Protein AF-A0AA88H1D0-F1 (afdb_monomer)

Mean predicted aligned error: 22.81 Å

Solvent-accessible surface area (backbone atoms only — not comparable to full-atom values): 27296 Å² total; per-residue (Å²): 111,68,72,58,55,52,52,54,51,53,54,51,52,53,53,51,52,50,47,54,58,50,60,70,71,67,40,70,71,58,54,53,49,72,77,54,68,81,81,90,73,82,87,78,82,85,87,79,86,76,89,84,68,72,86,74,68,73,74,72,73,80,77,76,85,87,80,83,80,94,67,86,81,77,80,70,77,79,48,73,68,52,53,52,52,50,50,52,52,50,54,53,53,34,57,74,71,74,51,86,58,63,67,63,53,48,53,52,50,50,48,72,63,31,66,69,49,48,52,49,52,50,49,49,45,52,49,50,54,47,54,73,72,60,58,74,80,76,66,92,60,55,56,52,58,58,52,51,52,51,50,45,64,71,36,68,84,50,89,47,69,68,45,52,53,50,43,54,55,65,68,31,69,72,48,47,53,49,37,52,51,47,22,62,50,27,60,62,71,72,52,76,79,81,71,93,80,76,80,78,85,78,88,80,83,92,82,85,89,81,92,78,89,82,91,80,91,72,93,74,87,84,79,76,62,62,72,47,98,83,61,35,40,43,46,74,43,72,49,63,99,60,76,53,26,63,44,68,39,69,58,86,50,40,31,26,31,61,38,71,28,53,72,13,52,39,43,74,63,69,77,70,54,64,53,22,31,41,47,26,49,72,87,40,74,34,62,70,53,51,60,66,57,51,51,57,51,56,69,73,55,71,50,74,41,40,34,37,27,38,64,46,94,79,68,68,76,72,71,82,76,79,59,69,73,42,80,44,70,36,87,53,72,44,58,39,88,81,39,90,80,56,92,53,58,92,42,38,48,63,48,46,58,67,42,45,34,42,35,58,43,67,88,44,76,48,52,21,32,26,43,54,71,92,60,87,87,60,66,55,42,20,40,37,75,20,74,65,42,50,52,52,53,51,52,52,52,50,52,56,51,50,53,53,52,49,59,59,51,56,77,73,63,90,76,85,84,81,83,79,83,82,78,90,81,83,90,84,89,84,84,90,85,88,84,88,134

Nearest PDB structures (foldseek):
  4wsi-assembly2_B  TM=9.486E-01  e=5.875E-22  Homo sapiens
  4wsi-assembly1_A  TM=9.360E-01  e=1.391E-21  Homo sapiens
  7ntk-assembly2_B  TM=9.825E-01  e=2.374E-10  Homo sapiens
  4uu5-assembly1_A  TM=9.806E-01  e=3.550E-10  Homo sapiens
  4uu6-assembly1_A  TM=9.612E-01  e=9.990E-10  Homo sapiens

pLDDT: mean 70.22, std 23.06, range [24.48, 96.69]

Sequence (437 aa):
EDTKKKKELEEKLAREEEFLRSSLRGSIKLQALESNPPKSLHGSSGFINTAFDNEEEAKIRSQQPSPVDGQLKKKFAPNIKDLTTALAHVQQHMKRNGYSLDADLETVQNLLTSPSFRNALSLHSVIQQSFCINRPPSPIVDSAIDLVSECITSLQDSSQTEAIELMDILSRFEVEGLIYAHDKIAERVTLPPPSENDFSVDVGSSSTPSLKDHLTITPQPSHSPILLDDGIKIVRIEKTNEPLGATVRNDGESVVIGRIVRGGAAERCGQLYENDEVLEVNGVPLRGKSVNDVCDLLARMTGTLTFVIQPASDTKPSSPTFHGVMHVKAHFDYDPDEDLYIPCRELGLAFQKGDVLHVISQEDGNWWQAHRDGEEEHNLAGLIPSKSFQQQREIMKQTIMADSLESKRSKKNTLLCARKMHKKKKKKVQYNSNFTD

Foldseek 3Di:
DVVVVVVVVVVVVVVVVVVVVVVCPPDPPVVVCVVDPDDDDDDDDDDDDPPDDDPPVVVVPPDDDDDDDDDPPPDQDQALVRVVVVLVVVVVVCVVVVHDPPVVSVVVVVLSVDPVNNVVSVVVRVVCVCCVPCPDDQQLDLPVVVVLVVLLVVLVPPPDPVSVVSNVVSPDPVNVVVSVVSNVVNVVVLDDDPDPPPPPDDDDDDDDDDDDDDDDDDDDDSDDWRQDPVQKTKAKFADDLDPQQWAWADDPQWIFTQDGWALGSQVVSVPDDGGKTWQDKPNHGRGNPHSVRVVVVVNPDHTMIITIIRDDPPDPPPPPPQPDWDKDFAQAWDDLVPDPPDPDSVQADTDHHGWIWGFRDCPDVFWTWIDTPPDPPDSTTGIDGHPVNVVVVVVVVVVVVVVVVVVVVVVVDPDDDDDDDDDDDDDDDDDDDDDDD

Radius of gyration: 35.91 Å; Cα contacts (8 Å, |Δi|>4): 390; chains: 1; bounding box: 139×86×66 Å

Secondary structure (DSSP, 8-state):
-HHHHHHHHHHHHHHHHHHHHHHHHS-HHHHHHHHSPPP--S---PPP--SS--TTGGGSTTS-PPPPS------PPPPHHHHHHHHHHHHHHHHHTT---HHHHHHHHHHHH-HHHHHHHHHHHHHHHHHHH-PPPPPS-S-HHHHHHHHHHHHTT---HHHHHHHHHHT-HHHHHHHHHHHHHHHHHSSPPPPTT-----------------------------EETTTEEEEEEEE-SS--SEEEEEETTEEEEEEEPTTSHHHHH----TT-EEEEETTEE-TT--HHHHHHHHHH--EEEEEEEE--TT---------PPEEEE-SS-B-GGG-TT-S-GGGB--B-TT-EEEEEE--SSSEEEEEETT--S-SSPEEEE-HHHHHHHHHHHHHHHHHHHHHHHHTT-------------------------

Structure (mmCIF, N/CA/C/O backbone):
data_AF-A0AA88H1D0-F1
#
_entry.id   AF-A0AA88H1D0-F1
#
loop_
_atom_site.group_PDB
_atom_site.id
_atom_site.type_symbol
_atom_site.label_atom_id
_atom_site.label_alt_id
_atom_site.label_comp_id
_atom_site.label_asym_id
_atom_site.label_entity_id
_atom_site.label_seq_id
_atom_site.pdbx_PDB_ins_code
_atom_site.Cartn_x
_atom_site.Cartn_y
_atom_site.Cartn_z
_atom_site.occupancy
_atom_site.B_iso_or_equiv
_atom_site.auth_seq_id
_atom_site.auth_comp_id
_atom_site.auth_asym_id
_atom_site.auth_atom_id
_atom_site.pdbx_PDB_model_num
ATOM 1 N N . GLU A 1 1 ? 25.717 -42.973 0.345 1.00 54.78 1 GLU A N 1
ATOM 2 C CA . GLU A 1 1 ? 26.258 -41.715 -0.218 1.00 54.78 1 GLU A CA 1
ATOM 3 C C . GLU A 1 1 ? 26.024 -40.504 0.684 1.00 54.78 1 GLU A C 1
ATOM 5 O O . GLU A 1 1 ? 26.893 -39.642 0.752 1.00 54.78 1 GLU A O 1
ATOM 10 N N . ASP A 1 2 ? 24.924 -40.458 1.436 1.00 55.88 2 ASP A N 1
ATOM 11 C CA . ASP A 1 2 ? 24.572 -39.301 2.279 1.00 55.88 2 ASP A CA 1
ATOM 12 C C . ASP A 1 2 ? 25.551 -39.027 3.427 1.00 55.88 2 ASP A C 1
ATOM 14 O O . ASP A 1 2 ? 25.815 -37.877 3.770 1.00 55.88 2 ASP A O 1
ATOM 18 N N . THR A 1 3 ? 26.194 -40.066 3.960 1.00 56.03 3 THR A N 1
ATOM 19 C CA . THR A 1 3 ? 27.252 -39.924 4.974 1.00 56.03 3 THR A CA 1
ATOM 20 C C . THR A 1 3 ? 28.507 -39.245 4.426 1.00 56.03 3 THR A C 1
ATOM 22 O O . THR A 1 3 ? 29.186 -38.521 5.151 1.00 56.03 3 THR A O 1
ATOM 25 N N . LYS A 1 4 ? 28.799 -39.427 3.132 1.00 67.88 4 LYS A N 1
ATOM 26 C CA . LYS A 1 4 ? 29.932 -38.788 2.453 1.00 67.88 4 LYS A CA 1
ATOM 27 C C . LYS A 1 4 ? 29.629 -37.319 2.150 1.00 67.88 4 LYS A C 1
ATOM 29 O O . LYS A 1 4 ? 30.474 -36.473 2.418 1.00 67.88 4 LYS A O 1
ATOM 34 N N . LYS A 1 5 ? 28.403 -37.016 1.701 1.00 70.38 5 LYS A N 1
ATOM 35 C CA . LYS A 1 5 ? 27.930 -35.639 1.463 1.00 70.38 5 LYS A CA 1
ATOM 36 C C . LYS A 1 5 ? 27.883 -34.810 2.751 1.00 70.38 5 LYS A C 1
ATOM 38 O O . LYS A 1 5 ? 28.301 -33.657 2.747 1.00 70.38 5 LYS A O 1
ATOM 43 N N . LYS A 1 6 ? 27.446 -35.405 3.868 1.00 70.81 6 LYS A N 1
ATOM 44 C CA . LYS A 1 6 ? 27.435 -34.735 5.179 1.00 70.81 6 LYS A CA 1
ATOM 45 C C . LYS A 1 6 ? 28.847 -34.388 5.661 1.00 70.81 6 LYS A C 1
ATOM 47 O O . LYS A 1 6 ? 29.076 -33.271 6.110 1.00 70.81 6 LYS A O 1
ATOM 52 N N . LYS A 1 7 ? 29.797 -35.316 5.502 1.00 81.12 7 LYS A N 1
ATOM 53 C CA . LYS A 1 7 ? 31.200 -35.107 5.888 1.00 81.12 7 LYS A CA 1
ATOM 54 C C . LYS A 1 7 ? 31.881 -34.013 5.054 1.00 81.12 7 LYS A C 1
ATOM 56 O O . LYS A 1 7 ? 32.665 -33.241 5.588 1.00 81.12 7 LYS A O 1
ATOM 61 N N . GLU A 1 8 ? 31.555 -33.919 3.767 1.00 77.50 8 GLU A N 1
ATOM 62 C CA . GLU A 1 8 ? 32.095 -32.889 2.870 1.00 77.50 8 GLU A CA 1
ATOM 63 C C . GLU A 1 8 ? 31.548 -31.484 3.184 1.00 77.50 8 GLU A C 1
ATOM 65 O O . GLU A 1 8 ? 32.288 -30.503 3.124 1.00 77.50 8 GLU A O 1
ATOM 70 N N . LEU A 1 9 ? 30.276 -31.384 3.588 1.00 77.31 9 LEU A N 1
ATOM 71 C CA . LEU A 1 9 ? 29.664 -30.136 4.061 1.00 77.31 9 LEU A CA 1
ATOM 72 C C . LEU A 1 9 ? 30.283 -29.648 5.377 1.00 77.31 9 LEU A C 1
ATOM 74 O O . LEU A 1 9 ? 30.591 -28.465 5.511 1.00 77.31 9 LEU A O 1
ATOM 78 N N . GLU A 1 10 ? 30.505 -30.562 6.319 1.00 77.19 10 GLU A N 1
ATOM 79 C CA . GLU A 1 10 ? 31.130 -30.264 7.612 1.00 77.19 10 GLU A CA 1
ATOM 80 C C . GLU A 1 10 ? 32.586 -29.803 7.440 1.00 77.19 10 GLU A C 1
ATOM 82 O O . GLU A 1 10 ? 33.008 -28.814 8.038 1.00 77.19 10 GLU A O 1
ATOM 87 N N . GLU A 1 11 ? 33.336 -30.439 6.535 1.00 83.81 11 GLU A N 1
ATOM 88 C CA . GLU A 1 11 ? 34.704 -30.032 6.200 1.00 83.81 11 GLU A CA 1
ATOM 89 C C . GLU A 1 11 ? 34.754 -28.666 5.489 1.00 83.81 11 GLU A C 1
ATOM 91 O O . GLU A 1 11 ? 35.709 -27.903 5.654 1.00 83.81 11 GLU A O 1
ATOM 96 N N . LYS A 1 12 ? 33.720 -28.326 4.710 1.00 82.00 12 LYS A N 1
ATOM 97 C CA . LYS A 1 12 ? 33.600 -27.020 4.049 1.00 82.00 12 LYS A CA 1
ATOM 98 C C . LYS A 1 12 ? 33.326 -25.899 5.057 1.00 82.00 12 LYS A C 1
ATOM 100 O O . LYS A 1 12 ? 33.993 -24.870 4.979 1.00 82.00 12 LYS A O 1
ATOM 105 N N . LEU A 1 13 ? 32.431 -26.132 6.020 1.00 80.19 13 LEU A N 1
ATOM 106 C CA . LEU A 1 13 ? 32.147 -25.207 7.124 1.00 80.19 13 LEU A CA 1
ATOM 107 C C . LEU A 1 13 ? 33.372 -24.991 8.020 1.00 80.19 13 LEU A C 1
ATOM 109 O O . LEU A 1 13 ? 33.715 -23.851 8.323 1.00 80.19 13 LEU A O 1
ATOM 113 N N . ALA A 1 14 ? 34.090 -26.062 8.372 1.00 78.38 14 ALA A N 1
ATOM 114 C CA . ALA A 1 14 ? 35.308 -25.958 9.177 1.00 78.38 14 ALA A CA 1
ATOM 115 C C . ALA A 1 14 ? 36.395 -25.116 8.482 1.00 78.38 14 ALA A C 1
ATOM 117 O O . ALA A 1 14 ? 37.077 -24.316 9.121 1.00 78.38 14 ALA A O 1
ATOM 118 N N . ARG A 1 15 ? 36.525 -25.247 7.155 1.00 76.62 15 ARG A N 1
ATOM 119 C CA . ARG A 1 15 ? 37.485 -24.477 6.351 1.00 76.62 15 ARG A CA 1
ATOM 120 C C . ARG A 1 15 ? 37.110 -22.995 6.248 1.00 76.62 15 ARG A C 1
ATOM 122 O O . ARG A 1 15 ? 37.996 -22.145 6.201 1.00 76.62 15 ARG A O 1
ATOM 129 N N . GLU A 1 16 ? 35.817 -22.683 6.218 1.00 70.00 16 GLU A N 1
ATOM 130 C CA . GLU A 1 16 ? 35.304 -21.310 6.223 1.00 70.00 16 GLU A CA 1
ATOM 131 C C . GLU A 1 16 ? 35.489 -20.640 7.595 1.00 70.00 16 GLU A C 1
ATOM 133 O O . GLU A 1 16 ? 35.941 -19.497 7.668 1.00 70.00 16 GLU A O 1
ATOM 138 N N . GLU A 1 17 ? 35.263 -21.373 8.690 1.00 66.69 17 GLU A N 1
ATOM 139 C CA . GLU A 1 17 ? 35.511 -20.872 10.048 1.00 66.69 17 GLU A CA 1
ATOM 140 C C . GLU A 1 17 ? 37.013 -20.648 10.310 1.00 66.69 17 GLU A C 1
ATOM 142 O O . GLU A 1 17 ? 37.408 -19.637 10.897 1.00 66.69 17 GLU A O 1
ATOM 147 N N . GLU A 1 18 ? 37.881 -21.542 9.827 1.00 70.25 18 GLU A N 1
ATOM 148 C CA . GLU A 1 18 ? 39.337 -21.377 9.914 1.00 70.25 18 GLU A CA 1
ATOM 149 C C . GLU A 1 18 ? 39.832 -20.187 9.067 1.00 70.25 18 GLU A C 1
ATOM 151 O O . GLU A 1 18 ? 40.711 -19.426 9.493 1.00 70.25 18 GLU A O 1
ATOM 156 N N . PHE A 1 19 ? 39.217 -19.950 7.904 1.00 68.38 19 PHE A N 1
ATOM 157 C CA . PHE A 1 19 ? 39.470 -18.764 7.084 1.00 68.38 19 PHE A CA 1
ATOM 158 C C . PHE A 1 19 ? 39.062 -17.471 7.808 1.00 68.38 19 PHE A C 1
ATOM 160 O O . PHE A 1 19 ? 39.863 -16.540 7.894 1.00 68.38 19 PHE A O 1
ATOM 167 N N . LEU A 1 20 ? 37.877 -17.429 8.424 1.00 51.41 20 LEU A N 1
ATOM 168 C CA . LEU A 1 20 ? 37.418 -16.287 9.226 1.00 51.41 20 LEU A CA 1
ATOM 169 C C . LEU A 1 20 ? 38.335 -16.021 10.433 1.00 51.41 20 LEU A C 1
ATOM 171 O O . LEU A 1 20 ? 38.721 -14.874 10.683 1.00 51.41 20 LEU A O 1
ATOM 175 N N . ARG A 1 21 ? 38.762 -17.075 11.144 1.00 60.00 21 ARG A N 1
ATOM 176 C CA . ARG A 1 21 ? 39.683 -16.972 12.291 1.00 60.00 21 ARG A CA 1
ATOM 177 C C . ARG A 1 21 ? 41.084 -16.509 11.896 1.00 60.00 21 ARG A C 1
ATOM 179 O O . ARG A 1 21 ? 41.702 -15.744 12.637 1.00 60.00 21 ARG A O 1
ATOM 186 N N . SER A 1 22 ? 41.596 -16.944 10.745 1.00 57.00 22 SER A N 1
ATOM 187 C CA . SER A 1 22 ? 42.912 -16.518 10.250 1.00 57.00 22 SER A CA 1
ATOM 188 C C . SER A 1 22 ? 42.893 -15.096 9.669 1.00 57.00 22 SER A C 1
ATOM 190 O O . SER A 1 22 ? 43.838 -14.334 9.886 1.00 57.00 22 SER A O 1
ATOM 192 N N . SER A 1 23 ? 41.792 -14.695 9.021 1.00 54.41 23 SER A N 1
ATOM 193 C CA . SER A 1 23 ? 41.621 -13.365 8.422 1.00 54.41 23 SER A CA 1
ATOM 194 C C . SER A 1 23 ? 41.493 -12.250 9.468 1.00 54.41 23 SER A C 1
ATOM 196 O O . SER A 1 23 ? 42.042 -11.163 9.283 1.00 54.41 23 SER A O 1
ATOM 198 N N . LEU A 1 24 ? 40.840 -12.513 10.606 1.00 43.66 24 LEU A N 1
ATOM 199 C CA . LEU A 1 24 ? 40.708 -11.529 11.690 1.00 43.66 24 LEU A CA 1
ATOM 200 C C . LEU A 1 24 ? 42.014 -11.293 12.466 1.00 43.66 24 LEU A C 1
ATOM 202 O O . LEU A 1 24 ? 42.209 -10.212 13.018 1.00 43.66 24 LEU A O 1
ATOM 206 N N . ARG A 1 25 ? 42.942 -12.261 12.476 1.00 54.19 25 ARG A N 1
ATOM 207 C CA . ARG A 1 25 ? 44.186 -12.190 13.269 1.00 54.19 25 ARG A CA 1
ATOM 208 C C . ARG A 1 25 ? 45.435 -11.779 12.481 1.00 54.19 25 ARG A C 1
ATOM 210 O O . ARG A 1 25 ? 46.461 -11.495 13.089 1.00 54.19 25 ARG A O 1
ATOM 217 N N . GLY A 1 26 ? 45.365 -11.746 11.147 1.00 53.94 26 GLY A N 1
ATOM 218 C CA . GLY A 1 26 ? 46.488 -11.378 10.270 1.00 53.94 26 GLY A CA 1
ATOM 219 C C . GLY A 1 26 ? 46.615 -9.879 9.966 1.00 53.94 26 GLY A C 1
ATOM 220 O O . GLY A 1 26 ? 47.615 -9.446 9.392 1.00 53.94 26 GLY A O 1
ATOM 221 N N . SER A 1 27 ? 45.620 -9.068 10.333 1.00 61.34 27 SER A N 1
ATOM 222 C CA . SER A 1 27 ? 45.632 -7.633 10.049 1.00 61.34 27 SER A CA 1
ATOM 223 C C . SER A 1 27 ? 46.436 -6.870 11.103 1.00 61.34 27 SER A C 1
ATOM 225 O O . SER A 1 27 ? 45.949 -6.573 12.194 1.00 61.34 27 SER A O 1
ATOM 227 N N . ILE A 1 28 ? 47.656 -6.470 10.733 1.00 55.84 28 ILE A N 1
ATOM 228 C CA . ILE A 1 28 ? 48.540 -5.584 11.518 1.00 55.84 28 ILE A CA 1
ATOM 229 C C . ILE A 1 28 ? 47.800 -4.303 11.961 1.00 55.84 28 ILE A C 1
ATOM 231 O O . ILE A 1 28 ? 48.068 -3.754 13.028 1.00 55.84 28 ILE A O 1
ATOM 235 N N . LYS A 1 29 ? 46.825 -3.846 11.162 1.00 55.41 29 LYS A N 1
ATOM 236 C CA . LYS A 1 29 ? 46.024 -2.642 11.421 1.00 55.41 29 LYS A CA 1
ATOM 237 C C . LYS A 1 29 ? 44.987 -2.844 12.538 1.00 55.41 29 LYS A C 1
ATOM 239 O O . LYS A 1 29 ? 44.753 -1.916 13.304 1.00 55.41 29 LYS A O 1
ATOM 244 N N . LEU A 1 30 ? 44.410 -4.045 12.657 1.00 54.62 30 LEU A N 1
ATOM 245 C CA . LEU A 1 30 ? 43.499 -4.409 13.755 1.00 54.62 30 LEU A CA 1
ATOM 246 C C . LEU A 1 30 ? 44.266 -4.696 15.051 1.00 54.62 30 LEU A C 1
ATOM 248 O O . LEU A 1 30 ? 43.838 -4.276 16.121 1.00 54.62 30 LEU A O 1
ATOM 252 N N . GLN A 1 31 ? 45.450 -5.304 14.949 1.00 57.72 31 GLN A N 1
ATOM 253 C CA . GLN A 1 31 ? 46.331 -5.548 16.096 1.00 57.72 31 GLN A CA 1
ATOM 254 C C . GLN A 1 31 ? 46.818 -4.238 16.748 1.00 57.72 31 GLN A C 1
ATOM 256 O O . GLN A 1 31 ? 46.932 -4.144 17.969 1.00 57.72 31 GLN A O 1
ATOM 261 N N . ALA A 1 32 ? 47.044 -3.194 15.940 1.00 60.78 32 ALA A N 1
ATOM 262 C CA . ALA A 1 32 ? 47.388 -1.858 16.427 1.00 60.78 32 ALA A CA 1
ATOM 263 C C . ALA A 1 32 ? 46.235 -1.185 17.202 1.00 60.78 32 ALA A C 1
ATOM 265 O O . ALA A 1 32 ? 46.497 -0.495 18.187 1.00 60.78 32 ALA A O 1
ATOM 266 N N . LEU A 1 33 ? 44.978 -1.423 16.804 1.00 52.16 33 LEU A N 1
ATOM 267 C CA . LEU A 1 33 ? 43.780 -0.898 17.479 1.00 52.16 33 LEU A CA 1
ATOM 268 C C . LEU A 1 33 ? 43.480 -1.617 18.803 1.00 52.16 33 LEU A C 1
ATOM 270 O O . LEU A 1 33 ? 43.017 -0.984 19.745 1.00 52.16 33 LEU A O 1
ATOM 274 N N . GLU A 1 34 ? 43.798 -2.909 18.903 1.00 55.53 34 GLU A N 1
ATOM 275 C CA . GLU A 1 34 ? 43.682 -3.681 20.150 1.00 55.53 34 GLU A CA 1
ATOM 276 C C . GLU A 1 34 ? 44.754 -3.274 21.180 1.00 55.53 34 GLU A C 1
ATOM 278 O O . GLU A 1 34 ? 44.476 -3.178 22.373 1.00 55.53 34 GLU A O 1
ATOM 283 N N . SER A 1 35 ? 45.975 -2.969 20.724 1.00 59.78 35 SER A N 1
ATOM 284 C CA . SER A 1 35 ? 47.082 -2.560 21.606 1.00 59.78 35 SER A CA 1
ATOM 285 C C . SER A 1 35 ? 46.980 -1.124 22.146 1.00 59.78 35 SER A C 1
ATOM 287 O O . SER A 1 35 ? 47.644 -0.799 23.129 1.00 59.78 35 SER A O 1
ATOM 289 N N . ASN A 1 36 ? 46.156 -0.271 21.527 1.00 50.91 36 ASN A N 1
ATOM 290 C CA . ASN A 1 36 ? 45.923 1.117 21.934 1.00 50.91 36 ASN A CA 1
ATOM 291 C C . ASN A 1 36 ? 44.422 1.452 21.850 1.00 50.91 36 ASN A C 1
ATOM 293 O O . ASN A 1 36 ? 43.987 2.110 20.899 1.00 50.91 36 ASN A O 1
ATOM 297 N N . PRO A 1 37 ? 43.609 1.031 22.836 1.00 50.19 37 PRO A N 1
ATOM 298 C CA . PRO A 1 37 ? 42.226 1.474 22.906 1.00 50.19 37 PRO A CA 1
ATOM 299 C C . PRO A 1 37 ? 42.193 2.994 23.171 1.00 50.19 37 PRO A C 1
ATOM 301 O O . PRO A 1 37 ? 42.849 3.465 24.110 1.00 50.19 37 PRO A O 1
ATOM 304 N N . PRO A 1 38 ? 41.467 3.798 22.369 1.00 46.34 38 PRO A N 1
ATOM 305 C CA . PRO A 1 38 ? 41.348 5.225 22.624 1.00 46.34 38 PRO A CA 1
ATOM 306 C C . PRO A 1 38 ? 40.616 5.439 23.952 1.00 46.34 38 PRO A C 1
ATOM 308 O O . PRO A 1 38 ? 39.532 4.903 24.183 1.00 46.34 38 PRO A O 1
ATOM 311 N N . LYS A 1 39 ? 41.237 6.214 24.846 1.00 42.59 39 LYS A N 1
ATOM 312 C CA . LYS A 1 39 ? 40.665 6.573 26.145 1.00 42.59 39 LYS A CA 1
ATOM 313 C C . LYS A 1 39 ? 39.328 7.280 25.933 1.00 42.59 39 LYS A C 1
ATOM 315 O O . LYS A 1 39 ? 39.279 8.340 25.314 1.00 42.59 39 LYS A O 1
ATOM 320 N N . SER A 1 40 ? 38.269 6.705 26.490 1.00 40.81 40 SER A N 1
ATOM 321 C CA . SER A 1 40 ? 36.963 7.339 26.602 1.00 40.81 40 SER A CA 1
ATOM 322 C C . SER A 1 40 ? 37.074 8.607 27.450 1.00 40.81 40 SER A C 1
ATOM 324 O O . SER A 1 40 ? 37.317 8.532 28.655 1.00 40.81 40 SER A O 1
ATOM 326 N N . LEU A 1 41 ? 36.856 9.763 26.835 1.00 33.84 41 LEU A N 1
ATOM 327 C CA . LEU A 1 41 ? 36.450 10.978 27.527 1.00 33.84 41 LEU A CA 1
ATOM 328 C C . LEU A 1 41 ? 35.232 11.531 26.787 1.00 33.84 41 LEU A C 1
ATOM 330 O O . LEU A 1 41 ? 35.268 11.736 25.580 1.00 33.84 41 LEU A O 1
ATOM 334 N N . HIS A 1 42 ? 34.152 11.639 27.556 1.00 36.38 42 HIS A N 1
ATOM 335 C CA . HIS A 1 42 ? 32.827 12.176 27.271 1.00 36.38 42 HIS A CA 1
ATOM 336 C C . HIS A 1 42 ? 32.559 12.843 25.910 1.00 36.38 42 HIS A C 1
ATOM 338 O O . HIS A 1 42 ? 33.153 13.860 25.574 1.00 36.38 42 HIS A O 1
ATOM 344 N N . GLY A 1 43 ? 31.500 12.347 25.257 1.00 43.09 43 GLY A N 1
ATOM 345 C CA . GLY A 1 43 ? 30.527 13.156 24.519 1.00 43.09 43 GLY A CA 1
ATOM 346 C C . GLY A 1 43 ? 31.037 13.844 23.258 1.00 43.09 43 GLY A C 1
ATOM 347 O O . GLY A 1 43 ? 31.362 15.023 23.294 1.00 43.09 43 GLY A O 1
ATOM 348 N N . SER A 1 44 ? 31.011 13.148 22.120 1.00 31.59 44 SER A N 1
ATOM 349 C CA . SER A 1 44 ? 31.008 13.799 20.807 1.00 31.59 44 SER A CA 1
ATOM 350 C C . SER A 1 44 ? 30.606 12.825 19.697 1.00 31.59 44 SER A C 1
ATOM 352 O O . SER A 1 44 ? 31.223 11.777 19.523 1.00 31.59 44 SER A O 1
ATOM 354 N N . SER A 1 45 ? 29.540 13.216 18.998 1.00 34.47 45 SER A N 1
ATOM 355 C CA . SER A 1 45 ? 29.091 12.869 17.645 1.00 34.47 45 SER A CA 1
ATOM 356 C C . SER A 1 45 ? 30.035 12.023 16.779 1.00 34.47 45 SER A C 1
ATOM 358 O O . SER A 1 45 ? 31.200 12.362 16.579 1.00 34.47 45 SER A O 1
ATOM 360 N N . GLY A 1 46 ? 29.468 10.980 16.165 1.00 33.31 46 GLY A N 1
ATOM 361 C CA . GLY A 1 46 ? 30.108 10.164 15.136 1.00 33.31 46 GLY A CA 1
ATOM 362 C C . GLY A 1 46 ? 30.650 10.983 13.959 1.00 33.31 46 GLY A C 1
ATOM 363 O O . GLY A 1 46 ? 30.121 12.033 13.593 1.00 33.31 46 GLY A O 1
ATOM 364 N N . PHE A 1 47 ? 31.744 10.483 13.393 1.00 34.81 47 PHE A N 1
ATOM 365 C CA . PHE A 1 47 ? 32.490 11.067 12.283 1.00 34.81 47 PHE A CA 1
ATOM 366 C C . PHE A 1 47 ? 31.746 10.808 10.960 1.00 34.81 47 PHE A C 1
ATOM 368 O O . PHE A 1 47 ? 31.520 9.653 10.602 1.00 34.81 47 PHE A O 1
ATOM 375 N N . ILE A 1 48 ? 31.377 11.863 10.228 1.00 37.97 48 ILE A N 1
ATOM 376 C CA . ILE A 1 48 ? 30.839 11.775 8.860 1.00 37.97 48 ILE A CA 1
ATOM 377 C C . ILE A 1 48 ? 32.018 11.845 7.883 1.00 37.97 48 ILE A C 1
ATOM 379 O O . ILE A 1 48 ? 32.859 12.737 7.972 1.00 37.97 48 ILE A O 1
ATOM 383 N N . ASN A 1 49 ? 32.095 10.886 6.962 1.00 34.31 49 ASN A N 1
ATOM 384 C CA . ASN A 1 49 ? 33.103 10.839 5.907 1.00 34.31 49 ASN A CA 1
ATOM 385 C C . ASN A 1 49 ? 32.734 11.828 4.785 1.00 34.31 49 ASN A C 1
ATOM 387 O O . ASN A 1 49 ? 31.878 11.528 3.960 1.00 34.31 49 ASN A O 1
ATOM 391 N N . THR A 1 50 ? 33.374 12.997 4.747 1.00 43.38 50 THR A N 1
ATOM 392 C CA . THR A 1 50 ? 33.160 14.049 3.733 1.00 43.38 50 THR A CA 1
ATOM 393 C C . THR A 1 50 ? 34.143 13.923 2.564 1.00 43.38 50 THR A C 1
ATOM 395 O O . THR A 1 50 ? 34.866 14.862 2.241 1.00 43.38 50 THR A O 1
ATOM 398 N N . ALA A 1 51 ? 34.233 12.745 1.942 1.00 36.69 51 ALA A N 1
ATOM 399 C CA . ALA A 1 51 ? 35.118 12.544 0.787 1.00 36.69 51 ALA A CA 1
ATOM 400 C C . ALA A 1 51 ? 34.520 13.042 -0.547 1.00 36.69 51 ALA A C 1
ATOM 402 O O . ALA A 1 51 ? 35.208 13.017 -1.563 1.00 36.69 51 ALA A O 1
ATOM 403 N N . PHE A 1 52 ? 33.266 13.500 -0.552 1.00 37.22 52 PHE A N 1
ATOM 404 C CA . PHE A 1 52 ? 32.582 14.044 -1.725 1.00 37.22 52 PHE A CA 1
ATOM 405 C C . PHE A 1 52 ? 31.642 15.182 -1.312 1.00 37.22 52 PHE A C 1
ATOM 407 O O . PHE A 1 52 ? 30.434 15.027 -1.382 1.00 37.22 52 PHE A O 1
ATOM 414 N N . ASP A 1 53 ? 32.189 16.316 -0.878 1.00 36.78 53 ASP A N 1
ATOM 415 C CA . ASP A 1 53 ? 31.446 17.581 -0.859 1.00 36.78 53 ASP A CA 1
ATOM 416 C C . ASP A 1 53 ? 32.333 18.679 -1.453 1.00 36.78 53 ASP A C 1
ATOM 418 O O . ASP A 1 53 ? 33.487 18.859 -1.058 1.00 36.78 53 ASP A O 1
ATOM 422 N N . ASN A 1 54 ? 31.805 19.365 -2.466 1.00 40.75 54 ASN A N 1
ATOM 423 C CA . ASN A 1 54 ? 32.503 20.396 -3.227 1.00 40.75 54 ASN A CA 1
ATOM 424 C C . ASN A 1 54 ? 32.854 21.596 -2.327 1.00 40.75 54 ASN A C 1
ATOM 426 O O . ASN A 1 54 ? 32.011 22.112 -1.596 1.00 40.75 54 ASN A O 1
ATOM 430 N N . GLU A 1 55 ? 34.095 22.081 -2.421 1.00 43.22 55 GLU A N 1
ATOM 431 C CA . GLU A 1 55 ? 34.723 23.059 -1.512 1.00 43.22 55 GLU A CA 1
ATOM 432 C C . GLU A 1 55 ? 34.073 24.467 -1.441 1.00 43.22 55 GLU A C 1
ATOM 434 O O . GLU A 1 55 ? 34.573 25.332 -0.718 1.00 43.22 55 GLU A O 1
ATOM 439 N N . GLU A 1 56 ? 32.953 24.736 -2.121 1.00 44.97 56 GLU A N 1
ATOM 440 C CA . GLU A 1 56 ? 32.271 26.041 -2.050 1.00 44.97 56 GLU A CA 1
ATOM 441 C C . GLU A 1 56 ? 31.213 26.157 -0.935 1.00 44.97 56 GLU A C 1
ATOM 443 O O . GLU A 1 56 ? 30.989 27.260 -0.433 1.00 44.97 56 GLU A O 1
ATOM 448 N N . GLU A 1 57 ? 30.619 25.061 -0.446 1.00 39.53 57 GLU A N 1
ATOM 449 C CA . GLU A 1 57 ? 29.566 25.144 0.589 1.00 39.53 57 GLU A CA 1
ATOM 450 C C . GLU A 1 57 ? 30.106 25.307 2.024 1.00 39.53 57 GLU A C 1
ATOM 452 O O . GLU A 1 57 ? 29.403 25.783 2.921 1.00 39.53 57 GLU A O 1
ATOM 457 N N . ALA A 1 58 ? 31.390 25.017 2.258 1.00 36.25 58 ALA A N 1
ATOM 458 C CA . ALA A 1 58 ? 31.996 25.073 3.591 1.00 36.25 58 ALA A CA 1
ATOM 459 C C . ALA A 1 58 ? 32.219 26.504 4.127 1.00 36.25 58 ALA A C 1
ATOM 461 O O . ALA A 1 58 ? 32.416 26.692 5.330 1.00 36.25 58 ALA A O 1
ATOM 462 N N . LYS A 1 59 ? 32.167 27.537 3.274 1.00 36.22 59 LYS A N 1
ATOM 463 C CA . LYS A 1 59 ? 32.421 28.931 3.690 1.00 36.22 59 LYS A CA 1
ATOM 464 C C . LYS A 1 59 ? 31.206 29.669 4.252 1.00 36.22 59 LYS A C 1
ATOM 466 O O . LYS A 1 59 ? 31.392 30.693 4.902 1.00 36.22 59 LYS A O 1
ATOM 471 N N . ILE A 1 60 ? 29.987 29.161 4.066 1.00 40.62 60 ILE A N 1
ATOM 472 C CA . ILE A 1 60 ? 28.763 29.848 4.521 1.00 40.62 60 ILE A CA 1
ATOM 473 C C . ILE A 1 60 ? 28.388 29.455 5.966 1.00 40.62 60 ILE A C 1
ATOM 475 O O . ILE A 1 60 ? 27.658 30.175 6.643 1.00 40.62 60 ILE A O 1
ATOM 479 N N . ARG A 1 61 ? 28.934 28.352 6.498 1.00 33.78 61 ARG A N 1
ATOM 480 C CA . ARG A 1 61 ? 28.498 27.775 7.785 1.00 33.78 61 ARG A CA 1
ATOM 481 C C . ARG A 1 61 ? 29.222 28.305 9.034 1.00 33.78 61 ARG A C 1
ATOM 483 O O . ARG A 1 61 ? 28.839 27.947 10.142 1.00 33.78 61 ARG A O 1
ATOM 490 N N . SER A 1 62 ? 30.240 29.156 8.901 1.00 34.09 62 SER A N 1
ATOM 491 C CA . SER A 1 62 ? 31.093 29.573 10.032 1.00 34.09 62 SER A CA 1
ATOM 492 C C . SER A 1 62 ? 30.716 30.900 10.709 1.00 34.09 62 SER A C 1
ATOM 494 O O . SER A 1 62 ? 31.454 31.364 11.575 1.00 34.09 62 SER A O 1
ATOM 496 N N . GLN A 1 63 ? 29.564 31.504 10.398 1.00 36.62 63 GLN A N 1
ATOM 497 C CA . GLN A 1 63 ? 29.084 32.696 11.112 1.00 36.62 63 GLN A CA 1
ATOM 498 C C . GLN A 1 63 ? 27.588 32.618 11.435 1.00 36.62 63 GLN A C 1
ATOM 500 O O . GLN A 1 63 ? 26.777 33.258 10.777 1.00 36.62 63 GLN A O 1
ATOM 505 N N . GLN A 1 64 ? 27.208 31.869 12.474 1.00 30.62 64 GLN A N 1
ATOM 506 C CA . GLN A 1 64 ? 25.981 32.150 13.233 1.00 30.62 64 GLN A CA 1
ATOM 507 C C . GLN A 1 64 ? 26.046 31.513 14.634 1.00 30.62 64 GLN A C 1
ATOM 509 O O . GLN A 1 64 ? 26.403 30.339 14.741 1.00 30.62 64 GLN A O 1
ATOM 514 N N . PRO A 1 65 ? 25.728 32.254 15.714 1.00 33.25 65 PRO A N 1
ATOM 515 C CA . PRO A 1 65 ? 25.702 31.709 17.066 1.00 33.25 65 PRO A CA 1
ATOM 516 C C . PRO A 1 65 ? 24.443 30.859 17.298 1.00 33.25 65 PRO A C 1
ATOM 518 O O . PRO A 1 65 ? 23.372 31.131 16.754 1.00 33.25 65 PRO A O 1
ATOM 521 N N . SER A 1 66 ? 24.585 29.825 18.124 1.00 36.50 66 SER A N 1
ATOM 522 C CA . SER A 1 66 ? 23.523 28.909 18.555 1.00 36.50 66 SER A CA 1
ATOM 523 C C . SER A 1 66 ? 22.403 29.617 19.332 1.00 36.50 66 SER A C 1
ATOM 525 O O . SER A 1 66 ? 22.727 30.376 20.249 1.00 36.50 66 SER A O 1
ATOM 527 N N . PRO A 1 67 ? 21.115 29.300 19.099 1.00 34.53 67 PRO A N 1
ATOM 528 C CA . PRO A 1 67 ? 20.063 29.555 20.069 1.00 34.53 67 PRO A CA 1
ATOM 529 C C . PRO A 1 67 ? 19.641 28.269 20.789 1.00 34.53 67 PRO A C 1
ATOM 531 O O . PRO A 1 67 ? 19.306 27.255 20.176 1.00 34.53 67 PRO A O 1
ATOM 534 N N . VAL A 1 68 ? 19.670 28.376 22.112 1.00 34.53 68 VAL A N 1
ATOM 535 C CA . VAL A 1 68 ? 18.923 27.573 23.079 1.00 34.53 68 VAL A CA 1
ATOM 536 C C . VAL A 1 68 ? 17.442 27.990 23.000 1.00 34.53 68 VAL A C 1
ATOM 538 O O . VAL A 1 68 ? 17.146 29.132 22.652 1.00 34.53 68 VAL A O 1
ATOM 541 N N . ASP A 1 69 ? 16.556 27.055 23.335 1.00 31.77 69 ASP A N 1
ATOM 542 C CA . ASP A 1 69 ? 15.091 27.136 23.441 1.00 31.77 69 ASP A CA 1
ATOM 543 C C . ASP A 1 69 ? 14.239 26.997 22.167 1.00 31.77 69 ASP A C 1
ATOM 545 O O . ASP A 1 69 ? 14.358 27.698 21.160 1.00 31.77 69 ASP A O 1
ATOM 549 N N . GLY A 1 70 ? 13.334 26.018 22.256 1.00 37.84 70 GLY A N 1
ATOM 550 C CA . GLY A 1 70 ? 12.415 25.588 21.220 1.00 37.84 70 GLY A CA 1
ATOM 551 C C . GLY A 1 70 ? 11.341 26.624 20.917 1.00 37.84 70 GLY A C 1
ATOM 552 O O . GLY A 1 70 ? 10.375 26.787 21.654 1.00 37.84 70 GLY A O 1
ATOM 553 N N . GLN A 1 71 ? 11.456 27.239 19.748 1.00 30.08 71 GLN A N 1
ATOM 554 C CA . GLN A 1 71 ? 10.315 27.700 18.972 1.00 30.08 71 GLN A CA 1
ATOM 555 C C . GLN A 1 71 ? 10.548 27.269 17.528 1.00 30.08 71 GLN A C 1
ATOM 557 O O . GLN A 1 71 ? 11.522 27.681 16.894 1.00 30.08 71 GLN A O 1
ATOM 562 N N . LEU A 1 72 ? 9.663 26.417 17.002 1.00 36.88 72 LEU A N 1
ATOM 563 C CA . LEU A 1 72 ? 9.622 26.120 15.575 1.00 36.88 72 LEU A CA 1
ATOM 564 C C . LEU A 1 72 ? 9.581 27.451 14.817 1.00 36.88 72 LEU A C 1
ATOM 566 O O . LEU A 1 72 ? 8.612 28.205 14.927 1.00 36.88 72 LEU A O 1
ATOM 570 N N . LYS A 1 73 ? 10.620 27.743 14.028 1.00 34.66 73 LYS A N 1
ATOM 571 C CA . LYS A 1 73 ? 10.587 28.839 13.056 1.00 34.66 73 LYS A CA 1
ATOM 572 C C . LYS A 1 73 ? 9.492 28.516 12.035 1.00 34.66 73 LYS A C 1
ATOM 574 O O . LYS A 1 73 ? 9.738 27.807 11.060 1.00 34.66 73 LYS A O 1
ATOM 579 N N . LYS A 1 74 ? 8.273 29.008 12.279 1.00 45.09 74 LYS A N 1
ATOM 580 C CA . LYS A 1 74 ? 7.158 28.981 11.327 1.00 45.09 74 LYS A CA 1
ATOM 581 C C . LYS A 1 74 ? 7.624 29.713 10.068 1.00 45.09 74 LYS A C 1
ATOM 583 O O . LYS A 1 74 ? 7.833 30.924 10.093 1.00 45.09 74 LYS A O 1
ATOM 588 N N . LYS A 1 75 ? 7.873 28.970 8.987 1.00 46.41 75 LYS A N 1
ATOM 589 C CA . LYS A 1 75 ? 8.252 29.546 7.693 1.00 46.41 75 LYS A CA 1
ATOM 590 C C . LYS A 1 75 ? 7.024 30.256 7.122 1.00 46.41 75 LYS A C 1
ATOM 592 O O . LYS A 1 75 ? 6.087 29.600 6.680 1.00 46.41 75 LYS A O 1
ATOM 597 N N . PHE A 1 76 ? 7.014 31.584 7.188 1.00 53.56 76 PHE A N 1
ATOM 598 C CA . PHE A 1 76 ? 6.036 32.404 6.477 1.00 53.56 76 PHE A CA 1
ATOM 599 C C . PHE A 1 76 ? 6.228 32.250 4.962 1.00 53.56 76 PHE A C 1
ATOM 601 O O . PHE A 1 76 ? 7.344 31.990 4.503 1.00 53.56 76 PHE A O 1
ATOM 608 N N . ALA A 1 77 ? 5.147 32.412 4.193 1.00 58.62 77 ALA A N 1
ATOM 609 C CA . ALA A 1 77 ? 5.239 32.552 2.743 1.00 58.62 77 ALA A CA 1
ATOM 610 C C . ALA A 1 77 ? 6.229 33.677 2.390 1.00 58.62 77 ALA A C 1
ATOM 612 O O . ALA A 1 77 ? 6.200 34.722 3.050 1.00 58.62 77 ALA A O 1
ATOM 613 N N . PRO A 1 78 ? 7.106 33.491 1.387 1.00 62.84 78 PRO A N 1
ATOM 614 C CA . PRO A 1 78 ? 8.069 34.516 1.009 1.00 62.84 78 PRO A CA 1
ATOM 615 C C . PRO A 1 78 ? 7.335 35.779 0.545 1.00 62.84 78 PRO A C 1
ATOM 617 O O . PRO A 1 78 ? 6.408 35.719 -0.266 1.00 62.84 78 PRO A O 1
ATOM 620 N N . ASN A 1 79 ? 7.746 36.933 1.066 1.00 73.25 79 ASN A N 1
ATOM 621 C CA . ASN A 1 79 ? 7.176 38.217 0.681 1.00 73.25 79 ASN A CA 1
ATOM 622 C C . ASN A 1 79 ? 7.593 38.552 -0.765 1.00 73.25 79 ASN A C 1
ATOM 624 O O . ASN A 1 79 ? 8.635 38.104 -1.246 1.00 73.25 79 ASN A O 1
ATOM 628 N N . ILE A 1 80 ? 6.835 39.408 -1.459 1.00 79.00 80 ILE A N 1
ATOM 629 C CA . ILE A 1 80 ? 7.187 39.907 -2.799 1.00 79.00 80 ILE A CA 1
ATOM 630 C C . ILE A 1 80 ? 8.613 40.485 -2.837 1.00 79.00 80 ILE A C 1
ATOM 632 O O . ILE A 1 80 ? 9.324 40.341 -3.831 1.00 79.00 80 ILE A O 1
ATOM 636 N N . LYS A 1 81 ? 9.059 41.102 -1.734 1.00 78.44 81 LYS A N 1
ATOM 637 C CA . LYS A 1 81 ? 10.421 41.637 -1.576 1.00 78.44 81 LYS A CA 1
ATOM 638 C C . LYS A 1 81 ? 11.475 40.530 -1.549 1.00 78.44 81 LYS A C 1
ATOM 640 O O . LYS A 1 81 ? 12.525 40.685 -2.172 1.00 78.44 81 LYS A O 1
ATOM 645 N N . ASP A 1 82 ? 11.174 39.412 -0.898 1.00 81.69 82 ASP A N 1
ATOM 646 C CA . ASP A 1 82 ? 12.074 38.261 -0.802 1.00 81.69 82 ASP A CA 1
ATOM 647 C C . ASP A 1 82 ? 12.201 37.581 -2.167 1.00 81.69 82 ASP A C 1
ATOM 649 O O . ASP A 1 82 ? 13.308 37.295 -2.616 1.00 81.69 82 ASP A O 1
ATOM 653 N N . LEU A 1 83 ? 11.079 37.425 -2.880 1.00 81.81 83 LEU A N 1
ATOM 654 C CA . LEU A 1 83 ? 11.046 36.879 -4.240 1.00 81.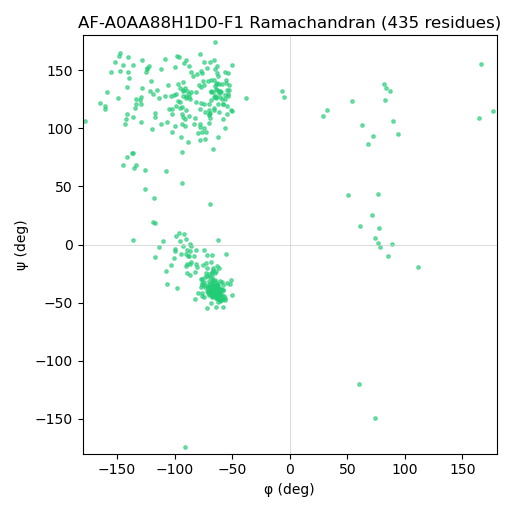81 83 LEU A CA 1
ATOM 655 C C . LEU A 1 83 ? 11.799 37.766 -5.239 1.00 81.81 83 LEU A C 1
ATOM 657 O O . LEU A 1 83 ? 12.556 37.263 -6.065 1.00 81.81 83 LEU A O 1
ATOM 661 N N . THR A 1 84 ? 11.649 39.088 -5.135 1.00 81.44 84 THR A N 1
ATOM 662 C CA . THR A 1 84 ? 12.372 40.038 -5.998 1.00 81.44 84 THR A CA 1
ATOM 663 C C . THR A 1 84 ? 13.879 40.009 -5.718 1.00 81.44 84 THR A C 1
ATOM 665 O O . THR A 1 84 ? 14.687 40.057 -6.643 1.00 81.44 84 THR A O 1
ATOM 668 N N . THR A 1 85 ? 14.272 39.881 -4.448 1.00 83.06 85 THR A N 1
ATOM 669 C CA . THR A 1 85 ? 15.686 39.778 -4.050 1.00 83.06 85 THR A CA 1
ATOM 670 C C . THR A 1 85 ? 16.295 38.455 -4.517 1.00 83.06 85 THR A C 1
ATOM 672 O O . THR A 1 85 ? 17.400 38.436 -5.059 1.00 83.06 85 THR A O 1
ATOM 675 N N . ALA A 1 86 ? 15.554 37.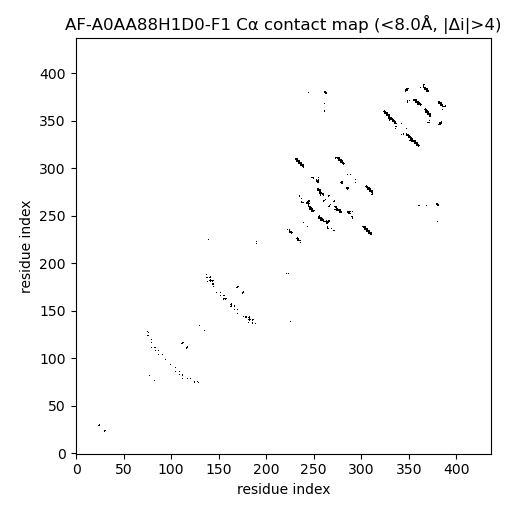353 -4.390 1.00 83.31 86 ALA A N 1
ATOM 676 C CA . ALA A 1 86 ? 15.966 36.049 -4.896 1.00 83.31 86 ALA A CA 1
ATOM 677 C C . ALA A 1 86 ? 16.145 36.060 -6.423 1.00 83.31 86 ALA A C 1
ATOM 679 O O . ALA A 1 86 ? 17.156 35.566 -6.919 1.00 83.31 86 ALA A O 1
ATOM 680 N N . LEU A 1 87 ? 15.225 36.690 -7.163 1.00 83.81 87 LEU A N 1
ATOM 681 C CA . LEU A 1 87 ? 15.346 36.863 -8.613 1.00 83.81 87 LEU A CA 1
ATOM 682 C C . LEU A 1 87 ? 16.619 37.640 -8.988 1.00 83.81 87 LEU A C 1
ATOM 684 O O . LEU A 1 87 ? 17.347 37.232 -9.891 1.00 83.81 87 LEU A O 1
ATOM 688 N N . ALA A 1 88 ? 16.925 38.722 -8.265 1.00 82.06 88 ALA A N 1
ATOM 689 C CA . ALA A 1 88 ? 18.130 39.515 -8.499 1.00 82.06 88 ALA A CA 1
ATOM 690 C C . ALA A 1 88 ? 19.417 38.702 -8.261 1.00 82.06 88 ALA A C 1
ATOM 692 O O . ALA A 1 88 ? 20.368 38.796 -9.039 1.00 82.06 88 ALA A O 1
ATOM 693 N N . HIS A 1 89 ? 19.436 37.854 -7.227 1.00 84.94 89 HIS A N 1
ATOM 694 C CA . HIS A 1 89 ? 20.564 36.960 -6.951 1.00 84.94 89 HIS A CA 1
ATOM 695 C C . HIS A 1 89 ? 20.744 35.914 -8.059 1.00 84.94 89 HIS A C 1
ATOM 697 O O . HIS A 1 89 ? 21.867 35.679 -8.509 1.00 84.94 89 HIS A O 1
ATOM 703 N N . VAL A 1 90 ? 19.645 35.326 -8.544 1.00 83.62 90 VAL A N 1
ATOM 704 C CA . VAL A 1 90 ? 19.665 34.376 -9.666 1.00 83.62 90 VAL A CA 1
ATOM 705 C C . VAL A 1 90 ? 20.178 35.055 -10.936 1.00 83.62 90 VAL A C 1
ATOM 707 O O . VAL A 1 90 ? 21.074 34.525 -11.591 1.00 83.62 90 VAL A O 1
ATOM 710 N N . GLN A 1 91 ? 19.702 36.263 -11.247 1.00 82.19 91 GLN A N 1
ATOM 711 C CA . GLN A 1 91 ? 20.165 37.033 -12.403 1.00 82.19 91 GLN A CA 1
ATOM 712 C C . GLN A 1 91 ? 21.669 37.342 -12.326 1.00 82.19 91 GLN A C 1
ATOM 714 O O . GLN A 1 91 ? 22.382 37.230 -13.326 1.00 82.19 91 GLN A O 1
ATOM 719 N N . GLN A 1 92 ? 22.180 37.697 -11.145 1.00 83.00 92 GLN A N 1
ATOM 720 C CA . GLN A 1 92 ? 23.605 37.956 -10.936 1.00 83.00 92 GLN A CA 1
ATOM 721 C C . GLN A 1 92 ? 24.453 36.684 -11.092 1.00 83.00 92 GLN A C 1
ATOM 723 O O . GLN A 1 92 ? 25.524 36.727 -11.703 1.00 83.00 92 GLN A O 1
ATOM 728 N N . HIS A 1 93 ? 23.976 35.552 -10.573 1.00 82.38 93 HIS A N 1
ATOM 729 C CA . HIS A 1 93 ? 24.670 34.269 -10.665 1.00 82.38 93 HIS A CA 1
ATOM 730 C C . HIS A 1 93 ? 24.720 33.741 -12.108 1.00 82.38 93 HIS A C 1
ATOM 732 O O . HIS A 1 93 ? 25.764 33.283 -12.571 1.00 82.38 93 HIS A O 1
ATOM 738 N N . MET A 1 94 ? 23.623 33.876 -12.855 1.00 77.31 94 MET A N 1
ATOM 739 C CA . MET A 1 94 ? 23.556 33.475 -14.265 1.00 77.31 94 MET A CA 1
ATOM 740 C C . MET A 1 94 ? 24.480 34.319 -15.149 1.00 77.31 94 MET A C 1
ATOM 742 O O . MET A 1 94 ? 25.247 33.757 -15.933 1.00 77.31 94 MET A O 1
ATOM 746 N N . LYS A 1 95 ? 24.513 35.647 -14.943 1.00 79.19 95 LYS A N 1
ATOM 747 C CA . LYS A 1 95 ? 25.444 36.552 -15.645 1.00 79.19 95 LYS A CA 1
ATOM 748 C C . LYS A 1 95 ? 26.907 36.200 -15.392 1.00 79.19 95 LYS A C 1
ATOM 750 O O . LYS A 1 95 ? 27.725 36.265 -16.304 1.00 79.19 95 LYS A O 1
ATOM 755 N N . ARG A 1 96 ? 27.241 35.809 -14.161 1.00 80.88 96 ARG A N 1
ATOM 756 C CA . ARG A 1 96 ? 28.604 35.422 -13.774 1.00 80.88 96 ARG A CA 1
ATOM 757 C C . ARG A 1 96 ? 29.053 34.103 -14.413 1.00 80.88 96 ARG A C 1
ATOM 759 O O . ARG A 1 96 ? 30.241 33.950 -14.674 1.00 80.88 96 ARG A O 1
ATOM 766 N N . ASN A 1 97 ? 28.115 33.207 -14.717 1.00 80.94 97 ASN A N 1
ATOM 767 C CA . ASN A 1 97 ? 28.387 31.899 -15.316 1.00 80.94 97 ASN A CA 1
ATOM 768 C C . ASN A 1 97 ? 28.163 31.856 -16.842 1.00 80.94 97 ASN A C 1
ATOM 770 O O . ASN A 1 97 ? 28.251 30.787 -17.436 1.00 80.94 97 ASN A O 1
ATOM 774 N N . GLY A 1 98 ? 27.902 33.002 -17.483 1.00 76.31 98 GLY A N 1
ATOM 775 C CA . GLY A 1 98 ? 27.817 33.117 -18.944 1.00 76.31 98 GLY A CA 1
ATOM 776 C C . GLY A 1 98 ? 26.516 32.606 -19.574 1.00 76.31 98 GLY A C 1
ATOM 777 O O . GLY A 1 98 ? 26.466 32.441 -20.790 1.00 76.31 98 GLY A O 1
ATOM 778 N N . TYR A 1 99 ? 25.466 32.373 -18.781 1.00 73.81 99 TYR A N 1
ATOM 779 C CA . TYR A 1 99 ? 24.144 31.981 -19.279 1.00 73.81 99 TYR A CA 1
ATOM 780 C C . TYR A 1 99 ? 23.262 33.223 -19.483 1.00 73.81 99 TYR A C 1
ATOM 782 O O . TYR A 1 99 ? 23.162 34.061 -18.586 1.00 73.81 99 TYR A O 1
ATOM 790 N N . SER A 1 100 ? 22.601 33.337 -20.641 1.00 68.44 100 SER A N 1
ATOM 791 C CA . SER A 1 100 ? 21.623 34.399 -20.930 1.00 68.44 100 SER A CA 1
ATOM 792 C C . SER A 1 100 ? 20.227 33.785 -21.042 1.00 68.44 100 SER A C 1
ATOM 794 O O . SER A 1 100 ? 19.890 33.128 -22.021 1.00 68.44 100 SER A O 1
ATOM 796 N N . LEU A 1 101 ? 19.438 33.984 -19.987 1.00 71.88 101 LEU A N 1
ATOM 797 C CA . LEU A 1 101 ? 18.001 33.691 -19.901 1.00 71.88 101 LEU A CA 1
ATOM 798 C C . LEU A 1 101 ? 17.250 35.007 -19.652 1.00 71.88 101 LEU A C 1
ATOM 800 O O . LEU A 1 101 ? 16.347 35.087 -18.823 1.00 71.88 101 LEU A O 1
ATOM 804 N N . ASP A 1 102 ? 17.686 36.080 -20.318 1.00 75.12 102 ASP A N 1
ATOM 805 C CA . ASP A 1 102 ? 17.211 37.436 -20.028 1.00 75.12 102 ASP A CA 1
ATOM 806 C C . ASP A 1 102 ? 15.703 37.585 -20.297 1.00 75.12 102 ASP A C 1
ATOM 808 O O . ASP A 1 102 ? 15.018 38.245 -19.521 1.00 75.12 102 ASP A O 1
ATOM 812 N N . ALA A 1 103 ? 15.167 36.888 -21.307 1.00 76.56 103 ALA A N 1
ATOM 813 C CA . ALA A 1 103 ? 13.735 36.875 -21.615 1.00 76.56 103 ALA A CA 1
ATOM 814 C C . ALA A 1 103 ? 12.893 36.196 -20.516 1.00 76.56 103 ALA A C 1
ATOM 816 O O . ALA A 1 103 ? 11.870 36.732 -20.092 1.00 76.56 103 ALA A O 1
ATOM 817 N N . ASP A 1 104 ? 13.337 35.050 -19.994 1.00 78.31 104 ASP A N 1
ATOM 818 C CA . ASP A 1 104 ? 12.616 34.338 -18.932 1.00 78.31 104 ASP A CA 1
ATOM 819 C C . ASP A 1 104 ? 12.694 35.102 -17.604 1.00 78.31 104 ASP A C 1
ATOM 821 O O . ASP A 1 104 ? 11.710 35.215 -16.877 1.00 78.31 104 ASP A O 1
ATOM 825 N N . LEU A 1 105 ? 13.837 35.721 -17.307 1.00 80.56 105 LEU A N 1
ATOM 826 C CA . LEU A 1 105 ? 13.976 36.578 -16.129 1.00 80.56 105 LEU A CA 1
ATOM 827 C C . LEU A 1 105 ? 13.102 37.834 -16.228 1.00 80.56 105 LEU A C 1
ATOM 829 O O . LEU A 1 105 ? 12.499 38.231 -15.230 1.00 80.56 105 LEU A O 1
ATOM 833 N N . GLU A 1 106 ? 12.982 38.426 -17.417 1.00 81.69 106 GLU A N 1
ATOM 834 C CA . GLU A 1 106 ? 12.104 39.570 -17.664 1.00 81.69 106 GLU A CA 1
ATOM 835 C C . GLU A 1 106 ? 10.623 39.191 -17.518 1.00 81.69 106 GLU A C 1
ATOM 837 O O . GLU A 1 106 ? 9.859 39.923 -16.886 1.00 81.69 106 GLU A O 1
ATOM 842 N N . THR A 1 107 ? 10.202 38.020 -18.007 1.00 84.00 107 THR A N 1
ATOM 843 C CA . THR A 1 107 ? 8.817 37.550 -17.813 1.00 84.00 107 THR A CA 1
ATOM 844 C C . THR A 1 107 ? 8.482 37.324 -16.338 1.00 84.00 107 THR A C 1
ATOM 846 O O . THR A 1 107 ? 7.432 37.780 -15.875 1.00 84.00 107 THR A O 1
ATOM 849 N N . VAL A 1 108 ? 9.385 36.716 -15.560 1.00 83.00 108 VAL A N 1
ATOM 850 C CA . VAL A 1 108 ? 9.190 36.537 -14.112 1.00 83.00 108 VAL A CA 1
ATOM 851 C C . VAL A 1 108 ? 9.213 37.886 -13.386 1.00 83.00 108 VAL A C 1
ATOM 853 O O . VAL A 1 108 ? 8.391 38.123 -12.501 1.00 83.00 108 VAL A O 1
ATOM 856 N N . GLN A 1 109 ? 10.082 38.818 -13.781 1.00 83.12 109 GLN A N 1
ATOM 857 C CA . GLN A 1 109 ? 10.114 40.169 -13.216 1.00 83.12 109 GLN A CA 1
ATOM 858 C C . GLN A 1 109 ? 8.813 40.938 -13.491 1.00 83.12 109 GLN A C 1
ATOM 860 O O . GLN A 1 109 ? 8.288 41.614 -12.598 1.00 83.12 109 GLN A O 1
ATOM 865 N N . ASN A 1 110 ? 8.255 40.795 -14.692 1.00 85.06 110 ASN A N 1
ATOM 866 C CA . ASN A 1 110 ? 6.973 41.380 -15.071 1.00 85.06 110 ASN A CA 1
ATOM 867 C C . ASN A 1 110 ? 5.819 40.758 -14.271 1.00 85.06 110 ASN A C 1
ATOM 869 O O . ASN A 1 110 ? 4.946 41.483 -13.788 1.00 85.06 110 ASN A O 1
ATOM 873 N N . LEU A 1 111 ? 5.856 39.445 -14.026 1.00 85.38 111 LEU A N 1
ATOM 874 C CA . LEU A 1 111 ? 4.884 38.756 -13.175 1.00 85.38 111 LEU A CA 1
ATOM 875 C C . LEU A 1 111 ? 4.950 39.238 -11.717 1.00 85.38 111 LEU A C 1
ATOM 877 O O . LEU A 1 111 ? 3.922 39.580 -11.137 1.00 85.38 111 LEU A O 1
ATOM 881 N N . LEU A 1 112 ? 6.151 39.355 -11.143 1.00 81.75 112 LEU A N 1
ATOM 882 C CA . LEU A 1 112 ? 6.360 39.875 -9.783 1.00 81.75 112 LEU A CA 1
ATOM 883 C C . LEU A 1 112 ? 6.002 41.364 -9.650 1.00 81.75 112 LEU A C 1
ATOM 885 O O . LEU A 1 112 ? 5.738 41.859 -8.549 1.00 81.75 112 LEU A O 1
ATOM 889 N N . THR A 1 113 ? 5.994 42.105 -10.757 1.00 83.56 113 THR A N 1
ATOM 890 C CA . THR A 1 113 ? 5.606 43.522 -10.793 1.00 83.56 113 THR A CA 1
ATOM 891 C C . THR A 1 113 ? 4.109 43.710 -11.052 1.00 83.56 113 THR A C 1
ATOM 893 O O . THR A 1 113 ? 3.560 44.757 -10.704 1.00 83.56 113 THR A O 1
ATOM 896 N N . SER A 1 114 ? 3.428 42.685 -11.574 1.00 89.50 114 SER A N 1
ATOM 897 C CA . SER A 1 114 ? 1.994 42.712 -11.856 1.00 89.50 114 SER A CA 1
ATOM 898 C C . SER A 1 114 ? 1.167 42.997 -10.590 1.00 89.50 114 SER A C 1
ATOM 900 O O . SER A 1 114 ? 1.278 42.263 -9.599 1.00 89.50 114 SER A O 1
ATOM 902 N N . PRO A 1 115 ? 0.291 44.022 -10.602 1.00 83.62 115 PRO A N 1
ATOM 903 C CA . PRO A 1 115 ? -0.575 44.346 -9.468 1.00 83.62 115 PRO A CA 1
ATOM 904 C C . PRO A 1 115 ? -1.483 43.180 -9.063 1.00 83.62 115 PRO A C 1
ATOM 906 O O . PRO A 1 115 ? -1.659 42.916 -7.875 1.00 83.62 115 PRO A O 1
ATOM 909 N N . SER A 1 116 ? -2.014 42.444 -10.043 1.00 83.31 116 SER A N 1
ATOM 910 C CA . SER A 1 116 ? -2.902 41.303 -9.807 1.00 83.31 116 SER A CA 1
ATOM 911 C C . SER A 1 116 ? -2.184 40.173 -9.072 1.00 83.31 116 SER A C 1
ATOM 913 O O . SER A 1 116 ? -2.726 39.610 -8.125 1.00 83.31 116 SER A O 1
ATOM 915 N N . PHE A 1 117 ? -0.936 39.890 -9.452 1.00 84.81 117 PHE A N 1
ATOM 916 C CA . PHE A 1 117 ? -0.125 38.865 -8.799 1.00 84.81 117 PHE A CA 1
ATOM 917 C C . PHE A 1 117 ? 0.271 39.275 -7.376 1.00 84.81 117 PHE A C 1
ATOM 919 O O . PHE A 1 117 ? 0.192 38.471 -6.452 1.00 84.81 117 PHE A O 1
ATOM 926 N N . ARG A 1 118 ? 0.630 40.547 -7.166 1.00 82.44 118 ARG A N 1
ATOM 927 C CA . ARG A 1 118 ? 0.944 41.078 -5.829 1.00 82.44 118 ARG A CA 1
ATOM 928 C C . ARG A 1 118 ? -0.243 40.995 -4.877 1.00 82.44 118 ARG A C 1
ATOM 930 O O . ARG A 1 118 ? -0.063 40.622 -3.721 1.00 82.44 118 ARG A O 1
ATOM 937 N N . ASN A 1 119 ? -1.438 41.307 -5.371 1.00 80.94 119 ASN A N 1
ATOM 938 C CA . ASN A 1 119 ? -2.670 41.190 -4.598 1.00 80.94 119 ASN A CA 1
ATOM 939 C C . ASN A 1 119 ? -3.022 39.724 -4.315 1.00 80.94 119 ASN A C 1
ATOM 941 O O . ASN A 1 119 ? -3.419 39.396 -3.203 1.00 80.94 119 ASN A O 1
ATOM 945 N N . ALA A 1 120 ? -2.823 38.823 -5.279 1.00 81.12 120 ALA A N 1
ATOM 946 C CA . ALA A 1 120 ? -3.020 37.392 -5.064 1.00 81.12 120 ALA A CA 1
ATOM 947 C C . ALA A 1 120 ? -2.040 36.829 -4.021 1.00 81.12 120 ALA A C 1
ATOM 949 O O . ALA A 1 120 ? -2.446 36.090 -3.129 1.00 81.12 120 ALA A O 1
ATOM 950 N N . LEU A 1 121 ? -0.765 37.227 -4.077 1.00 80.88 121 LEU A N 1
ATOM 951 C CA . LEU A 1 121 ? 0.256 36.804 -3.120 1.00 80.88 121 LEU A CA 1
ATOM 952 C C . LEU A 1 121 ? -0.008 37.360 -1.712 1.00 80.88 121 LEU A C 1
ATOM 954 O O . LEU A 1 121 ? 0.188 36.648 -0.728 1.00 80.88 121 LEU A O 1
ATOM 958 N N . SER A 1 122 ? -0.469 38.610 -1.596 1.00 78.56 122 SER A N 1
ATOM 959 C CA . SER A 1 122 ? -0.821 39.194 -0.297 1.00 78.56 122 SER A CA 1
ATOM 960 C C . SER A 1 122 ? -2.052 38.519 0.307 1.00 78.56 122 SER A C 1
ATOM 962 O O . SER A 1 122 ? -2.021 38.160 1.483 1.00 78.56 122 SER A O 1
ATOM 964 N N . LEU A 1 123 ? -3.088 38.258 -0.496 1.00 79.56 123 LEU A N 1
ATOM 965 C CA . LEU A 1 123 ? -4.259 37.485 -0.080 1.00 79.56 123 LEU A CA 1
ATOM 966 C C . LEU A 1 123 ? -3.864 36.073 0.348 1.00 79.56 123 LEU A C 1
ATOM 968 O O . LEU A 1 123 ? -4.234 35.650 1.437 1.00 79.56 123 LEU A O 1
ATOM 972 N N . HIS A 1 124 ? -3.049 35.378 -0.446 1.00 76.44 124 HIS A N 1
ATOM 973 C CA . HIS A 1 124 ? -2.516 34.063 -0.097 1.00 76.44 124 HIS A CA 1
ATOM 974 C C . HIS A 1 124 ? -1.745 34.099 1.228 1.00 76.44 124 HIS A C 1
ATOM 976 O O . HIS A 1 124 ? -1.963 33.252 2.087 1.00 76.44 124 HIS A O 1
ATOM 982 N N . SER A 1 125 ? -0.891 35.104 1.444 1.00 71.62 125 SER A N 1
ATOM 983 C CA . SER A 1 125 ? -0.146 35.260 2.698 1.00 71.62 125 SER A CA 1
ATOM 984 C C . SER A 1 125 ? -1.067 35.488 3.900 1.00 71.62 125 SER A C 1
AT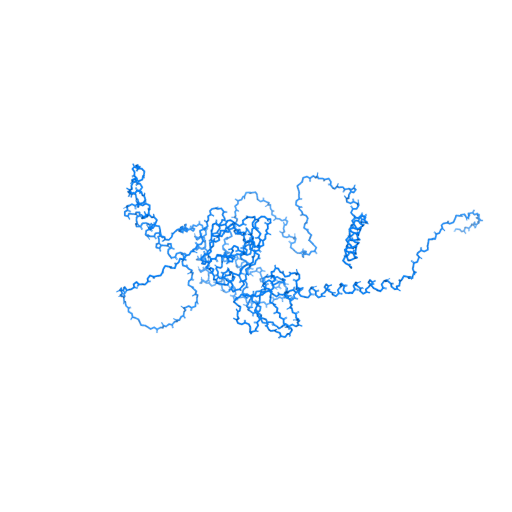OM 986 O O . SER A 1 125 ? -0.813 34.936 4.968 1.00 71.62 125 SER A O 1
ATOM 988 N N . VAL A 1 126 ? -2.130 36.284 3.749 1.00 73.00 126 VAL A N 1
ATOM 989 C CA . VAL A 1 126 ? -3.112 36.548 4.816 1.00 73.00 126 VAL A CA 1
ATOM 990 C C . VAL A 1 126 ? -3.968 35.310 5.097 1.00 73.00 126 VAL A C 1
ATOM 992 O O . VAL A 1 126 ? -4.205 34.970 6.258 1.00 73.00 126 VAL A O 1
ATOM 995 N N . ILE A 1 127 ? -4.392 34.596 4.054 1.00 70.19 127 ILE A N 1
ATOM 996 C CA . ILE A 1 127 ? -5.123 33.328 4.160 1.00 70.19 127 ILE A CA 1
ATOM 997 C C . ILE A 1 127 ? -4.241 32.291 4.855 1.00 70.19 127 ILE A C 1
ATOM 999 O O . ILE A 1 127 ? -4.643 31.707 5.849 1.00 70.19 127 ILE A O 1
ATOM 1003 N N . GLN A 1 128 ? -2.994 32.121 4.430 1.00 65.19 128 GLN A N 1
ATOM 1004 C CA . GLN A 1 128 ? -2.073 31.188 5.069 1.00 65.19 128 GLN A CA 1
ATOM 1005 C C . GLN A 1 128 ? -1.796 31.571 6.529 1.00 65.19 128 GLN A C 1
ATOM 1007 O O . GLN A 1 128 ? -1.783 30.710 7.403 1.00 65.19 128 GLN A O 1
ATOM 1012 N N . GLN A 1 129 ? -1.634 32.860 6.834 1.00 62.00 129 GLN A N 1
ATOM 1013 C CA . GLN A 1 129 ? -1.443 33.318 8.209 1.00 62.00 129 GLN A CA 1
ATOM 1014 C C . GLN A 1 129 ? -2.676 33.055 9.089 1.00 62.00 129 GLN A C 1
ATOM 1016 O O . GLN A 1 129 ? -2.520 32.674 10.246 1.00 62.00 129 GLN A O 1
ATOM 1021 N N . SER A 1 130 ? -3.889 33.211 8.558 1.00 58.34 130 SER A N 1
ATOM 1022 C CA . SER A 1 130 ? -5.129 32.938 9.297 1.00 58.34 130 SER A CA 1
ATOM 1023 C C . SER A 1 130 ? -5.401 31.436 9.453 1.00 58.34 130 SER A C 1
ATOM 1025 O O . SER A 1 130 ? -5.652 30.983 10.570 1.00 58.34 130 SER A O 1
ATOM 1027 N N . PHE A 1 131 ? -5.242 30.643 8.391 1.00 54.44 131 PHE A N 1
ATOM 1028 C CA . PHE A 1 131 ? -5.437 29.189 8.407 1.00 54.44 131 PHE A CA 1
ATOM 1029 C C . PHE A 1 131 ? -4.361 28.426 9.201 1.00 54.44 131 PHE A C 1
ATOM 1031 O O . PHE A 1 131 ? -4.666 27.389 9.784 1.00 54.44 131 PHE A O 1
ATOM 1038 N N . CYS A 1 132 ? -3.113 28.911 9.257 1.00 53.38 132 CYS A N 1
ATOM 1039 C CA . CYS A 1 132 ? -2.032 28.245 10.002 1.00 53.38 132 CYS A CA 1
ATOM 1040 C C . CYS A 1 132 ? -1.951 28.640 11.486 1.00 53.38 132 CYS A C 1
ATOM 1042 O O . CYS A 1 132 ? -1.260 27.961 12.246 1.00 53.38 132 CYS A O 1
ATOM 1044 N N . ILE A 1 133 ? -2.580 29.745 11.905 1.00 49.19 133 ILE A N 1
ATOM 1045 C CA . ILE A 1 133 ? -2.544 30.202 13.307 1.00 49.19 133 ILE A CA 1
ATOM 1046 C C . ILE A 1 133 ? -3.801 29.772 14.064 1.00 49.19 133 ILE A C 1
ATOM 1048 O O . ILE A 1 133 ? -3.676 29.369 15.213 1.00 49.19 133 ILE A O 1
ATOM 1052 N N . ASN A 1 134 ? -4.972 29.784 13.420 1.00 46.84 134 ASN A N 1
ATOM 1053 C CA . ASN A 1 134 ? -6.245 29.423 14.041 1.00 46.84 134 ASN A CA 1
ATOM 1054 C C . ASN A 1 134 ? -7.043 28.511 13.106 1.00 46.84 134 ASN A C 1
ATOM 1056 O O . ASN A 1 134 ? -8.097 28.902 12.601 1.00 46.84 134 ASN A O 1
ATOM 1060 N N . ARG A 1 135 ? -6.544 27.297 12.840 1.00 53.31 135 ARG A N 1
ATOM 1061 C CA . ARG A 1 135 ? -7.399 26.294 12.199 1.00 53.31 135 ARG A CA 1
ATOM 1062 C C . ARG A 1 135 ? -8.559 26.031 13.167 1.00 53.31 135 ARG A C 1
ATOM 1064 O O . ARG A 1 135 ? -8.272 25.670 14.311 1.00 53.31 135 ARG A O 1
ATOM 1071 N N . PRO A 1 136 ? -9.829 26.245 12.776 1.00 56.56 136 PRO A N 1
ATOM 1072 C CA . PRO A 1 136 ? -10.932 25.829 13.628 1.00 56.56 136 PRO A CA 1
ATOM 1073 C C . PRO A 1 136 ? -10.767 24.328 13.914 1.00 56.56 136 PRO A C 1
ATOM 1075 O O . PRO A 1 136 ? -10.296 23.604 13.025 1.00 56.56 136 PRO A O 1
ATOM 1078 N N . PRO A 1 137 ? -11.063 23.868 15.143 1.00 59.72 137 PRO A N 1
ATOM 1079 C CA . PRO A 1 137 ? -10.930 22.460 15.490 1.00 59.72 137 PRO A CA 1
ATOM 1080 C C . PRO A 1 137 ? -11.693 21.623 14.465 1.00 59.72 137 PRO A C 1
ATOM 1082 O O . PRO A 1 137 ? -12.815 21.965 14.085 1.00 59.72 137 PRO A O 1
ATOM 1085 N N . SER A 1 138 ? -11.057 20.565 13.965 1.00 60.25 138 SER A N 1
ATOM 1086 C CA . SER A 1 138 ? -11.735 19.631 13.076 1.00 60.25 138 SER A CA 1
ATOM 1087 C C . SER A 1 138 ? -12.826 18.914 13.872 1.00 60.25 138 SER A C 1
ATOM 1089 O O . SER A 1 138 ? -12.530 18.434 14.971 1.00 60.25 138 SER A O 1
ATOM 1091 N N . PRO A 1 139 ? -14.059 18.840 13.352 1.00 64.94 139 PRO A N 1
ATOM 1092 C CA . PRO A 1 139 ? -15.126 18.107 14.014 1.00 64.94 139 PRO A CA 1
ATOM 1093 C C . PRO A 1 139 ? -14.712 16.639 14.152 1.00 64.94 139 PRO A C 1
ATOM 1095 O O . PRO A 1 139 ? -14.203 16.038 13.208 1.00 64.94 139 PRO A O 1
ATOM 1098 N N . ILE A 1 140 ? -14.859 16.098 15.361 1.00 68.56 140 ILE A N 1
ATOM 1099 C CA . ILE A 1 140 ? -14.431 14.731 15.708 1.00 68.56 140 ILE A CA 1
ATOM 1100 C C . ILE A 1 140 ? -15.417 13.701 15.134 1.00 68.56 140 ILE A C 1
ATOM 1102 O O . ILE A 1 140 ? -15.030 12.581 14.811 1.00 68.56 140 ILE A O 1
ATOM 1106 N N . VAL A 1 141 ? -16.685 14.098 15.003 1.00 71.44 141 VAL A N 1
ATOM 1107 C CA . VAL A 1 141 ? -17.812 13.290 14.528 1.00 71.44 141 VAL A CA 1
ATOM 1108 C C . VAL A 1 141 ? -18.689 14.186 13.646 1.00 71.44 141 VAL A C 1
ATOM 1110 O O . VAL A 1 141 ? -18.737 15.394 13.863 1.00 71.44 141 VAL A O 1
ATOM 1113 N N . ASP A 1 142 ? -19.351 13.627 12.642 1.00 75.25 142 ASP A N 1
ATOM 1114 C CA . ASP A 1 142 ? -20.284 14.318 11.738 1.00 75.25 142 ASP A CA 1
ATOM 1115 C C . ASP A 1 142 ? -21.766 14.107 12.104 1.00 75.25 142 ASP A C 1
ATOM 1117 O O . ASP A 1 142 ? -22.647 14.720 11.507 1.00 75.25 142 ASP A O 1
ATOM 1121 N N . SER A 1 143 ? -22.019 13.277 13.115 1.00 82.56 143 SER A N 1
ATOM 1122 C CA . SER A 1 143 ? -23.326 12.883 13.646 1.00 82.56 143 SER A CA 1
ATOM 1123 C C . SER A 1 143 ? -23.447 13.120 15.164 1.00 82.56 143 SER A C 1
ATOM 1125 O O . SER A 1 143 ? -23.837 12.225 15.924 1.00 82.56 143 SER A O 1
ATOM 1127 N N . ALA A 1 144 ? -23.060 14.297 15.662 1.00 86.12 144 ALA A N 1
ATOM 1128 C CA . ALA A 1 144 ? -23.161 14.607 17.089 1.00 86.12 144 ALA A CA 1
ATOM 1129 C C . ALA A 1 144 ? -24.624 14.650 17.584 1.00 86.12 144 ALA A C 1
ATOM 1131 O O . ALA A 1 144 ? -24.868 14.383 18.762 1.00 86.12 144 ALA A O 1
ATOM 1132 N N . ILE A 1 145 ? -25.602 14.902 16.701 1.00 88.31 145 ILE A N 1
ATOM 1133 C CA . ILE A 1 145 ? -27.041 14.789 17.017 1.00 88.31 145 ILE A CA 1
ATOM 1134 C C . ILE A 1 145 ? -27.421 13.359 17.426 1.00 88.31 145 ILE A C 1
ATOM 1136 O O . ILE A 1 145 ? -28.139 13.161 18.413 1.00 88.31 145 ILE A O 1
ATOM 1140 N N . ASP A 1 146 ? -26.938 12.360 16.688 1.00 85.69 146 ASP A N 1
ATOM 1141 C CA . ASP A 1 146 ? -27.267 10.954 16.944 1.00 85.69 146 ASP A CA 1
ATOM 1142 C C . ASP A 1 146 ? -26.669 10.497 18.279 1.00 85.69 146 ASP A C 1
ATOM 1144 O O . ASP A 1 146 ? -27.343 9.850 19.082 1.00 85.69 146 ASP A O 1
ATOM 1148 N N . LEU A 1 147 ? -25.439 10.937 18.568 1.00 87.19 147 LEU A N 1
ATOM 1149 C CA . LEU A 1 147 ? -24.766 10.670 19.838 1.00 87.19 147 LEU A CA 1
ATOM 1150 C C . LEU A 1 147 ? -25.522 11.281 21.026 1.00 87.19 147 LEU A C 1
ATOM 1152 O O . LEU A 1 147 ? -25.695 10.633 22.056 1.00 87.19 147 LEU A O 1
ATOM 1156 N N . VAL A 1 148 ? -26.005 12.519 20.892 1.00 89.56 148 VAL A N 1
ATOM 1157 C CA . VAL A 1 148 ? -26.794 13.168 21.949 1.00 89.56 148 VAL A CA 1
ATOM 1158 C C . VAL A 1 148 ? -28.127 12.455 22.169 1.00 89.56 148 VAL A C 1
ATOM 1160 O O . VAL A 1 148 ? -28.535 12.273 23.317 1.00 89.56 148 VAL A O 1
ATOM 1163 N N . SER A 1 149 ? -28.763 11.970 21.102 1.00 86.75 149 SER A N 1
ATOM 1164 C CA . SER A 1 149 ? -29.990 11.170 21.194 1.00 86.75 149 SER A CA 1
ATOM 1165 C C . SER A 1 149 ? -29.755 9.842 21.930 1.00 86.75 149 SER A C 1
ATOM 1167 O O . SER A 1 149 ? -30.558 9.445 22.780 1.00 86.75 149 SER A O 1
ATOM 1169 N N . GLU A 1 150 ? -28.625 9.178 21.670 1.00 87.94 150 GLU A N 1
ATOM 1170 C CA . GLU A 1 150 ? -28.208 7.959 22.373 1.00 87.94 150 GLU A CA 1
ATOM 1171 C C . GLU A 1 150 ? -27.890 8.227 23.855 1.00 87.94 150 GLU A C 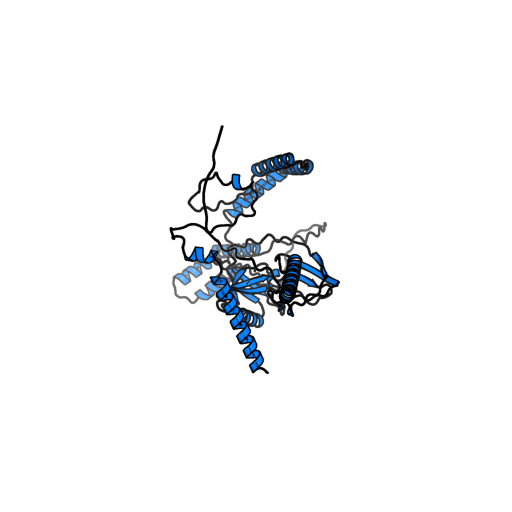1
ATOM 1173 O O . GLU A 1 150 ? -28.304 7.456 24.728 1.00 87.94 150 GLU A O 1
ATOM 1178 N N . CYS A 1 151 ? -27.229 9.349 24.165 1.00 87.44 151 CYS A N 1
ATOM 1179 C CA . CYS A 1 151 ? -26.965 9.775 25.540 1.00 87.44 151 CYS A CA 1
ATOM 1180 C C . CYS A 1 151 ? -28.257 10.045 26.320 1.00 87.44 151 CYS A C 1
ATOM 1182 O O . CYS A 1 151 ? -28.396 9.557 27.439 1.00 87.44 151 CYS A O 1
ATOM 1184 N N . ILE A 1 152 ? -29.213 10.776 25.739 1.00 88.31 152 ILE A N 1
ATOM 1185 C CA . ILE A 1 152 ? -30.508 11.051 26.380 1.00 88.31 152 ILE A CA 1
ATOM 1186 C C . ILE A 1 152 ? -31.258 9.740 26.641 1.00 88.31 152 ILE A C 1
ATOM 1188 O O . ILE A 1 152 ? -31.732 9.516 27.753 1.00 88.31 152 ILE A O 1
ATOM 1192 N N . THR A 1 153 ? -31.288 8.837 25.657 1.00 88.75 153 THR A N 1
ATOM 1193 C CA . THR A 1 153 ? -31.945 7.525 25.788 1.00 88.75 153 THR A CA 1
ATOM 1194 C C . THR A 1 153 ? -31.302 6.679 26.892 1.00 88.75 153 THR A C 1
ATOM 1196 O O . THR A 1 153 ? -31.999 6.057 27.688 1.00 88.75 153 THR A O 1
ATOM 1199 N N . SER A 1 154 ? -29.971 6.689 26.987 1.00 87.19 154 SER A N 1
ATOM 1200 C CA . SER A 1 154 ? -29.223 5.912 27.987 1.00 87.19 154 SER A CA 1
ATOM 1201 C C . SER A 1 154 ? -29.350 6.469 29.409 1.00 87.19 154 SER A C 1
ATOM 1203 O O . SER A 1 154 ? -29.211 5.726 30.381 1.00 87.19 154 SER A O 1
ATOM 1205 N N . LEU A 1 155 ? -29.593 7.775 29.549 1.00 87.88 155 LEU A N 1
ATOM 1206 C CA . LEU A 1 155 ? -29.706 8.459 30.840 1.00 87.88 155 LEU A CA 1
ATOM 1207 C C . LEU A 1 155 ? -31.151 8.572 31.344 1.00 87.88 155 LEU A C 1
ATOM 1209 O O . LEU A 1 155 ? -31.349 8.938 32.502 1.00 87.88 155 LEU A O 1
ATOM 1213 N N . GLN A 1 156 ? -32.142 8.217 30.521 1.00 84.44 156 GLN A N 1
ATOM 1214 C CA . GLN A 1 156 ? -33.570 8.366 30.816 1.00 84.44 156 GLN A CA 1
ATOM 1215 C C . GLN A 1 156 ? -34.023 7.619 32.085 1.00 84.44 156 GLN A C 1
ATOM 1217 O O . GLN A 1 156 ? -34.894 8.108 32.803 1.00 84.44 156 GLN A O 1
ATOM 1222 N N . ASP A 1 157 ? -33.396 6.478 32.391 1.00 85.00 157 ASP A N 1
ATOM 1223 C CA . ASP A 1 157 ? -33.701 5.650 33.569 1.00 85.00 157 ASP A CA 1
ATOM 1224 C C . ASP A 1 157 ? -32.792 5.941 34.782 1.00 85.00 157 ASP A C 1
ATOM 1226 O O . ASP A 1 157 ? -32.885 5.282 35.822 1.00 85.00 157 ASP A O 1
ATOM 1230 N N . SER A 1 158 ? -31.885 6.918 34.677 1.00 86.88 158 SER A N 1
ATOM 1231 C CA . SER A 1 158 ? -30.935 7.239 35.742 1.00 86.88 158 SER A CA 1
ATOM 1232 C C . SER A 1 158 ? -31.569 8.116 36.822 1.00 86.88 158 SER A C 1
ATOM 1234 O O . SER A 1 158 ? -32.149 9.162 36.545 1.00 86.88 158 SER A O 1
ATOM 1236 N N . SER A 1 159 ? -31.396 7.731 38.088 1.00 87.12 159 SER A N 1
ATOM 1237 C CA . SER A 1 159 ? -31.849 8.513 39.246 1.00 87.12 159 SER A CA 1
ATOM 1238 C C . SER A 1 159 ? -30.802 9.504 39.768 1.00 87.12 159 SER A C 1
ATOM 1240 O O . SER A 1 159 ? -31.002 10.091 40.832 1.00 87.12 159 SER A O 1
ATOM 1242 N N . GLN A 1 160 ? -29.658 9.635 39.089 1.00 92.56 160 GLN A N 1
ATOM 1243 C CA . GLN A 1 160 ? -28.587 10.541 39.506 1.00 92.56 160 GLN A CA 1
ATOM 1244 C C . GLN A 1 160 ? -28.912 11.982 39.111 1.00 92.56 160 GLN A C 1
ATOM 1246 O O . GLN A 1 160 ? -29.351 12.246 37.992 1.00 92.56 160 GLN A O 1
ATOM 1251 N N . THR A 1 161 ? -28.650 12.921 40.017 1.00 89.19 161 THR A N 1
ATOM 1252 C CA . THR A 1 161 ? -28.951 14.347 39.809 1.00 89.19 161 THR A CA 1
ATOM 1253 C C . THR A 1 161 ? -28.180 14.908 38.612 1.00 89.19 161 THR A C 1
ATOM 1255 O O . THR A 1 161 ? -28.732 15.653 37.810 1.00 89.19 161 THR A O 1
ATOM 1258 N N . GLU A 1 162 ? -26.932 14.475 38.441 1.00 90.25 162 GLU A N 1
ATOM 1259 C CA . GLU A 1 162 ? -26.039 14.878 37.355 1.00 90.25 162 GLU A CA 1
ATOM 1260 C C . GLU A 1 162 ? -26.531 14.371 35.990 1.00 90.25 162 GLU A C 1
ATOM 1262 O O . GLU A 1 162 ? -26.368 15.049 34.978 1.00 90.25 162 GLU A O 1
ATOM 1267 N N . ALA A 1 163 ? -27.165 13.193 35.951 1.00 86.81 163 ALA A N 1
ATOM 1268 C CA . ALA A 1 163 ? -27.735 12.632 34.726 1.00 86.81 163 ALA A CA 1
ATOM 1269 C C . ALA A 1 163 ? -28.980 13.410 34.277 1.00 86.81 163 ALA A C 1
ATOM 1271 O O . ALA A 1 163 ? -29.149 13.680 33.089 1.00 86.81 163 ALA A O 1
ATOM 1272 N N . ILE A 1 164 ? -29.817 13.813 35.236 1.00 88.19 164 ILE A N 1
ATOM 1273 C CA . ILE A 1 164 ? -31.004 14.637 34.986 1.00 88.19 164 ILE A CA 1
ATOM 1274 C C . ILE A 1 164 ? -30.591 16.038 34.513 1.00 88.19 164 ILE A C 1
ATOM 1276 O O . ILE A 1 164 ? -31.163 16.553 33.555 1.00 88.19 164 ILE A O 1
ATOM 1280 N N . GLU A 1 165 ? -29.575 16.639 35.140 1.00 92.56 165 GLU A N 1
ATOM 1281 C CA . GLU A 1 165 ? -29.036 17.945 34.738 1.00 92.56 165 GLU A CA 1
ATOM 1282 C C . GLU A 1 165 ? -28.428 17.907 33.328 1.00 92.56 165 GLU A C 1
ATOM 1284 O O . GLU A 1 165 ? -28.700 18.783 32.507 1.00 92.56 165 GLU A O 1
ATOM 1289 N N . LEU A 1 166 ? -27.655 16.865 33.011 1.00 90.50 166 LEU A N 1
ATOM 1290 C CA . LEU A 1 166 ? -27.089 16.681 31.676 1.00 90.50 166 LEU A CA 1
ATOM 1291 C C . LEU A 1 166 ? -28.184 16.510 30.613 1.00 90.50 166 LEU A C 1
ATOM 1293 O O . LEU A 1 166 ? -28.087 17.097 29.536 1.00 90.50 166 LEU A O 1
ATOM 1297 N N . MET A 1 167 ? -29.243 15.756 30.919 1.00 88.88 167 MET A N 1
ATOM 1298 C CA . MET A 1 167 ? -30.381 15.575 30.019 1.00 88.88 167 MET A CA 1
ATOM 1299 C C . MET A 1 167 ? -31.140 16.889 29.777 1.00 88.88 167 MET A C 1
ATOM 1301 O O . MET A 1 167 ? -31.509 17.160 28.634 1.00 88.88 167 MET A O 1
ATOM 1305 N N . ASP A 1 168 ? -31.315 17.737 30.800 1.00 90.38 168 ASP A N 1
ATOM 1306 C CA . ASP A 1 168 ? -31.900 19.079 30.637 1.00 90.38 168 ASP A CA 1
ATOM 1307 C C . ASP A 1 168 ? -31.056 19.943 29.695 1.00 90.38 168 ASP A C 1
ATOM 1309 O O . ASP A 1 168 ? -31.588 20.518 28.750 1.00 90.38 168 ASP A O 1
ATOM 1313 N N . ILE A 1 169 ? -29.734 19.992 29.905 1.00 92.38 169 ILE A N 1
ATOM 1314 C CA . ILE A 1 169 ? -28.814 20.803 29.095 1.00 92.38 169 ILE A CA 1
ATOM 1315 C C . ILE A 1 169 ? -28.807 20.345 27.633 1.00 92.38 169 ILE A C 1
ATOM 1317 O O . ILE A 1 169 ? -28.899 21.183 26.736 1.00 92.38 169 ILE A O 1
ATOM 1321 N N . LEU A 1 170 ? -28.712 19.035 27.388 1.00 89.81 170 LEU A N 1
ATOM 1322 C CA . LEU A 1 170 ? -28.688 18.468 26.037 1.00 89.81 170 LEU A CA 1
ATOM 1323 C C . LEU A 1 170 ? -30.019 18.643 25.293 1.00 89.81 170 LEU A C 1
ATOM 1325 O O . LEU A 1 170 ? -30.020 18.697 24.067 1.00 89.81 170 LEU A O 1
ATOM 1329 N N . SER A 1 171 ? -31.128 18.783 26.023 1.00 88.31 171 SER A N 1
ATOM 1330 C CA . SER A 1 171 ? -32.465 19.001 25.454 1.00 88.31 171 SER A CA 1
ATOM 1331 C C . SER A 1 171 ? -32.783 20.479 25.178 1.00 88.31 171 SER A C 1
ATOM 1333 O O . SER A 1 171 ? -33.889 20.800 24.740 1.00 88.31 171 SER A O 1
ATOM 1335 N N . ARG A 1 172 ? -31.856 21.409 25.454 1.00 93.62 172 ARG A N 1
ATOM 1336 C CA . ARG A 1 172 ? -32.064 22.839 25.179 1.00 93.62 172 ARG A CA 1
ATOM 1337 C C . ARG A 1 172 ? -31.945 23.136 23.692 1.00 93.62 172 ARG A C 1
ATOM 1339 O O . ARG A 1 172 ? -30.990 22.722 23.038 1.00 93.62 172 ARG A O 1
ATOM 1346 N N . PHE A 1 173 ? -32.860 23.960 23.190 1.00 89.19 173 PHE A N 1
ATOM 1347 C CA . PHE A 1 173 ? -32.922 24.341 21.778 1.00 89.19 173 PHE A CA 1
ATOM 1348 C C . PHE A 1 173 ? -31.629 25.008 21.277 1.00 89.19 173 PHE A C 1
ATOM 1350 O O . PHE A 1 173 ? -31.216 24.807 20.137 1.00 89.19 173 PHE A O 1
ATOM 1357 N N . GLU A 1 174 ? -30.951 25.789 22.123 1.00 92.12 174 GLU A N 1
ATOM 1358 C CA . GLU A 1 174 ? -29.679 26.427 21.772 1.00 92.12 174 GLU A CA 1
ATOM 1359 C C . GLU A 1 174 ? -28.558 25.403 21.565 1.00 92.12 174 GLU A C 1
ATOM 1361 O O . GLU A 1 174 ? -27.702 25.585 20.698 1.00 92.12 174 GLU A O 1
ATOM 1366 N N . VAL A 1 175 ? -28.568 24.327 22.356 1.00 89.19 175 VAL A N 1
ATOM 1367 C CA . VAL A 1 175 ? -27.587 23.241 22.282 1.00 89.19 175 VAL A CA 1
ATOM 1368 C C . VAL A 1 175 ? -27.889 22.359 21.075 1.00 89.19 175 VAL A C 1
ATOM 1370 O O . VAL A 1 175 ? -26.988 22.096 20.286 1.00 89.19 175 VAL A O 1
ATOM 1373 N N . GLU A 1 176 ? -29.154 22.009 20.849 1.00 86.56 176 GLU A N 1
ATOM 1374 C CA . GLU A 1 176 ? -29.603 21.295 19.648 1.00 86.56 176 GLU A CA 1
ATOM 1375 C C . GLU A 1 176 ? -29.216 22.047 18.362 1.00 86.56 176 GLU A C 1
ATOM 1377 O O . GLU A 1 176 ? -28.608 21.477 17.454 1.00 86.56 176 GLU A O 1
ATOM 1382 N N . GLY A 1 177 ? -29.480 23.358 18.305 1.00 83.69 177 GLY A N 1
ATOM 1383 C CA . GLY A 1 177 ? -29.114 24.199 17.165 1.00 83.69 177 GLY A CA 1
ATOM 1384 C C . GLY A 1 177 ? -27.601 24.300 16.944 1.00 83.69 177 GLY A C 1
ATOM 1385 O O . GLY A 1 177 ? -27.144 24.335 15.798 1.00 83.69 177 GLY A O 1
ATOM 1386 N N . LEU A 1 178 ? -26.811 24.309 18.022 1.00 89.00 178 LEU A N 1
ATOM 1387 C CA . LEU A 1 178 ? -25.349 24.296 17.951 1.00 89.00 178 LEU A CA 1
ATOM 1388 C C . LEU A 1 178 ? -24.820 22.967 17.397 1.00 89.00 178 LEU A C 1
ATOM 1390 O O . LEU A 1 178 ? -23.953 22.980 16.524 1.00 89.00 178 LEU A O 1
ATOM 1394 N N . ILE A 1 179 ? -25.353 21.840 17.872 1.00 88.44 179 ILE A N 1
ATOM 1395 C CA . ILE A 1 179 ? -24.975 20.498 17.413 1.00 88.44 179 ILE A CA 1
ATOM 1396 C C . ILE A 1 179 ? -25.382 20.312 15.943 1.00 88.44 179 ILE A C 1
ATOM 1398 O O . ILE A 1 179 ? -24.592 19.832 15.136 1.00 88.44 179 ILE A O 1
ATOM 1402 N N . TYR A 1 180 ? -26.558 20.800 15.544 1.00 86.06 180 TYR A N 1
ATOM 1403 C CA . TYR A 1 180 ? -26.981 20.799 14.143 1.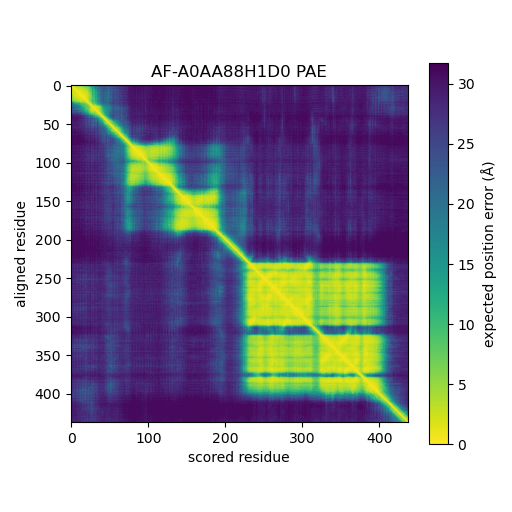00 86.06 180 TYR A CA 1
ATOM 1404 C C . TYR A 1 180 ? -26.051 21.613 13.239 1.00 86.06 180 TYR A C 1
ATOM 1406 O O . TYR A 1 180 ? -25.673 21.170 12.151 1.00 86.06 180 TYR A O 1
ATOM 1414 N N . ALA A 1 181 ? -25.655 22.811 13.676 1.00 82.94 181 ALA A N 1
ATOM 1415 C CA . ALA A 1 181 ? -24.701 23.626 12.933 1.00 82.94 181 ALA A CA 1
ATOM 1416 C C . ALA A 1 181 ? -23.327 22.944 12.839 1.00 82.94 181 ALA A C 1
ATOM 1418 O O . ALA A 1 181 ? -22.700 22.987 11.780 1.00 82.94 181 ALA A O 1
ATOM 1419 N N . HIS A 1 182 ? -22.884 22.298 13.919 1.00 85.94 182 HIS A N 1
ATOM 1420 C CA . HIS A 1 182 ? -21.670 21.491 13.945 1.00 85.94 182 HIS A CA 1
ATOM 1421 C C . HIS A 1 182 ? -21.719 20.370 12.902 1.00 85.94 182 HIS A C 1
ATOM 1423 O O . HIS A 1 182 ? -20.846 20.336 12.037 1.00 85.94 182 HIS A O 1
ATOM 1429 N N . ASP A 1 183 ? -22.759 19.534 12.906 1.00 85.50 183 ASP A N 1
ATOM 1430 C CA . ASP A 1 183 ? -22.890 18.396 11.985 1.00 85.50 183 ASP A CA 1
ATOM 1431 C C . ASP A 1 183 ? -22.935 18.865 10.520 1.00 85.50 183 ASP A C 1
ATOM 1433 O O . ASP A 1 183 ? -22.250 18.318 9.657 1.00 85.50 183 ASP A O 1
ATOM 1437 N N . LYS A 1 184 ? -23.625 19.980 10.231 1.00 81.44 184 LYS A N 1
ATOM 1438 C CA . LYS A 1 184 ? -23.662 20.583 8.883 1.00 81.44 184 LYS A CA 1
ATOM 1439 C C . LYS A 1 184 ? -22.328 21.166 8.416 1.00 81.44 184 LYS A C 1
ATOM 1441 O O . LYS A 1 184 ? -22.094 21.278 7.210 1.00 81.44 184 LYS A O 1
ATOM 1446 N N . ILE A 1 185 ? -21.477 21.611 9.337 1.00 78.00 185 ILE A N 1
ATOM 1447 C CA . ILE A 1 185 ? -20.120 22.069 9.018 1.00 78.00 185 ILE A CA 1
ATOM 1448 C C . ILE A 1 185 ? -19.198 20.860 8.853 1.00 78.00 185 ILE A C 1
ATOM 1450 O O . ILE A 1 185 ? -18.418 20.830 7.902 1.00 78.00 185 ILE A O 1
ATOM 1454 N N . ALA A 1 186 ? -19.325 19.857 9.723 1.00 77.94 186 ALA A N 1
ATOM 1455 C CA . ALA A 1 186 ? -18.576 18.611 9.661 1.00 77.94 186 ALA A CA 1
ATOM 1456 C C . ALA A 1 186 ? -18.782 17.885 8.332 1.00 77.94 186 ALA A C 1
ATOM 1458 O O . ALA A 1 186 ? -17.796 17.586 7.664 1.00 77.94 186 ALA A O 1
ATOM 1459 N N . GLU A 1 187 ? -20.033 17.764 7.881 1.00 73.38 187 GLU A N 1
ATOM 1460 C CA . GLU A 1 187 ? -20.425 17.201 6.581 1.00 73.38 187 GLU A CA 1
ATOM 1461 C C . GLU A 1 187 ? -19.717 17.881 5.392 1.00 73.38 187 GLU A C 1
ATOM 1463 O O . GLU A 1 187 ? -19.410 17.244 4.389 1.00 73.38 187 GLU A O 1
ATOM 1468 N N . ARG A 1 188 ? -19.424 19.187 5.482 1.00 64.94 188 ARG A N 1
ATOM 1469 C CA . ARG A 1 188 ? -18.736 19.927 4.407 1.00 64.94 188 ARG A CA 1
ATOM 1470 C C . ARG A 1 188 ? -17.216 19.854 4.479 1.00 64.94 188 ARG A C 1
ATOM 1472 O O . ARG A 1 188 ? -16.561 20.033 3.457 1.00 64.94 188 ARG A O 1
ATOM 1479 N N . VAL A 1 189 ? -16.655 19.647 5.668 1.00 61.62 189 VAL A N 1
ATOM 1480 C CA . VAL A 1 189 ? -15.203 19.552 5.891 1.00 61.62 189 VAL A CA 1
ATOM 1481 C C . VAL A 1 189 ? -14.680 18.145 5.574 1.00 61.62 189 VAL A C 1
ATOM 1483 O O . VAL A 1 189 ? -13.505 18.002 5.240 1.00 61.62 189 VAL A O 1
ATOM 1486 N N . THR A 1 190 ? -15.535 17.120 5.629 1.00 53.66 190 THR A N 1
ATOM 1487 C CA . THR A 1 190 ? -15.209 15.720 5.305 1.00 53.66 190 THR A CA 1
ATOM 1488 C C . THR A 1 190 ? -15.269 15.386 3.807 1.00 53.66 190 THR A C 1
ATOM 1490 O O . THR A 1 190 ? -14.799 14.319 3.408 1.00 53.66 190 THR A O 1
ATOM 1493 N N . LEU A 1 191 ? -15.780 16.283 2.953 1.00 41.69 191 LEU A N 1
ATOM 1494 C CA . LEU A 1 191 ? -15.775 16.104 1.496 1.00 41.69 191 LEU A CA 1
ATOM 1495 C C . LEU A 1 191 ? -14.374 16.382 0.901 1.00 41.69 191 LEU A C 1
ATOM 1497 O O . LEU A 1 191 ? -13.751 17.389 1.252 1.00 41.69 191 LEU A O 1
ATOM 1501 N N . PRO A 1 192 ? -13.862 15.544 -0.025 1.00 37.81 192 PRO A N 1
ATOM 1502 C CA . PRO A 1 192 ? -12.653 15.871 -0.779 1.00 37.81 192 PRO A CA 1
ATOM 1503 C C . PRO A 1 192 ? -12.882 17.126 -1.646 1.00 37.81 192 PRO A C 1
ATOM 1505 O O . PRO A 1 192 ? -14.025 17.399 -2.028 1.00 37.81 192 PRO A O 1
ATOM 1508 N N . PRO A 1 193 ? -11.829 17.902 -1.990 1.00 35.81 193 PRO A N 1
ATOM 1509 C CA . PRO A 1 193 ? -11.972 18.957 -2.989 1.00 35.81 193 PRO A CA 1
ATOM 1510 C C . PRO A 1 193 ? -12.522 18.336 -4.283 1.00 35.81 193 PRO A C 1
ATOM 1512 O O . PRO A 1 193 ? -12.102 17.227 -4.630 1.00 35.81 193 PRO A O 1
ATOM 1515 N N . PRO A 1 194 ? -13.456 18.998 -4.990 1.00 34.78 194 PRO A N 1
ATOM 1516 C CA . PRO A 1 194 ? -13.950 18.478 -6.254 1.00 34.78 194 PRO A CA 1
ATOM 1517 C C . PRO A 1 194 ? -12.759 18.261 -7.188 1.00 34.78 194 PRO A C 1
ATOM 1519 O O . PRO A 1 194 ? -11.945 19.160 -7.401 1.00 34.78 194 PRO A O 1
ATOM 1522 N N . SER A 1 195 ? -12.636 17.041 -7.704 1.00 34.47 195 SER A N 1
ATOM 1523 C CA . SER A 1 195 ? -11.726 16.705 -8.789 1.00 34.47 195 SER A CA 1
ATOM 1524 C C . SER A 1 195 ? -11.993 17.652 -9.962 1.00 34.47 195 SER A C 1
ATOM 1526 O O . SER A 1 195 ? -13.131 17.787 -10.404 1.00 34.47 195 SER A O 1
ATOM 1528 N N . GLU A 1 196 ? -10.952 18.313 -10.476 1.00 39.03 196 GLU A N 1
ATOM 1529 C CA . GLU A 1 196 ? -11.024 19.307 -11.565 1.00 39.03 196 GLU A CA 1
ATOM 1530 C C . GLU A 1 196 ? -11.383 18.715 -12.949 1.00 39.03 196 GLU A C 1
ATOM 1532 O O . GLU A 1 196 ? -10.911 19.193 -13.973 1.00 39.03 196 GLU A O 1
ATOM 1537 N N . ASN A 1 197 ? -12.232 17.688 -13.013 1.00 37.06 197 ASN A N 1
ATOM 1538 C CA . ASN A 1 197 ? -12.647 17.054 -14.266 1.00 37.06 197 ASN A CA 1
ATOM 1539 C C . ASN A 1 197 ? -14.146 17.168 -14.575 1.00 37.06 197 ASN A C 1
ATOM 1541 O O . ASN A 1 197 ? -14.626 16.457 -15.453 1.00 37.06 197 ASN A O 1
ATOM 1545 N N . ASP A 1 198 ? -14.871 18.097 -13.946 1.00 30.80 198 ASP A N 1
ATOM 1546 C CA . ASP A 1 198 ? -16.222 18.460 -14.396 1.00 30.80 198 ASP A CA 1
ATOM 1547 C C . ASP A 1 198 ? -16.358 19.970 -14.648 1.00 30.80 198 ASP A C 1
ATOM 1549 O O . ASP A 1 198 ? -17.081 20.702 -13.978 1.00 30.80 198 ASP A O 1
ATOM 1553 N N . PHE A 1 199 ? -15.604 20.451 -15.640 1.00 30.91 199 PHE A N 1
ATOM 1554 C CA . PHE A 1 199 ? -15.911 21.690 -16.359 1.00 30.91 199 PHE A CA 1
ATOM 1555 C C . PHE A 1 199 ? -16.409 21.335 -17.763 1.00 30.91 199 PHE A C 1
ATOM 1557 O O . PHE A 1 199 ? -15.804 21.682 -18.778 1.00 30.91 199 PHE A O 1
ATOM 1564 N N . SER A 1 200 ? -17.547 20.644 -17.827 1.00 31.67 200 SER A N 1
ATOM 1565 C CA . SER A 1 200 ? -18.387 20.679 -19.023 1.00 31.67 200 SER A CA 1
ATOM 1566 C C . SER A 1 200 ? -19.125 22.016 -19.010 1.00 31.67 200 SER A C 1
ATOM 1568 O O . SER A 1 200 ? -20.124 22.191 -18.315 1.00 31.67 200 SER A O 1
ATOM 1570 N N . VAL A 1 201 ? -18.594 23.005 -19.725 1.00 32.75 201 VAL A N 1
ATOM 1571 C CA . VAL A 1 201 ? -19.257 24.300 -19.899 1.00 32.75 201 VAL A CA 1
ATOM 1572 C C . VAL A 1 201 ? -20.430 24.099 -20.861 1.00 32.75 201 VAL A C 1
ATOM 1574 O O . VAL A 1 201 ? -20.253 24.198 -22.072 1.00 32.75 201 VAL A O 1
ATOM 1577 N N . ASP A 1 202 ? -21.619 23.792 -20.339 1.00 27.56 202 ASP A N 1
ATOM 1578 C CA . ASP A 1 202 ? -22.865 23.963 -21.091 1.00 27.56 202 ASP A CA 1
ATOM 1579 C C . ASP A 1 202 ? -23.460 25.336 -20.762 1.00 27.56 202 ASP A C 1
ATOM 1581 O O . ASP A 1 202 ? -23.842 25.649 -19.631 1.00 27.56 202 ASP A O 1
ATOM 1585 N N . VAL A 1 203 ? -23.453 26.203 -21.769 1.00 32.34 203 VAL A N 1
ATOM 1586 C CA . VAL A 1 203 ? -24.016 27.548 -21.725 1.00 32.34 203 VAL A CA 1
ATOM 1587 C C . VAL A 1 203 ? -25.463 27.451 -22.192 1.00 32.34 203 VAL A C 1
ATOM 1589 O O . VAL A 1 203 ? -25.711 27.341 -23.389 1.00 32.34 203 VAL A O 1
ATOM 1592 N N . GLY A 1 204 ? -26.429 27.602 -21.282 1.00 26.23 204 GLY A N 1
ATOM 1593 C CA . GLY A 1 204 ? -27.796 27.894 -21.712 1.00 26.23 204 GLY A CA 1
ATOM 1594 C C . GLY A 1 204 ? -28.917 27.697 -20.697 1.00 26.23 204 GLY A C 1
ATOM 1595 O O . GLY A 1 204 ? -29.406 26.593 -20.522 1.00 26.23 204 GLY A O 1
ATOM 1596 N N . SER A 1 205 ? -29.469 28.828 -20.240 1.00 28.55 205 SER A N 1
ATOM 1597 C CA . SER A 1 205 ? -30.898 29.031 -19.910 1.00 28.55 205 SER A CA 1
ATOM 1598 C C . SER A 1 205 ? -31.380 28.821 -18.461 1.00 28.55 205 SER A C 1
ATOM 1600 O O . SER A 1 205 ? -31.810 27.753 -18.055 1.00 28.55 205 SER A O 1
ATOM 1602 N N . SER A 1 206 ? -31.426 29.944 -17.730 1.00 27.58 206 SER A N 1
ATOM 1603 C CA . SER A 1 206 ? -32.585 30.482 -16.985 1.00 27.58 206 SER A CA 1
ATOM 1604 C C . SER A 1 206 ? -33.644 29.508 -16.430 1.00 27.58 206 SER A C 1
ATOM 1606 O O . SER A 1 206 ? -34.514 29.069 -17.178 1.00 27.58 206 SER A O 1
ATOM 1608 N N . SER A 1 207 ? -33.723 29.356 -15.099 1.00 26.22 207 SER A N 1
ATOM 1609 C CA . SER A 1 207 ? -34.863 29.789 -14.249 1.00 26.22 207 SER A CA 1
ATOM 1610 C C . SER A 1 207 ? -34.816 29.191 -12.825 1.00 26.22 207 SER A C 1
ATOM 1612 O O . SER A 1 207 ? -34.167 28.192 -12.551 1.00 26.22 207 SER A O 1
ATOM 1614 N N . THR A 1 208 ? -35.465 29.909 -11.910 1.00 27.27 208 THR A N 1
ATOM 1615 C CA . THR A 1 208 ? -35.555 29.818 -10.436 1.00 27.27 208 THR A CA 1
ATOM 1616 C C . THR A 1 208 ? -36.237 28.538 -9.874 1.00 27.27 208 THR A C 1
ATOM 1618 O O . THR A 1 208 ? -36.749 27.737 -10.649 1.00 27.27 208 THR A O 1
ATOM 1621 N N . PRO A 1 209 ? -36.253 28.317 -8.533 1.00 38.28 209 PRO A N 1
ATOM 1622 C CA . PRO A 1 209 ? -36.100 27.009 -7.887 1.00 38.28 209 PRO A CA 1
ATOM 1623 C C . PRO A 1 209 ? -37.414 26.243 -7.650 1.00 38.28 209 PRO A C 1
ATOM 1625 O O . PRO A 1 209 ? -38.488 26.831 -7.522 1.00 38.28 209 PRO A O 1
ATOM 1628 N N . SER A 1 210 ? -37.323 24.920 -7.481 1.00 25.06 210 SER A N 1
ATOM 1629 C CA . SER A 1 210 ? -38.385 24.122 -6.856 1.00 25.06 210 SER A CA 1
ATOM 1630 C C . SER A 1 210 ? -37.845 22.910 -6.107 1.00 25.06 210 SER A C 1
ATOM 1632 O O . SER A 1 210 ? -37.132 22.076 -6.654 1.00 25.06 210 SER A O 1
ATOM 1634 N N . LEU A 1 211 ? -38.242 22.846 -4.838 1.00 37.41 211 LEU A N 1
ATOM 1635 C CA . LEU A 1 211 ? -38.215 21.685 -3.959 1.00 37.41 211 LEU A CA 1
ATOM 1636 C C . LEU A 1 211 ? -39.160 20.598 -4.494 1.00 37.41 211 LEU A C 1
ATOM 1638 O O . LEU A 1 211 ? -40.287 20.935 -4.867 1.00 37.41 211 LEU A O 1
ATOM 1642 N N . LYS A 1 212 ? -38.722 19.329 -4.456 1.00 31.05 212 LYS A N 1
ATOM 1643 C CA . LYS A 1 212 ? -39.499 18.135 -4.053 1.00 31.05 212 LYS A CA 1
ATOM 1644 C C . LYS A 1 212 ? -38.680 16.844 -4.213 1.00 31.05 212 LYS A C 1
ATOM 1646 O O . LYS A 1 212 ? -38.322 16.467 -5.321 1.00 31.05 212 LYS A O 1
ATOM 1651 N N . ASP A 1 213 ? -38.412 16.221 -3.068 1.00 28.84 213 ASP A N 1
ATOM 1652 C CA . ASP A 1 213 ? -38.478 14.789 -2.744 1.00 28.84 213 ASP A CA 1
ATOM 1653 C C . ASP A 1 213 ? -38.166 13.741 -3.828 1.00 28.84 213 ASP A C 1
ATOM 1655 O O . ASP A 1 213 ? -38.977 13.499 -4.716 1.00 28.84 213 ASP A O 1
ATOM 1659 N N . HIS A 1 214 ? -37.091 12.970 -3.616 1.00 28.45 214 HIS A N 1
ATOM 1660 C CA . HIS A 1 214 ? -37.205 11.510 -3.474 1.00 28.45 214 HIS A CA 1
ATOM 1661 C C . HIS A 1 214 ? -35.963 10.927 -2.777 1.00 28.45 214 HIS A C 1
ATOM 1663 O O . HIS A 1 214 ? -34.846 10.969 -3.290 1.00 28.45 214 HIS A O 1
ATOM 1669 N N . LEU A 1 215 ? -36.193 10.351 -1.599 1.00 34.41 215 LEU A N 1
ATOM 1670 C CA . LEU A 1 215 ? -35.271 9.517 -0.835 1.00 34.41 215 LEU A CA 1
ATOM 1671 C C . LEU A 1 215 ? -34.787 8.322 -1.666 1.00 34.41 215 LEU A C 1
ATOM 1673 O O . LEU A 1 215 ? -35.606 7.536 -2.132 1.00 34.41 215 LEU A O 1
ATOM 1677 N N . THR A 1 216 ? -33.477 8.099 -1.753 1.00 27.20 216 THR A N 1
ATOM 1678 C CA . THR A 1 216 ? -32.964 6.722 -1.809 1.00 27.20 216 THR A CA 1
ATOM 1679 C C . THR A 1 216 ? -31.768 6.620 -0.879 1.00 27.20 216 THR A C 1
ATOM 1681 O O . THR A 1 216 ? -30.729 7.238 -1.086 1.00 27.20 216 THR A O 1
ATOM 1684 N N . ILE A 1 217 ? -31.999 5.889 0.203 1.00 34.78 21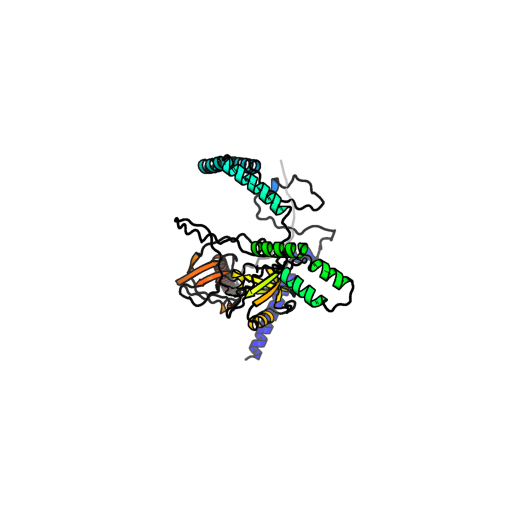7 ILE A N 1
ATOM 1685 C CA . ILE A 1 217 ? -31.073 5.569 1.278 1.00 34.78 217 ILE A CA 1
ATOM 1686 C C . ILE A 1 217 ? -30.023 4.597 0.733 1.00 34.78 217 ILE A C 1
ATOM 1688 O O . ILE A 1 217 ? -30.363 3.486 0.337 1.00 34.78 217 ILE A O 1
ATOM 1692 N N . THR A 1 218 ? -28.755 4.989 0.792 1.00 26.02 218 THR A N 1
ATOM 1693 C CA . THR A 1 218 ? -27.611 4.069 0.869 1.00 26.02 218 THR A CA 1
ATOM 1694 C C . THR A 1 218 ? -26.589 4.698 1.815 1.00 26.02 218 THR A C 1
ATOM 1696 O O . THR A 1 218 ? -26.052 5.751 1.471 1.00 26.02 218 THR A O 1
ATOM 1699 N N . PRO A 1 219 ? -26.332 4.124 3.005 1.00 30.81 219 PRO A N 1
ATOM 1700 C CA . PRO A 1 219 ? -25.347 4.669 3.928 1.00 30.81 219 PRO A CA 1
ATOM 1701 C C . PRO A 1 219 ? -23.948 4.281 3.432 1.00 30.81 219 PRO A C 1
ATOM 1703 O O . PRO A 1 219 ? -23.531 3.131 3.542 1.00 30.81 219 PRO A O 1
ATOM 1706 N N . GLN A 1 220 ? -23.242 5.238 2.834 1.00 24.48 220 GLN A N 1
ATOM 1707 C CA . GLN A 1 220 ? -21.815 5.149 2.520 1.00 24.48 220 GLN A CA 1
ATOM 1708 C C . GLN A 1 220 ? -21.035 5.693 3.728 1.00 24.48 220 GLN A C 1
ATOM 1710 O O . GLN A 1 220 ? -21.193 6.870 4.046 1.00 24.48 220 GLN A O 1
ATOM 1715 N N . PRO A 1 221 ? -20.220 4.885 4.431 1.00 34.03 221 PRO A N 1
ATOM 1716 C CA . PRO A 1 221 ? -19.461 5.367 5.577 1.00 34.03 221 PRO A CA 1
ATOM 1717 C C . PRO A 1 221 ? -18.207 6.116 5.095 1.00 34.03 221 PRO A C 1
ATOM 1719 O O . PRO A 1 221 ? -17.175 5.511 4.799 1.00 34.03 221 PRO A O 1
ATOM 1722 N N . SER A 1 222 ? -18.285 7.443 4.996 1.00 28.31 222 SER A N 1
ATOM 1723 C CA . SER A 1 222 ? -17.141 8.312 4.700 1.00 28.31 222 SER A CA 1
ATOM 1724 C C . SER A 1 222 ? -16.278 8.497 5.950 1.00 28.31 222 SER A C 1
ATOM 1726 O O . SER A 1 222 ? -16.493 9.401 6.751 1.00 28.31 222 SER A O 1
ATOM 1728 N N . HIS A 1 223 ? -15.293 7.617 6.137 1.00 35.25 223 HIS A N 1
ATOM 1729 C CA . HIS A 1 223 ? -14.370 7.681 7.269 1.00 35.25 223 HIS A CA 1
ATOM 1730 C C . HIS A 1 223 ? -13.124 8.509 6.944 1.00 35.25 223 HIS A C 1
ATOM 1732 O O . HIS A 1 223 ? -12.181 8.022 6.320 1.00 35.25 223 HIS A O 1
ATOM 1738 N N . SER A 1 224 ? -13.092 9.749 7.430 1.00 38.22 224 SER A N 1
ATOM 1739 C CA . SER A 1 224 ? -11.839 10.466 7.678 1.00 38.22 224 SER A CA 1
ATOM 1740 C C . SER A 1 224 ? -11.157 9.919 8.948 1.00 38.22 224 SER A C 1
ATOM 1742 O O . SER A 1 224 ? -11.851 9.618 9.922 1.00 38.22 224 SER A O 1
ATOM 1744 N N . PRO A 1 225 ? -9.818 9.780 8.972 1.00 41.56 225 PRO A N 1
ATOM 1745 C CA . PRO A 1 225 ? -9.091 9.198 10.097 1.00 41.56 225 PRO A CA 1
ATOM 1746 C C . PRO A 1 225 ? -9.143 10.110 11.335 1.00 41.56 225 PRO A C 1
ATOM 1748 O O . PRO A 1 225 ? -8.719 11.264 11.281 1.00 41.56 225 PRO A O 1
ATOM 1751 N N . ILE A 1 226 ? -9.621 9.569 12.458 1.00 46.56 226 ILE A N 1
ATOM 1752 C CA . ILE A 1 226 ? -9.518 10.182 13.789 1.00 46.56 226 ILE A CA 1
ATOM 1753 C C . ILE A 1 226 ? -8.036 10.141 14.186 1.00 46.56 226 ILE A C 1
ATOM 1755 O O . ILE A 1 226 ? -7.468 9.060 14.350 1.00 46.56 226 ILE A O 1
ATOM 1759 N N . LEU A 1 227 ? -7.392 11.306 14.288 1.00 41.88 227 LEU A N 1
ATOM 1760 C CA . LEU A 1 227 ? -6.061 11.431 14.885 1.00 41.88 227 LEU A CA 1
ATOM 1761 C C . LEU A 1 227 ? -6.238 11.488 16.404 1.00 41.88 227 LEU A C 1
ATOM 1763 O O . LEU A 1 227 ? -6.759 12.470 16.931 1.00 41.88 227 LEU A O 1
ATOM 1767 N N . LEU A 1 228 ? -5.840 10.418 17.088 1.00 48.19 228 LEU A N 1
ATOM 1768 C CA . LEU A 1 228 ? -5.758 10.380 18.547 1.00 48.19 228 LEU A CA 1
ATOM 1769 C C . LEU A 1 228 ? -4.447 11.062 18.983 1.00 48.19 228 LEU A C 1
ATOM 1771 O O . LEU A 1 228 ? -3.442 10.986 18.275 1.00 48.19 228 LEU A O 1
ATOM 1775 N N . ASP A 1 229 ? -4.472 11.725 20.141 1.00 47.78 229 ASP A N 1
ATOM 1776 C CA . ASP A 1 229 ? -3.432 12.614 20.710 1.00 47.78 229 ASP A CA 1
ATOM 1777 C C . ASP A 1 229 ? -2.024 11.976 20.863 1.00 47.78 229 ASP A C 1
ATOM 1779 O O . ASP A 1 229 ? -1.041 12.674 21.086 1.00 47.78 229 ASP A O 1
ATOM 1783 N N . ASP A 1 230 ? -1.892 10.663 20.639 1.00 57.12 230 ASP A N 1
ATOM 1784 C CA . ASP A 1 230 ? -0.637 9.892 20.702 1.00 57.12 230 ASP A CA 1
ATOM 1785 C C . ASP A 1 230 ? 0.116 9.770 19.358 1.00 57.12 230 ASP A C 1
ATOM 1787 O O . ASP A 1 230 ? 1.073 9.005 19.235 1.00 57.12 230 ASP A O 1
ATOM 1791 N N . GLY A 1 231 ? -0.297 10.496 18.313 1.00 75.44 231 GLY A N 1
ATOM 1792 C CA . GLY A 1 231 ? 0.291 10.330 16.977 1.00 75.44 231 GLY A CA 1
ATOM 1793 C C . GLY A 1 231 ? -0.113 9.008 16.318 1.00 75.44 231 GLY A C 1
ATOM 1794 O O . GLY A 1 231 ? 0.594 8.508 15.452 1.00 75.44 231 GLY A O 1
ATOM 1795 N N . ILE A 1 232 ? -1.258 8.452 16.717 1.00 83.94 232 ILE A N 1
ATOM 1796 C CA . ILE A 1 232 ? -1.855 7.241 16.150 1.00 83.94 232 ILE A CA 1
ATOM 1797 C C . ILE A 1 232 ? -2.919 7.650 15.123 1.00 83.94 232 ILE A C 1
ATOM 1799 O O . ILE A 1 232 ? -3.709 8.570 15.349 1.00 83.94 232 ILE A O 1
ATOM 1803 N N . LYS A 1 233 ? -2.956 6.952 13.986 1.00 87.12 233 LYS A N 1
ATOM 1804 C CA . LYS A 1 233 ? -3.893 7.176 12.882 1.00 87.12 233 LYS A CA 1
ATOM 1805 C C . LYS A 1 233 ? -4.702 5.910 12.615 1.00 87.12 233 LYS A C 1
ATOM 1807 O O . LYS A 1 233 ? -4.146 4.824 12.490 1.00 87.12 233 LYS A O 1
ATOM 1812 N N . ILE A 1 234 ? -6.018 6.055 12.489 1.00 87.06 234 ILE A N 1
ATOM 1813 C CA . ILE A 1 234 ? -6.919 4.949 12.142 1.00 87.06 234 ILE A CA 1
ATOM 1814 C C . ILE A 1 234 ? -7.233 5.004 10.648 1.00 87.06 234 ILE A C 1
ATOM 1816 O O . ILE A 1 234 ? -7.811 5.981 10.188 1.00 87.06 234 ILE A O 1
ATOM 1820 N N . VAL A 1 235 ? -6.889 3.964 9.893 1.00 90.94 235 VAL A N 1
ATOM 1821 C CA . VAL A 1 235 ? -7.100 3.882 8.440 1.00 90.94 235 VAL A CA 1
ATOM 1822 C C . VAL A 1 235 ? -8.090 2.771 8.126 1.00 90.94 235 VAL A C 1
ATOM 1824 O O . VAL A 1 235 ? -7.964 1.660 8.632 1.00 90.94 235 VAL A O 1
ATOM 1827 N N . ARG A 1 236 ? -9.082 3.046 7.276 1.00 88.12 236 ARG A N 1
ATOM 1828 C CA . ARG A 1 236 ? -10.089 2.055 6.875 1.00 88.12 236 ARG A CA 1
ATOM 1829 C C . ARG A 1 236 ? -9.952 1.729 5.399 1.00 88.12 236 ARG A C 1
ATOM 1831 O O . ARG A 1 236 ? -9.961 2.628 4.567 1.00 88.12 236 ARG A O 1
ATOM 1838 N N . ILE A 1 237 ? -9.825 0.443 5.090 1.00 90.75 237 ILE A N 1
ATOM 1839 C CA . ILE A 1 237 ? -9.671 -0.055 3.723 1.00 90.75 237 ILE A CA 1
ATOM 1840 C C . ILE A 1 237 ? -10.694 -1.156 3.495 1.00 90.75 237 ILE A C 1
ATOM 1842 O O . ILE A 1 237 ? -10.769 -2.116 4.260 1.00 90.75 237 ILE A O 1
ATOM 1846 N N . GLU A 1 238 ? -11.480 -1.027 2.434 1.00 87.44 238 GLU A N 1
ATOM 1847 C CA . GLU A 1 238 ? -12.378 -2.089 2.001 1.00 87.44 238 GLU A CA 1
ATOM 1848 C C . GLU A 1 238 ? -11.563 -3.208 1.345 1.00 87.44 238 GLU A C 1
ATOM 1850 O O . GLU A 1 238 ? -10.925 -3.010 0.307 1.00 87.44 238 GLU A O 1
ATOM 1855 N N . LYS A 1 239 ? -11.534 -4.386 1.979 1.00 86.44 239 LYS A N 1
ATOM 1856 C CA . LYS A 1 239 ? -10.829 -5.544 1.439 1.00 86.44 239 LYS A CA 1
ATOM 1857 C C . LYS A 1 239 ? -11.690 -6.236 0.386 1.00 86.44 239 LYS A C 1
ATOM 1859 O O . LYS A 1 239 ? -12.791 -6.703 0.675 1.00 86.44 239 LYS A O 1
ATOM 1864 N N . THR A 1 240 ? -11.133 -6.350 -0.813 1.00 85.81 240 THR A N 1
ATOM 1865 C CA . THR A 1 240 ? -11.682 -7.138 -1.919 1.00 85.81 240 THR A CA 1
ATOM 1866 C C . THR A 1 240 ? -11.122 -8.571 -1.893 1.00 85.81 240 THR A C 1
ATOM 1868 O O . THR A 1 240 ? -10.408 -8.963 -0.968 1.00 85.81 240 THR A O 1
ATOM 1871 N N . ASN A 1 241 ? -11.442 -9.374 -2.913 1.00 82.62 241 ASN A N 1
ATOM 1872 C CA . ASN A 1 241 ? -10.831 -10.697 -3.104 1.00 82.62 241 ASN A CA 1
ATOM 1873 C C . ASN A 1 241 ? -9.361 -10.626 -3.557 1.00 82.62 241 ASN A C 1
ATOM 1875 O O . ASN A 1 241 ? -8.688 -11.653 -3.593 1.00 82.62 241 ASN A O 1
ATOM 1879 N N . GLU A 1 242 ? -8.865 -9.437 -3.901 1.00 85.25 242 GLU A N 1
ATOM 1880 C CA . GLU A 1 242 ? -7.470 -9.212 -4.265 1.00 85.25 242 GLU A CA 1
ATOM 1881 C C . GLU A 1 242 ? -6.637 -8.826 -3.029 1.00 85.25 242 GLU A C 1
ATOM 1883 O O . GLU A 1 242 ? -7.174 -8.304 -2.042 1.00 85.25 242 GLU A O 1
ATOM 1888 N N . PRO A 1 243 ? -5.311 -9.051 -3.056 1.00 88.88 243 PRO A N 1
ATOM 1889 C CA . PRO A 1 243 ? -4.422 -8.525 -2.032 1.00 88.88 243 PRO A CA 1
ATOM 1890 C C . PRO A 1 243 ? -4.560 -7.003 -1.917 1.00 88.88 243 PRO A C 1
ATOM 1892 O O . PRO A 1 243 ? -4.766 -6.300 -2.904 1.00 88.88 243 PRO A O 1
ATOM 1895 N N . LEU A 1 244 ? -4.370 -6.465 -0.710 1.00 92.00 244 LEU A N 1
ATOM 1896 C 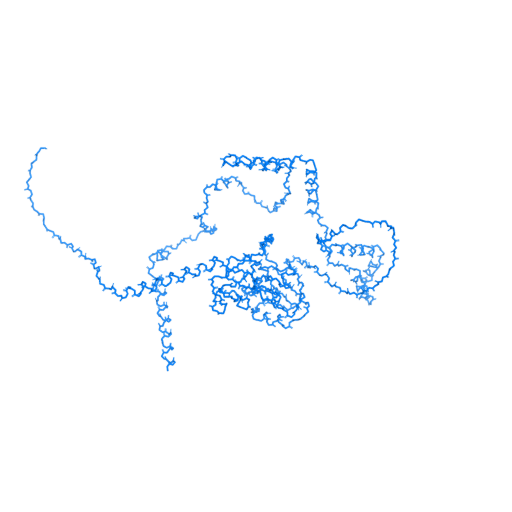CA . LEU A 1 244 ? -4.494 -5.021 -0.472 1.00 92.00 244 LEU A CA 1
ATOM 1897 C C . LEU A 1 244 ? -3.488 -4.189 -1.284 1.00 92.00 244 LEU A C 1
ATOM 1899 O O . LEU A 1 244 ? -3.706 -2.997 -1.470 1.00 92.00 244 LEU A O 1
ATOM 1903 N N . GLY A 1 245 ? -2.400 -4.796 -1.762 1.00 92.75 245 GLY A N 1
ATOM 1904 C CA . GLY A 1 245 ? -1.329 -4.096 -2.463 1.00 92.75 245 GLY A CA 1
ATOM 1905 C C . GLY A 1 245 ? -0.415 -3.328 -1.511 1.00 92.75 245 GLY A C 1
ATOM 1906 O O . GLY A 1 245 ? -0.055 -2.187 -1.772 1.00 92.75 245 GLY A O 1
ATOM 1907 N N . ALA A 1 246 ? -0.045 -3.943 -0.391 1.00 94.44 246 ALA A N 1
ATOM 1908 C CA . ALA A 1 246 ? 1.018 -3.464 0.483 1.00 94.44 246 ALA A CA 1
ATOM 1909 C C . ALA A 1 246 ? 1.835 -4.657 0.983 1.00 94.44 246 ALA A C 1
ATOM 1911 O O . ALA A 1 246 ? 1.275 -5.722 1.245 1.00 94.44 246 ALA A O 1
ATOM 1912 N N . THR A 1 247 ? 3.147 -4.480 1.123 1.00 94.31 247 THR A N 1
ATOM 1913 C CA . THR A 1 247 ? 4.014 -5.472 1.769 1.00 94.31 247 THR A CA 1
ATOM 1914 C C . THR A 1 247 ? 4.289 -5.065 3.208 1.00 94.31 247 THR A C 1
ATOM 1916 O O . THR A 1 247 ? 4.286 -3.879 3.540 1.00 94.31 247 THR A O 1
ATOM 1919 N N . VAL A 1 248 ? 4.552 -6.045 4.069 1.00 95.00 248 VAL A N 1
ATOM 1920 C CA . VAL A 1 248 ? 4.919 -5.818 5.471 1.00 95.00 248 VAL A CA 1
ATOM 1921 C C . VAL A 1 248 ? 6.250 -6.488 5.784 1.00 95.00 248 VAL A C 1
ATOM 1923 O O . VAL A 1 248 ? 6.623 -7.484 5.165 1.00 95.00 248 VAL A O 1
ATOM 1926 N N . ARG A 1 249 ? 6.971 -5.934 6.754 1.00 94.12 249 ARG A N 1
ATOM 1927 C CA . ARG A 1 249 ? 8.204 -6.500 7.307 1.00 94.12 249 ARG A CA 1
ATOM 1928 C C . ARG A 1 249 ? 8.183 -6.391 8.826 1.00 94.12 249 ARG A C 1
ATOM 1930 O O . ARG A 1 249 ? 7.530 -5.501 9.368 1.00 94.12 249 ARG A O 1
ATOM 1937 N N . ASN A 1 250 ? 8.916 -7.265 9.504 1.00 95.31 250 ASN A N 1
ATOM 1938 C CA . ASN A 1 250 ? 9.149 -7.113 10.935 1.00 95.31 250 ASN A CA 1
ATOM 1939 C C . ASN A 1 250 ? 10.348 -6.187 11.181 1.00 95.31 250 ASN A C 1
ATOM 1941 O O . ASN A 1 250 ? 11.410 -6.389 10.591 1.00 95.31 250 ASN A O 1
ATOM 1945 N N . ASP A 1 251 ? 10.177 -5.210 12.068 1.00 92.88 251 ASP A N 1
ATOM 1946 C CA . ASP A 1 251 ? 11.260 -4.408 12.641 1.00 92.88 251 ASP A CA 1
ATOM 1947 C C . ASP A 1 251 ? 11.256 -4.604 14.162 1.00 92.88 251 ASP A C 1
ATOM 1949 O O . ASP A 1 251 ? 10.402 -4.087 14.879 1.00 92.88 251 ASP A O 1
ATOM 1953 N N . GLY A 1 252 ? 12.139 -5.474 14.656 1.00 93.12 252 GLY A N 1
ATOM 1954 C CA . GLY A 1 252 ? 12.038 -5.985 16.023 1.00 93.12 252 GLY A CA 1
ATOM 1955 C C . GLY A 1 252 ? 10.714 -6.727 16.252 1.00 93.12 252 GLY A C 1
ATOM 1956 O O . GLY A 1 252 ? 10.435 -7.726 15.592 1.00 93.12 252 GLY A O 1
ATOM 1957 N N . GLU A 1 253 ? 9.908 -6.244 17.198 1.00 90.69 253 GLU A N 1
ATOM 1958 C CA . GLU A 1 253 ? 8.560 -6.768 17.469 1.00 90.69 253 GLU A CA 1
ATOM 1959 C C . GLU A 1 253 ? 7.466 -6.064 16.651 1.00 90.69 253 GLU A C 1
ATOM 1961 O O . GLU A 1 253 ? 6.308 -6.483 16.684 1.00 90.69 253 GLU A O 1
ATOM 1966 N N . SER A 1 254 ? 7.809 -4.994 15.940 1.00 92.44 254 SER A N 1
ATOM 1967 C CA . SER A 1 254 ? 6.865 -4.163 15.204 1.00 92.44 254 SER A CA 1
ATOM 1968 C C . SER A 1 254 ? 6.596 -4.733 13.814 1.00 92.44 254 SER A C 1
ATOM 1970 O O . SER A 1 254 ? 7.462 -5.357 13.192 1.00 92.44 254 SER A O 1
ATOM 1972 N N . VAL A 1 255 ? 5.380 -4.516 13.316 1.00 95.44 255 VAL A N 1
ATOM 1973 C CA . VAL A 1 255 ? 4.988 -4.836 11.939 1.00 95.44 255 VAL A CA 1
ATOM 1974 C C . VAL A 1 255 ? 4.930 -3.527 11.174 1.00 95.44 255 VAL A C 1
ATOM 1976 O O . VAL A 1 255 ? 4.134 -2.656 11.498 1.00 95.44 255 VAL A O 1
ATOM 1979 N N . VAL A 1 256 ? 5.782 -3.380 10.168 1.00 95.38 256 VAL A N 1
ATOM 1980 C CA . VAL A 1 256 ? 5.986 -2.115 9.458 1.00 95.38 256 VAL A CA 1
ATOM 1981 C C . VAL A 1 256 ? 5.671 -2.293 7.980 1.00 95.38 256 VAL A C 1
ATOM 1983 O O . VAL A 1 256 ? 6.034 -3.307 7.377 1.00 95.38 256 VAL A O 1
ATOM 1986 N N . ILE A 1 257 ? 5.029 -1.298 7.369 1.00 95.25 257 ILE A N 1
ATOM 1987 C CA . ILE A 1 257 ? 4.765 -1.291 5.930 1.00 95.25 257 ILE A CA 1
ATOM 1988 C C . ILE A 1 257 ? 6.093 -1.210 5.168 1.00 95.25 257 ILE A C 1
ATOM 1990 O O . ILE A 1 257 ? 6.860 -0.253 5.281 1.00 95.25 257 ILE A O 1
ATOM 1994 N N . GLY A 1 258 ? 6.364 -2.259 4.392 1.00 92.75 258 GLY A N 1
ATOM 1995 C CA . GLY A 1 258 ? 7.503 -2.419 3.492 1.00 92.75 258 GLY A CA 1
ATOM 1996 C C . GLY A 1 258 ? 7.411 -1.535 2.262 1.00 92.75 258 GLY A C 1
ATOM 1997 O O . GLY A 1 258 ? 8.347 -0.806 1.959 1.00 92.75 258 GLY A O 1
ATOM 1998 N N . ARG A 1 259 ? 6.289 -1.654 1.553 1.00 93.31 259 ARG A N 1
ATOM 1999 C CA . ARG A 1 259 ? 6.041 -1.019 0.262 1.00 93.31 259 ARG A CA 1
ATOM 2000 C C . ARG A 1 259 ? 4.552 -0.856 0.026 1.00 93.31 259 ARG A C 1
ATOM 2002 O O . ARG A 1 259 ? 3.780 -1.740 0.398 1.00 93.31 259 ARG A O 1
ATOM 2009 N N . ILE A 1 260 ? 4.177 0.203 -0.686 1.00 93.88 260 ILE A N 1
ATOM 2010 C CA . ILE A 1 260 ? 2.848 0.340 -1.291 1.00 93.88 260 ILE A CA 1
ATOM 2011 C C . ILE A 1 260 ? 2.912 -0.085 -2.762 1.00 93.88 260 ILE A C 1
ATOM 2013 O O . ILE A 1 260 ? 3.717 0.430 -3.541 1.00 93.88 260 ILE A O 1
ATOM 2017 N N . VAL A 1 261 ? 2.083 -1.057 -3.136 1.00 93.81 261 VAL A N 1
ATOM 2018 C CA . VAL A 1 261 ? 1.990 -1.590 -4.497 1.00 93.81 261 VAL A CA 1
ATOM 2019 C C . VAL A 1 261 ? 0.955 -0.792 -5.280 1.00 93.81 261 VAL A C 1
ATOM 2021 O O . VAL A 1 261 ? -0.198 -0.647 -4.866 1.00 93.81 261 VAL A O 1
ATOM 2024 N N . ARG A 1 262 ? 1.384 -0.282 -6.428 1.00 90.81 262 ARG A N 1
ATOM 2025 C CA . ARG A 1 262 ? 0.571 0.493 -7.358 1.00 90.81 262 ARG A CA 1
ATOM 2026 C C . ARG A 1 262 ? -0.578 -0.359 -7.912 1.00 90.81 262 ARG A C 1
ATOM 2028 O O . ARG A 1 262 ? -0.387 -1.535 -8.221 1.00 90.81 262 ARG A O 1
ATOM 2035 N N . GLY A 1 263 ? -1.761 0.242 -8.019 1.00 88.44 263 GLY A N 1
ATOM 2036 C CA . GLY A 1 263 ? -3.018 -0.412 -8.395 1.00 88.44 263 GLY A CA 1
ATOM 2037 C C . GLY A 1 263 ? -3.770 -1.066 -7.226 1.00 88.44 263 GLY A C 1
ATOM 2038 O O . GLY A 1 263 ? -4.938 -1.433 -7.361 1.00 88.44 263 GLY A O 1
ATOM 2039 N N . GLY A 1 264 ? -3.148 -1.160 -6.044 1.00 90.69 264 GLY A N 1
ATOM 2040 C CA . GLY A 1 264 ? -3.740 -1.783 -4.861 1.00 90.69 264 GLY A CA 1
ATOM 2041 C C . GLY A 1 264 ? -4.765 -0.927 -4.116 1.00 90.69 264 GLY A C 1
ATOM 2042 O O . GLY A 1 264 ? -4.841 0.294 -4.256 1.00 90.69 264 GLY A O 1
ATOM 2043 N N . ALA A 1 265 ? -5.557 -1.565 -3.250 1.00 90.94 265 ALA A N 1
ATOM 2044 C CA . ALA A 1 265 ? -6.456 -0.867 -2.325 1.00 90.94 265 ALA A CA 1
ATOM 2045 C C . ALA A 1 265 ? -5.694 0.039 -1.333 1.00 90.94 265 ALA A C 1
ATOM 2047 O O . ALA A 1 265 ? -6.164 1.128 -1.007 1.00 90.94 265 ALA A O 1
ATOM 2048 N N . ALA A 1 266 ? -4.500 -0.379 -0.903 1.00 92.50 266 ALA A N 1
ATOM 2049 C CA . ALA A 1 266 ? -3.622 0.384 -0.022 1.00 92.50 266 ALA A CA 1
ATOM 2050 C C . ALA A 1 266 ? -3.098 1.666 -0.683 1.00 92.50 266 ALA A C 1
ATOM 2052 O O . ALA A 1 266 ? -3.053 2.704 -0.029 1.00 92.50 266 ALA A O 1
ATOM 2053 N N . GLU A 1 267 ? -2.778 1.637 -1.981 1.00 90.56 267 GLU A N 1
ATOM 2054 C CA . GLU A 1 267 ? -2.438 2.857 -2.719 1.00 90.56 267 GLU A CA 1
ATOM 2055 C C . GLU A 1 267 ? -3.664 3.765 -2.869 1.00 90.56 267 GLU A C 1
ATOM 2057 O O . GLU A 1 267 ? -3.602 4.947 -2.537 1.00 90.56 267 GLU A O 1
ATOM 2062 N N . ARG A 1 268 ? -4.794 3.210 -3.329 1.00 88.56 268 ARG A N 1
ATOM 2063 C CA . ARG A 1 268 ? -6.020 3.981 -3.599 1.00 88.56 268 ARG A CA 1
ATOM 2064 C C . ARG A 1 268 ? -6.577 4.677 -2.362 1.00 88.56 268 ARG A C 1
ATOM 2066 O O . ARG A 1 268 ? -7.150 5.754 -2.491 1.00 88.56 268 ARG A O 1
ATOM 2073 N N . CYS A 1 269 ? -6.402 4.094 -1.173 1.00 87.50 269 CYS A N 1
ATOM 2074 C CA . CYS A 1 269 ? -6.810 4.755 0.064 1.00 87.50 269 CYS A CA 1
ATOM 2075 C C . CYS A 1 269 ? -5.959 6.000 0.371 1.00 87.50 269 CYS A C 1
ATOM 2077 O O . CYS A 1 269 ? -6.423 6.880 1.089 1.00 87.50 269 CYS A O 1
ATOM 2079 N N . GLY A 1 270 ? -4.726 6.082 -0.150 1.00 88.25 270 GLY A N 1
ATOM 2080 C CA . GLY A 1 270 ? -3.827 7.229 0.001 1.00 88.25 270 GLY A CA 1
ATOM 2081 C C . GLY A 1 270 ? -3.440 7.549 1.447 1.00 88.25 270 GLY A C 1
ATOM 2082 O O . GLY A 1 270 ? -2.992 8.658 1.730 1.00 88.25 270 GLY A O 1
ATOM 2083 N N . GLN A 1 271 ? -3.666 6.618 2.377 1.00 88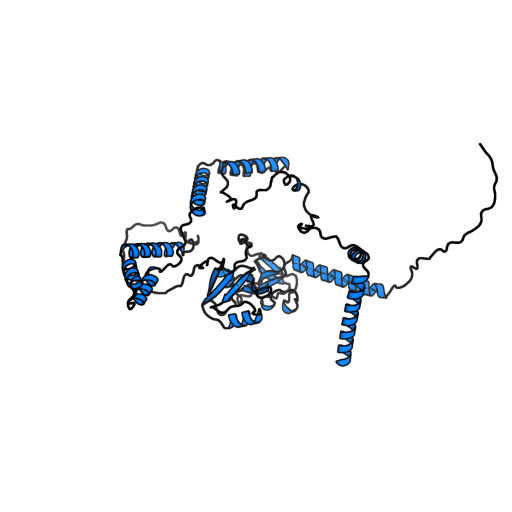.25 271 GLN A N 1
ATOM 2084 C CA . GLN A 1 271 ? -3.522 6.845 3.815 1.00 88.25 271 GLN A CA 1
ATOM 2085 C C . GLN A 1 271 ? -2.442 5.987 4.476 1.00 88.25 271 GLN A C 1
ATOM 2087 O O . GLN A 1 271 ? -2.120 6.266 5.632 1.00 88.25 271 GLN A O 1
ATOM 2092 N N . LEU A 1 272 ? -1.907 4.994 3.767 1.00 91.19 272 LEU A N 1
ATOM 2093 C CA . LEU A 1 272 ? -0.795 4.161 4.208 1.00 91.19 272 LEU A CA 1
ATOM 2094 C C . LEU A 1 272 ? 0.472 4.551 3.452 1.00 91.19 272 LEU A C 1
ATOM 2096 O O . LEU A 1 272 ? 0.437 4.732 2.234 1.00 91.19 272 LEU A O 1
ATOM 2100 N N . TYR A 1 273 ? 1.582 4.630 4.171 1.00 91.38 273 TYR A N 1
ATOM 2101 C CA . TYR A 1 273 ? 2.888 4.961 3.624 1.00 91.38 273 TYR A CA 1
ATOM 2102 C C . TYR A 1 273 ? 3.933 3.931 4.038 1.00 91.38 273 TYR A C 1
ATOM 2104 O O . TYR A 1 273 ? 3.784 3.196 5.016 1.00 91.38 273 TYR A O 1
ATOM 2112 N N . GLU A 1 274 ? 5.017 3.867 3.268 1.00 91.38 274 GLU A N 1
ATOM 2113 C CA . GLU A 1 274 ? 6.170 3.062 3.649 1.00 91.38 274 GLU A CA 1
ATOM 2114 C C . GLU A 1 274 ? 6.717 3.537 4.995 1.00 91.38 274 GLU A C 1
ATOM 2116 O O . GLU A 1 274 ? 6.877 4.735 5.225 1.00 91.38 274 GLU A O 1
ATOM 2121 N N . ASN A 1 275 ? 7.069 2.575 5.845 1.00 92.81 275 ASN A N 1
ATOM 2122 C CA . ASN A 1 275 ? 7.541 2.771 7.216 1.00 92.81 275 ASN A CA 1
ATOM 2123 C C . ASN A 1 275 ? 6.468 3.098 8.260 1.00 92.81 275 ASN A C 1
ATOM 2125 O O . ASN A 1 275 ? 6.824 3.221 9.430 1.00 92.81 275 ASN A O 1
ATOM 2129 N N . ASP A 1 276 ? 5.186 3.161 7.894 1.00 93.62 276 ASP A N 1
ATOM 2130 C CA . ASP A 1 276 ? 4.121 3.190 8.898 1.00 93.62 276 ASP A CA 1
ATOM 2131 C C . ASP A 1 276 ? 4.134 1.885 9.710 1.00 93.62 276 ASP A C 1
ATOM 2133 O O . ASP A 1 276 ? 4.202 0.784 9.151 1.00 93.62 276 ASP A O 1
ATOM 2137 N N . GLU A 1 277 ? 4.067 2.001 11.035 1.00 94.56 277 GLU A N 1
ATOM 2138 C CA . GLU A 1 277 ? 3.949 0.855 11.933 1.00 94.56 277 GLU A CA 1
ATOM 2139 C C . GLU A 1 277 ? 2.474 0.493 12.104 1.00 94.56 277 GLU A C 1
ATOM 2141 O O . GLU A 1 277 ? 1.653 1.325 12.483 1.00 94.56 277 GLU A O 1
ATOM 2146 N N . VAL A 1 278 ? 2.126 -0.764 11.838 1.00 95.00 278 VAL A N 1
ATOM 2147 C CA . VAL A 1 278 ? 0.773 -1.288 12.008 1.00 95.00 278 VAL A CA 1
ATOM 2148 C C . VAL A 1 278 ? 0.648 -1.907 13.393 1.00 95.00 278 VAL A C 1
ATOM 2150 O O . VAL A 1 278 ? 1.194 -2.975 13.670 1.00 95.00 278 VAL A O 1
ATOM 2153 N N . LEU A 1 279 ? -0.112 -1.239 14.255 1.00 92.88 279 LEU A N 1
ATOM 2154 C CA . LEU A 1 279 ? -0.338 -1.652 15.634 1.00 92.88 279 LEU A CA 1
ATOM 2155 C C . LEU A 1 279 ? -1.442 -2.708 15.712 1.00 92.88 279 LEU A C 1
ATOM 2157 O O . LEU A 1 279 ? -1.261 -3.748 16.349 1.00 92.88 279 LEU A O 1
ATOM 2161 N N . GLU A 1 280 ? -2.567 -2.470 15.032 1.00 93.31 280 GLU A N 1
ATOM 2162 C CA . GLU A 1 280 ? -3.741 -3.345 15.077 1.00 93.31 280 GLU A CA 1
ATOM 2163 C C . GLU A 1 280 ? -4.481 -3.409 13.741 1.00 93.31 280 GLU A C 1
ATOM 2165 O O . GLU A 1 280 ? -4.462 -2.461 12.954 1.00 93.31 280 GLU A O 1
ATOM 2170 N N . VAL A 1 281 ? -5.196 -4.516 13.518 1.00 92.31 281 VAL A N 1
ATOM 2171 C CA . VAL A 1 281 ? -6.158 -4.660 12.417 1.00 92.31 281 VAL A CA 1
ATOM 2172 C C . VAL A 1 281 ? -7.447 -5.268 12.948 1.00 92.31 281 VAL A C 1
ATOM 2174 O O . VAL A 1 281 ? -7.434 -6.374 13.485 1.00 92.31 281 VAL A O 1
ATOM 2177 N N . ASN A 1 282 ? -8.567 -4.556 12.798 1.00 88.38 282 ASN A N 1
ATOM 2178 C CA . ASN A 1 282 ? -9.882 -4.953 13.317 1.00 88.38 282 ASN A CA 1
ATOM 2179 C C . ASN A 1 282 ? -9.845 -5.330 14.814 1.00 88.38 282 ASN A C 1
ATOM 2181 O O . ASN A 1 282 ? -10.422 -6.335 15.224 1.00 88.38 282 ASN A O 1
ATOM 2185 N N . GLY A 1 283 ? -9.120 -4.542 15.618 1.00 81.31 283 GLY A N 1
ATOM 2186 C CA . GLY A 1 283 ? -8.943 -4.759 17.061 1.00 81.31 283 GLY A CA 1
ATOM 2187 C C . GLY A 1 283 ? -8.011 -5.919 17.426 1.00 81.31 283 GLY A C 1
ATOM 2188 O O . GLY A 1 283 ? -7.888 -6.271 18.597 1.00 81.31 283 GLY A O 1
ATOM 2189 N N . VAL A 1 284 ? -7.363 -6.548 16.441 1.00 88.44 284 VAL A N 1
ATOM 2190 C CA . VAL A 1 284 ? -6.366 -7.591 16.677 1.00 88.44 284 VAL A CA 1
ATOM 2191 C C . VAL A 1 284 ? -4.971 -6.958 16.673 1.00 88.44 284 VAL A C 1
ATOM 2193 O O . VAL A 1 284 ? -4.539 -6.493 15.613 1.00 88.44 284 VAL A O 1
ATOM 2196 N N . PRO A 1 285 ? -4.217 -7.003 17.788 1.00 90.12 285 PRO A N 1
ATOM 2197 C CA . PRO A 1 285 ? -2.863 -6.469 17.826 1.00 90.12 285 PRO A CA 1
ATOM 2198 C C . PRO A 1 285 ? -1.926 -7.274 16.923 1.00 90.12 285 PRO A C 1
ATOM 2200 O O . PRO A 1 285 ? -2.029 -8.507 16.820 1.00 90.12 285 PRO A O 1
ATOM 2203 N N . LEU A 1 286 ? -1.020 -6.565 16.252 1.00 92.62 286 LEU A N 1
ATOM 2204 C CA . LEU A 1 286 ? -0.022 -7.139 15.350 1.00 92.62 286 LEU A CA 1
ATOM 2205 C C . LEU A 1 286 ? 1.382 -7.207 15.949 1.00 92.62 286 LEU A C 1
ATOM 2207 O O . LEU A 1 286 ? 2.200 -7.989 15.467 1.00 92.62 286 LEU A O 1
ATOM 2211 N N . ARG A 1 287 ? 1.663 -6.450 17.014 1.00 90.94 287 ARG A N 1
ATOM 2212 C CA . ARG A 1 287 ? 2.964 -6.494 17.688 1.00 90.94 287 ARG A CA 1
ATOM 2213 C C . ARG A 1 287 ? 3.320 -7.925 18.113 1.00 90.94 287 ARG A C 1
ATOM 2215 O O . ARG A 1 287 ? 2.502 -8.638 18.692 1.00 90.94 287 ARG A O 1
ATOM 2222 N N . GLY A 1 288 ? 4.551 -8.334 17.819 1.00 89.69 288 GLY A N 1
ATOM 2223 C CA . GLY A 1 288 ? 5.093 -9.661 18.111 1.00 89.69 288 GLY A CA 1
ATOM 2224 C C . GLY A 1 288 ? 4.658 -10.765 17.142 1.00 89.69 288 GLY A C 1
ATOM 2225 O O . GLY A 1 288 ? 5.113 -11.898 17.291 1.00 89.69 288 GLY A O 1
ATOM 2226 N N . LYS A 1 289 ? 3.807 -10.472 16.149 1.00 93.12 289 LYS A N 1
ATOM 2227 C CA . LYS A 1 289 ? 3.428 -11.442 15.112 1.00 93.12 289 LYS A CA 1
ATOM 2228 C C . LYS A 1 289 ? 4.448 -11.480 13.986 1.00 93.12 289 LYS A C 1
ATOM 2230 O O . LYS A 1 289 ? 5.004 -10.449 13.602 1.00 93.12 289 LYS A O 1
ATOM 2235 N N . SER A 1 290 ? 4.662 -12.667 13.425 1.00 95.44 290 SER A N 1
ATOM 2236 C CA . SER A 1 290 ? 5.494 -12.815 12.232 1.00 95.44 290 SER A CA 1
ATOM 2237 C C . SER A 1 290 ? 4.764 -12.309 10.982 1.00 95.44 290 SER A C 1
ATOM 2239 O O . SER A 1 290 ? 3.533 -12.290 10.946 1.00 95.44 290 SER A O 1
ATOM 2241 N N . VAL A 1 291 ? 5.509 -11.946 9.931 1.00 92.88 291 VAL A N 1
ATOM 2242 C CA . VAL A 1 291 ? 4.929 -11.604 8.615 1.00 92.88 291 VAL A CA 1
ATOM 2243 C C . VAL A 1 291 ? 3.941 -12.674 8.138 1.00 92.88 291 VAL A C 1
ATOM 2245 O O . VAL A 1 291 ? 2.848 -12.330 7.701 1.00 92.88 291 VAL A O 1
ATOM 2248 N N . ASN A 1 292 ? 4.276 -13.959 8.282 1.00 94.06 292 ASN A N 1
ATOM 2249 C CA . ASN A 1 292 ? 3.394 -15.063 7.900 1.00 94.06 292 ASN A CA 1
ATOM 2250 C C . ASN A 1 292 ? 2.069 -15.041 8.676 1.00 94.06 292 ASN A C 1
ATOM 2252 O O . ASN A 1 292 ? 1.009 -15.129 8.064 1.00 94.06 292 ASN A O 1
ATOM 2256 N N . ASP A 1 293 ? 2.114 -14.842 9.998 1.00 94.81 293 ASP A N 1
ATOM 2257 C CA . ASP A 1 293 ? 0.898 -14.754 10.817 1.00 94.81 293 ASP A CA 1
ATOM 2258 C C . ASP A 1 293 ? 0.024 -13.561 10.410 1.00 94.81 293 ASP A C 1
ATOM 2260 O O . ASP A 1 293 ? -1.206 -13.644 10.439 1.00 94.81 293 ASP A O 1
ATOM 2264 N N . VAL A 1 294 ? 0.649 -12.435 10.045 1.00 93.25 294 VAL A N 1
ATOM 2265 C CA . VAL A 1 294 ? -0.048 -11.235 9.561 1.00 93.25 294 VAL A CA 1
ATOM 2266 C C . VAL A 1 294 ? -0.697 -11.502 8.203 1.00 93.25 294 VAL A C 1
ATOM 2268 O O . VAL A 1 294 ? -1.867 -11.160 8.023 1.00 93.25 294 VAL A O 1
ATOM 2271 N N . CYS A 1 295 ? 0.009 -12.152 7.274 1.00 91.31 295 CYS A N 1
ATOM 2272 C CA . CYS A 1 295 ? -0.540 -12.558 5.980 1.00 91.31 295 CYS A CA 1
ATOM 2273 C C . CYS A 1 295 ? -1.743 -13.495 6.153 1.00 91.31 295 CYS A C 1
ATOM 2275 O O . CYS A 1 295 ? -2.806 -13.228 5.596 1.00 91.31 295 CYS A O 1
ATOM 2277 N N . ASP A 1 296 ? -1.627 -14.526 6.994 1.00 92.38 296 ASP A N 1
ATOM 2278 C CA . ASP A 1 296 ? -2.708 -15.481 7.272 1.00 92.38 296 ASP A CA 1
ATOM 2279 C C . ASP A 1 296 ? -3.897 -14.833 7.998 1.00 92.38 296 ASP A C 1
ATOM 2281 O O . ASP A 1 296 ? -5.063 -15.201 7.800 1.00 92.38 296 ASP A O 1
ATOM 2285 N N . LEU A 1 297 ? -3.632 -13.861 8.873 1.00 92.75 297 LEU A N 1
ATOM 2286 C CA . LEU A 1 297 ? -4.666 -13.067 9.529 1.00 92.75 297 LEU A CA 1
ATOM 2287 C C . LEU A 1 297 ? -5.438 -12.234 8.504 1.00 92.75 297 LEU A C 1
ATOM 2289 O O . LEU A 1 297 ? -6.663 -12.341 8.436 1.00 92.75 297 LEU A O 1
ATOM 2293 N N . LEU A 1 298 ? -4.728 -11.447 7.692 1.00 90.81 298 LEU A N 1
ATOM 2294 C CA . LEU A 1 298 ? -5.329 -10.586 6.678 1.00 90.81 298 LEU A CA 1
ATOM 2295 C C . LEU A 1 298 ? -6.051 -11.403 5.612 1.00 90.81 298 LEU A C 1
ATOM 2297 O O . LEU A 1 298 ? -7.138 -11.004 5.206 1.00 90.81 298 LEU A O 1
ATOM 2301 N N . ALA A 1 299 ? -5.521 -12.559 5.200 1.00 89.62 299 ALA A N 1
ATOM 2302 C CA . ALA A 1 299 ? -6.141 -13.449 4.219 1.00 89.62 299 ALA A CA 1
ATOM 2303 C C . ALA A 1 299 ? -7.543 -13.909 4.650 1.00 89.62 299 ALA A C 1
ATOM 2305 O O . ALA A 1 299 ? -8.456 -13.925 3.825 1.00 89.62 299 ALA A O 1
ATOM 2306 N N . ARG A 1 300 ? -7.740 -14.194 5.945 1.00 89.25 300 ARG A N 1
ATOM 2307 C CA . ARG A 1 300 ? -9.024 -14.653 6.510 1.00 89.25 300 ARG A CA 1
ATOM 2308 C C . ARG A 1 300 ? -10.037 -13.539 6.777 1.00 89.25 300 ARG A C 1
ATOM 2310 O O . ARG A 1 300 ? -11.221 -13.828 6.927 1.00 89.25 300 ARG A O 1
ATOM 2317 N N . MET A 1 301 ? -9.600 -12.285 6.875 1.00 88.44 301 MET A N 1
ATOM 2318 C CA . MET A 1 301 ? -10.506 -11.151 7.076 1.00 88.44 301 MET A CA 1
ATOM 2319 C C . MET A 1 301 ? -11.222 -10.784 5.767 1.00 88.44 301 MET A C 1
ATOM 2321 O O . MET A 1 301 ? -10.671 -10.955 4.684 1.00 88.44 301 MET A O 1
ATOM 2325 N N . THR A 1 302 ? -12.445 -10.269 5.843 1.00 87.56 302 THR A N 1
ATOM 2326 C CA . THR A 1 302 ? -13.219 -9.789 4.683 1.00 87.56 302 THR A CA 1
ATOM 2327 C C . THR A 1 302 ? -13.963 -8.509 5.056 1.00 87.56 302 THR A C 1
ATOM 2329 O O . THR A 1 302 ? -14.121 -8.210 6.241 1.00 87.56 302 THR A O 1
ATOM 2332 N N . GLY A 1 303 ? -14.395 -7.740 4.055 1.00 89.06 303 GLY A N 1
ATOM 2333 C CA . GLY A 1 303 ? -15.067 -6.459 4.270 1.00 89.06 303 GLY A CA 1
ATOM 2334 C C . GLY A 1 303 ? -14.101 -5.359 4.711 1.00 89.06 303 GLY A C 1
ATOM 2335 O O . GLY A 1 303 ? -12.934 -5.340 4.322 1.00 89.06 303 GLY A O 1
ATOM 2336 N N . THR A 1 304 ? -14.585 -4.413 5.511 1.00 88.31 304 THR A N 1
ATOM 2337 C CA . THR A 1 304 ? -13.789 -3.255 5.931 1.00 88.31 304 THR A CA 1
ATOM 2338 C C . THR A 1 304 ? -12.747 -3.643 6.975 1.00 88.31 304 THR A C 1
ATOM 2340 O O . THR A 1 304 ? -13.074 -4.105 8.069 1.00 88.31 304 THR A O 1
ATOM 2343 N N . LEU A 1 305 ? -11.479 -3.409 6.650 1.00 89.38 305 LEU A N 1
ATOM 2344 C CA . LEU A 1 305 ? -10.360 -3.517 7.572 1.00 89.38 305 LEU A CA 1
ATOM 2345 C C . LEU A 1 305 ? -10.080 -2.157 8.198 1.00 89.38 305 LEU A C 1
ATOM 2347 O O . LEU A 1 305 ? -9.905 -1.167 7.493 1.00 89.38 305 LEU A O 1
ATOM 2351 N N . THR A 1 306 ? -10.013 -2.127 9.520 1.00 89.88 306 THR A N 1
ATOM 2352 C CA . THR A 1 306 ? -9.666 -0.955 10.319 1.00 89.88 306 THR A CA 1
ATOM 2353 C C . THR A 1 306 ? -8.263 -1.153 10.864 1.00 89.88 306 THR A C 1
ATOM 2355 O O . THR A 1 306 ? -8.053 -1.965 11.762 1.00 89.88 306 THR A O 1
ATOM 2358 N N . PHE A 1 307 ? -7.309 -0.438 10.289 1.00 92.06 307 PHE A N 1
ATOM 2359 C CA . PHE A 1 307 ? -5.917 -0.407 10.701 1.00 92.06 307 PHE A CA 1
ATOM 2360 C C . PHE A 1 307 ? -5.721 0.685 11.743 1.00 92.06 307 PHE A C 1
ATOM 2362 O O . PHE A 1 307 ? -6.134 1.822 11.533 1.00 92.06 307 PHE A O 1
ATOM 2369 N N . VAL A 1 308 ? -5.051 0.355 12.838 1.00 91.44 308 VAL A N 1
ATOM 2370 C CA . VAL A 1 308 ? -4.502 1.333 13.776 1.00 91.44 308 VAL A CA 1
ATOM 2371 C C . VAL A 1 308 ? -3.012 1.402 13.491 1.00 91.44 308 VAL A C 1
ATOM 2373 O O . VAL A 1 308 ? -2.323 0.388 13.612 1.00 91.44 308 VAL A O 1
ATOM 2376 N N . ILE A 1 309 ? -2.527 2.562 13.057 1.00 93.88 309 ILE A N 1
ATOM 2377 C CA . ILE A 1 309 ? -1.134 2.749 12.653 1.00 93.88 309 ILE A CA 1
ATOM 2378 C C . ILE A 1 309 ? -0.471 3.881 13.428 1.00 93.88 309 ILE A C 1
ATOM 2380 O O . ILE A 1 309 ? -1.118 4.860 13.800 1.00 93.88 309 ILE A O 1
ATOM 2384 N N . GLN A 1 310 ? 0.835 3.770 13.614 1.00 91.75 310 GLN A N 1
ATOM 2385 C CA . GLN A 1 310 ? 1.696 4.868 14.015 1.00 91.75 310 GLN A CA 1
ATOM 2386 C C . GLN A 1 310 ? 2.450 5.355 12.766 1.00 91.75 310 GLN A C 1
ATOM 2388 O O . GLN A 1 310 ? 3.254 4.600 12.213 1.00 91.75 310 GLN A O 1
ATOM 2393 N N . PRO A 1 311 ? 2.173 6.576 12.267 1.00 90.75 311 PRO A N 1
ATOM 2394 C CA . PRO A 1 311 ? 2.832 7.109 11.084 1.00 90.75 311 PRO A CA 1
ATOM 2395 C C . PRO A 1 311 ? 4.337 7.257 11.296 1.00 90.75 311 PRO A C 1
ATOM 2397 O O . PRO A 1 311 ? 4.785 7.634 12.384 1.00 90.75 311 PRO A O 1
ATOM 2400 N N . ALA A 1 312 ? 5.118 7.028 10.243 1.00 86.44 312 ALA A N 1
ATOM 2401 C CA . ALA A 1 312 ? 6.560 7.236 10.303 1.00 86.44 312 ALA A CA 1
ATOM 2402 C C . ALA A 1 312 ? 6.903 8.705 10.630 1.00 86.44 312 ALA A C 1
ATOM 2404 O O . ALA A 1 312 ? 6.459 9.641 9.962 1.00 86.44 312 ALA A O 1
ATOM 2405 N N . SER A 1 313 ? 7.731 8.912 11.657 1.00 69.50 313 SER A N 1
ATOM 2406 C CA . SER A 1 313 ? 8.034 10.226 12.246 1.00 69.50 313 SER A CA 1
ATOM 2407 C C . SER A 1 313 ? 8.816 11.190 11.341 1.00 69.50 313 SER A C 1
ATOM 2409 O O . SER A 1 313 ? 8.907 12.370 11.673 1.00 69.50 313 SER A O 1
ATOM 2411 N N . ASP A 1 314 ? 9.328 10.738 10.190 1.00 56.94 314 ASP A N 1
ATOM 2412 C CA . ASP A 1 314 ? 10.193 11.544 9.310 1.00 56.94 314 ASP A CA 1
ATOM 2413 C C . ASP A 1 314 ? 9.885 11.454 7.804 1.00 56.94 314 ASP A C 1
ATOM 2415 O O . ASP A 1 314 ? 10.552 12.097 6.987 1.00 56.94 314 ASP A O 1
ATOM 2419 N N . THR A 1 315 ? 8.840 10.740 7.386 1.00 48.56 315 THR A N 1
ATOM 2420 C CA . THR A 1 315 ? 8.446 10.729 5.972 1.00 48.56 315 THR A CA 1
ATOM 2421 C C . THR A 1 315 ? 7.484 11.874 5.702 1.00 48.56 315 THR A C 1
ATOM 2423 O O . THR A 1 315 ? 6.263 11.724 5.734 1.00 48.56 315 THR A O 1
ATOM 2426 N N . LYS A 1 316 ? 8.027 13.049 5.362 1.00 43.47 316 LYS A N 1
ATOM 2427 C CA . LYS A 1 316 ? 7.263 13.939 4.479 1.00 43.47 316 LYS A CA 1
ATOM 2428 C C . LYS A 1 316 ? 6.898 13.099 3.257 1.00 43.47 316 LYS A C 1
ATOM 2430 O O . LYS A 1 316 ? 7.824 12.504 2.702 1.00 43.47 316 LYS A O 1
ATOM 2435 N N . PRO A 1 317 ? 5.626 13.048 2.820 1.00 47.91 317 PRO A N 1
ATOM 2436 C CA . PRO A 1 317 ? 5.339 12.496 1.513 1.00 47.91 317 PRO A CA 1
ATOM 2437 C C . PRO A 1 317 ? 6.213 13.294 0.554 1.00 47.91 317 PRO A C 1
ATOM 2439 O O . PRO A 1 317 ? 6.060 14.515 0.434 1.00 47.91 317 PRO A O 1
ATOM 2442 N N . SER A 1 318 ? 7.211 12.638 -0.042 1.00 46.53 318 SER A N 1
ATOM 2443 C CA . SER A 1 318 ? 7.836 13.168 -1.239 1.00 46.53 318 SER A CA 1
ATOM 2444 C C . SER A 1 318 ? 6.658 13.492 -2.136 1.00 46.53 318 SER A C 1
ATOM 2446 O O . SER A 1 318 ? 5.864 12.598 -2.435 1.00 46.53 318 SER A O 1
ATOM 2448 N N . SER A 1 319 ? 6.463 14.782 -2.431 1.00 43.25 319 SER A N 1
ATOM 2449 C CA . SER A 1 319 ? 5.441 15.241 -3.370 1.00 43.25 319 SER A CA 1
ATOM 2450 C C . SER A 1 319 ? 5.406 14.231 -4.507 1.00 43.25 319 SER A C 1
ATOM 2452 O O . SER A 1 319 ? 6.504 13.959 -5.003 1.00 43.25 319 SER A O 1
ATOM 2454 N N . PRO A 1 320 ? 4.250 13.637 -4.855 1.00 47.38 320 PRO A N 1
ATOM 2455 C CA . PRO A 1 320 ? 4.200 12.574 -5.843 1.00 47.38 320 PRO A CA 1
ATOM 2456 C C . PRO A 1 320 ? 4.830 13.132 -7.109 1.00 47.38 320 PRO A C 1
ATOM 2458 O O . PRO A 1 320 ? 4.228 13.942 -7.816 1.00 47.38 320 PRO A O 1
ATOM 2461 N N . THR A 1 321 ? 6.092 12.790 -7.351 1.00 46.47 321 THR A N 1
ATOM 2462 C CA . THR A 1 321 ? 6.746 13.121 -8.596 1.00 46.47 321 THR A CA 1
ATOM 2463 C C . THR A 1 321 ? 6.081 12.178 -9.562 1.00 46.47 321 THR A C 1
ATOM 2465 O O . THR A 1 321 ? 6.369 10.985 -9.596 1.00 46.47 321 THR A O 1
ATOM 2468 N N . PHE A 1 322 ? 5.072 12.705 -10.250 1.00 46.84 322 PHE A N 1
ATOM 2469 C CA . PHE A 1 322 ? 4.324 11.983 -11.255 1.00 46.84 322 PHE A CA 1
ATOM 2470 C C . PHE A 1 322 ? 5.286 11.720 -12.414 1.00 46.84 322 PHE A C 1
ATOM 2472 O O . PHE A 1 322 ? 5.380 12.475 -13.381 1.00 46.84 322 PHE A O 1
ATOM 2479 N N . HIS A 1 323 ? 6.092 10.677 -12.270 1.00 58.41 323 HIS A N 1
ATOM 2480 C CA . HIS A 1 323 ? 6.864 10.119 -13.353 1.00 58.41 323 HIS A CA 1
ATOM 2481 C C . HIS A 1 323 ? 5.841 9.361 -14.191 1.00 58.41 323 HIS A C 1
ATOM 2483 O O . HIS A 1 323 ? 5.379 8.297 -13.794 1.00 58.41 323 HIS A O 1
ATOM 2489 N N . GLY A 1 324 ? 5.395 9.970 -15.292 1.00 75.75 324 GLY A N 1
ATOM 2490 C CA . GLY A 1 324 ? 4.473 9.319 -16.220 1.00 75.75 324 GLY A CA 1
ATOM 2491 C C . GLY A 1 324 ? 4.965 7.920 -16.612 1.00 75.75 324 GLY A C 1
ATOM 2492 O O . GLY A 1 324 ? 6.166 7.644 -16.573 1.00 75.75 324 GLY A O 1
ATOM 2493 N N . VAL A 1 325 ? 4.029 7.046 -16.991 1.00 86.62 325 VAL A N 1
ATOM 2494 C CA . VAL A 1 325 ? 4.316 5.641 -17.317 1.00 86.62 325 VAL A CA 1
ATOM 2495 C C . VAL A 1 325 ? 5.409 5.543 -18.385 1.00 86.62 325 VAL A C 1
ATOM 2497 O O . VAL A 1 325 ? 5.258 6.032 -19.508 1.00 86.62 325 VAL A O 1
ATOM 2500 N N . MET A 1 326 ? 6.520 4.894 -18.040 1.00 91.06 326 MET A N 1
ATOM 2501 C CA . MET A 1 326 ? 7.644 4.668 -18.943 1.00 91.06 326 MET A CA 1
ATOM 2502 C C . MET A 1 326 ? 7.512 3.296 -19.595 1.00 91.06 326 MET A C 1
ATOM 2504 O O . MET A 1 326 ? 7.501 2.272 -18.923 1.00 91.06 326 MET A O 1
ATOM 2508 N N . HIS A 1 327 ? 7.489 3.280 -20.920 1.00 93.56 327 HIS A N 1
ATOM 2509 C CA . HIS A 1 327 ? 7.394 2.054 -21.699 1.00 93.56 327 HIS A CA 1
ATOM 2510 C C . HIS A 1 327 ? 8.808 1.599 -22.059 1.00 93.56 327 HIS A C 1
ATOM 2512 O O . HIS A 1 327 ? 9.547 2.324 -22.731 1.00 93.56 327 HIS A O 1
ATOM 2518 N N . VAL A 1 328 ? 9.209 0.418 -21.597 1.00 93.62 328 VAL A N 1
ATOM 2519 C CA . VAL A 1 328 ? 10.542 -0.142 -21.850 1.00 93.62 328 VAL A CA 1
ATOM 2520 C C . VAL A 1 328 ? 10.430 -1.492 -22.534 1.00 93.62 328 VAL A C 1
ATOM 2522 O O . VAL A 1 328 ? 9.444 -2.200 -22.378 1.00 93.62 328 VAL A O 1
ATOM 2525 N N . LYS A 1 329 ? 11.461 -1.867 -23.291 1.00 95.69 329 LYS A N 1
ATOM 2526 C CA . LYS A 1 329 ? 11.572 -3.197 -23.890 1.00 95.69 329 LYS A CA 1
ATOM 2527 C C . LYS A 1 329 ? 12.659 -3.992 -23.179 1.00 95.69 329 LYS A C 1
ATOM 2529 O O . LYS A 1 329 ? 13.792 -3.518 -23.059 1.00 95.69 329 LYS A O 1
ATOM 2534 N N . ALA A 1 330 ? 12.331 -5.194 -22.725 1.00 95.69 330 ALA A N 1
ATOM 2535 C CA . ALA A 1 330 ? 13.269 -6.081 -22.061 1.00 95.69 330 ALA A CA 1
ATOM 2536 C C . ALA A 1 330 ? 14.336 -6.585 -23.045 1.00 95.69 330 ALA A C 1
ATOM 2538 O O . ALA A 1 330 ? 14.041 -7.041 -24.151 1.00 95.69 330 ALA A O 1
ATOM 2539 N N . HIS A 1 331 ? 15.604 -6.518 -22.636 1.00 94.44 331 HIS A N 1
ATOM 2540 C CA . HIS A 1 331 ? 16.749 -7.010 -23.416 1.00 94.44 331 HIS A CA 1
ATOM 2541 C C . HIS A 1 331 ? 17.401 -8.267 -22.818 1.00 94.44 331 HIS A C 1
ATOM 2543 O O . HIS A 1 331 ? 18.399 -8.753 -23.356 1.00 94.44 331 HIS A O 1
ATOM 2549 N N . PHE A 1 332 ? 16.829 -8.791 -21.738 1.00 93.69 332 PHE A N 1
ATOM 2550 C CA . PHE A 1 332 ? 17.255 -9.979 -21.009 1.00 93.69 332 PHE A CA 1
ATOM 2551 C C . PHE A 1 332 ? 16.021 -10.685 -20.438 1.00 93.69 332 PHE A C 1
ATOM 2553 O O . PHE A 1 332 ? 14.949 -10.082 -20.388 1.00 93.69 332 PHE A O 1
ATOM 2560 N N . ASP A 1 333 ? 16.200 -11.932 -20.018 1.00 94.69 333 ASP A N 1
ATOM 2561 C CA . ASP A 1 333 ? 15.162 -12.723 -19.361 1.00 94.69 333 ASP A CA 1
ATOM 2562 C C . ASP A 1 333 ? 15.280 -12.559 -17.843 1.00 94.69 333 ASP A C 1
ATOM 2564 O O . ASP A 1 333 ? 16.392 -12.539 -17.302 1.00 94.69 333 ASP A O 1
ATOM 2568 N N . TYR A 1 334 ? 14.147 -12.448 -17.160 1.00 95.44 334 TYR A N 1
ATOM 2569 C CA . TYR A 1 334 ? 14.068 -12.330 -15.714 1.00 95.44 334 TYR A CA 1
ATOM 2570 C C . TYR A 1 334 ? 13.075 -13.339 -15.149 1.00 95.44 334 TYR A C 1
ATOM 2572 O O . TYR A 1 334 ? 11.902 -13.346 -15.524 1.00 95.44 334 TYR A O 1
ATOM 2580 N N . ASP A 1 335 ? 13.571 -14.153 -14.222 1.00 95.56 335 ASP A N 1
ATOM 2581 C CA . ASP A 1 335 ? 12.781 -15.084 -13.433 1.00 95.56 335 ASP A CA 1
ATOM 2582 C C . ASP A 1 335 ? 12.892 -14.686 -11.949 1.00 95.56 335 ASP A C 1
ATOM 2584 O O . ASP A 1 335 ? 13.993 -14.758 -11.386 1.00 95.56 335 ASP A O 1
ATOM 2588 N N . PRO A 1 336 ? 11.800 -14.222 -11.314 1.00 94.75 336 PRO A N 1
ATOM 2589 C CA . PRO A 1 336 ? 11.805 -13.850 -9.906 1.00 94.75 336 PRO A CA 1
ATOM 2590 C C . PRO A 1 336 ? 12.016 -15.047 -8.972 1.00 94.75 336 PRO A C 1
ATOM 2592 O O . PRO A 1 336 ? 12.440 -14.844 -7.833 1.00 94.75 336 PRO A O 1
ATOM 2595 N N . ASP A 1 337 ? 11.768 -16.283 -9.421 1.00 94.75 337 ASP A N 1
ATOM 2596 C CA . ASP A 1 337 ? 11.974 -17.473 -8.593 1.00 94.75 337 ASP A CA 1
ATOM 2597 C C . ASP A 1 337 ? 13.449 -17.829 -8.394 1.00 94.75 337 ASP A C 1
ATOM 2599 O O . ASP A 1 337 ? 13.836 -18.343 -7.342 1.00 94.75 337 ASP A O 1
ATOM 2603 N N . GLU A 1 338 ? 14.291 -17.464 -9.358 1.00 91.06 338 GLU A N 1
ATOM 2604 C CA . GLU A 1 338 ? 15.745 -17.629 -9.294 1.00 91.06 338 GLU A CA 1
ATOM 2605 C C . GLU A 1 338 ? 16.441 -16.455 -8.573 1.00 91.06 338 GLU A C 1
ATOM 2607 O O . GLU A 1 338 ? 17.667 -16.435 -8.405 1.00 91.06 338 GLU A O 1
ATOM 2612 N N . ASP A 1 339 ? 15.678 -15.449 -8.138 1.00 90.62 339 ASP A N 1
ATOM 2613 C CA . ASP A 1 339 ? 16.208 -14.208 -7.596 1.00 90.62 339 ASP A CA 1
ATOM 2614 C C . ASP A 1 339 ? 16.200 -14.155 -6.064 1.00 90.62 339 ASP A C 1
ATOM 2616 O O . ASP A 1 339 ? 15.206 -13.829 -5.426 1.00 90.62 339 ASP A O 1
ATOM 2620 N N . LEU A 1 340 ? 17.363 -14.381 -5.451 1.00 89.00 340 LEU A N 1
ATOM 2621 C CA . LEU A 1 340 ? 17.518 -14.324 -3.991 1.00 89.00 340 LEU A CA 1
ATOM 2622 C C . LEU A 1 340 ? 17.377 -12.916 -3.390 1.00 89.00 340 LEU A C 1
ATOM 2624 O O . LEU A 1 340 ? 17.266 -12.792 -2.172 1.00 89.00 340 LEU A O 1
ATOM 2628 N N . TYR A 1 341 ? 17.442 -11.862 -4.206 1.00 90.19 341 TYR A N 1
ATOM 2629 C CA . TYR A 1 341 ? 17.431 -10.479 -3.723 1.00 90.19 341 TYR A CA 1
ATOM 2630 C C . TYR A 1 341 ? 16.061 -9.810 -3.833 1.00 90.19 341 TYR A C 1
ATOM 2632 O O . TYR A 1 341 ? 15.921 -8.669 -3.385 1.00 90.19 341 TYR A O 1
ATOM 2640 N N . ILE A 1 342 ? 15.070 -10.478 -4.433 1.00 92.38 342 ILE A N 1
ATOM 2641 C CA . ILE A 1 342 ? 13.729 -9.913 -4.562 1.00 92.38 342 ILE A CA 1
ATOM 2642 C C . ILE A 1 342 ? 13.096 -9.718 -3.172 1.00 92.38 342 ILE A C 1
ATOM 2644 O O . ILE A 1 342 ? 13.046 -10.667 -2.387 1.00 92.38 342 ILE A O 1
ATOM 2648 N N . PRO A 1 343 ? 12.597 -8.512 -2.831 1.00 90.25 343 PRO A N 1
ATOM 2649 C CA . PRO A 1 343 ? 12.059 -8.242 -1.497 1.00 90.25 343 PRO A CA 1
ATOM 2650 C C . PRO A 1 343 ? 10.812 -9.067 -1.173 1.00 90.25 343 PRO A C 1
ATOM 2652 O O . PRO A 1 343 ? 10.598 -9.458 -0.030 1.00 90.25 343 PRO A O 1
ATOM 2655 N N . CYS A 1 344 ? 9.974 -9.308 -2.182 1.00 90.62 344 CYS A N 1
ATOM 2656 C CA . CYS A 1 344 ? 8.753 -10.092 -2.075 1.00 90.62 344 CYS A CA 1
ATOM 2657 C C . CYS A 1 344 ? 8.584 -10.899 -3.362 1.00 90.62 344 CYS A C 1
ATOM 2659 O O . CYS A 1 344 ? 8.234 -10.348 -4.404 1.00 90.62 344 CYS A O 1
ATOM 2661 N N . ARG A 1 345 ? 8.878 -12.200 -3.289 1.00 92.50 345 ARG A N 1
ATOM 2662 C CA . ARG A 1 345 ? 8.909 -13.091 -4.456 1.00 92.50 345 ARG A CA 1
ATOM 2663 C C . ARG A 1 345 ? 7.550 -13.242 -5.137 1.00 92.50 345 ARG A C 1
ATOM 2665 O O . ARG A 1 345 ? 7.488 -13.270 -6.356 1.00 92.50 345 ARG A O 1
ATOM 2672 N N . GLU A 1 346 ? 6.474 -13.233 -4.354 1.00 89.94 346 GLU A N 1
ATOM 2673 C CA . GLU A 1 346 ? 5.086 -13.307 -4.836 1.00 89.94 346 GLU A CA 1
ATOM 2674 C C . GLU A 1 346 ? 4.675 -12.103 -5.697 1.00 89.94 346 GLU A C 1
ATOM 2676 O O . GLU A 1 346 ? 3.759 -12.214 -6.503 1.00 89.94 346 GLU A O 1
ATOM 2681 N N . LEU A 1 347 ? 5.358 -10.961 -5.551 1.00 92.94 347 LEU A N 1
ATOM 2682 C CA . LEU A 1 347 ? 5.139 -9.775 -6.381 1.00 92.94 347 LEU A CA 1
ATOM 2683 C C . LEU A 1 347 ? 6.066 -9.721 -7.601 1.00 92.94 347 LEU A C 1
ATOM 2685 O O . LEU A 1 347 ? 6.003 -8.755 -8.353 1.00 92.94 347 LEU A O 1
ATOM 2689 N N . GLY A 1 348 ? 6.966 -10.685 -7.795 1.00 94.56 348 GLY A N 1
ATOM 2690 C CA . GLY A 1 348 ? 7.921 -10.655 -8.899 1.00 94.56 348 GLY A CA 1
ATOM 2691 C C . GLY A 1 348 ? 7.249 -10.777 -10.263 1.00 94.56 348 GLY A C 1
ATOM 2692 O O . GLY A 1 348 ? 6.515 -11.728 -10.514 1.00 94.56 348 GLY A O 1
ATOM 2693 N N . LEU A 1 349 ? 7.536 -9.840 -11.169 1.00 94.88 349 LEU A N 1
ATOM 2694 C CA . LEU A 1 349 ? 7.047 -9.894 -12.545 1.00 94.88 349 LEU A CA 1
ATOM 2695 C C . LEU A 1 349 ? 8.088 -10.568 -13.436 1.00 94.88 349 LEU A C 1
ATOM 2697 O O . LEU A 1 349 ? 9.084 -9.947 -13.807 1.00 94.88 349 LEU A O 1
ATOM 2701 N N . ALA A 1 350 ? 7.848 -11.825 -13.801 1.00 95.44 350 ALA A N 1
ATOM 2702 C CA . ALA A 1 350 ? 8.676 -12.528 -14.774 1.00 95.44 350 ALA A CA 1
ATOM 2703 C C . ALA A 1 350 ? 8.508 -11.933 -16.182 1.00 95.44 350 ALA A C 1
ATOM 2705 O O . ALA A 1 350 ? 7.400 -11.589 -16.606 1.00 95.44 350 ALA A O 1
ATOM 2706 N N . PHE A 1 351 ? 9.600 -11.850 -16.939 1.00 95.62 351 PHE A N 1
ATOM 2707 C CA . PHE A 1 351 ? 9.567 -11.396 -18.330 1.00 95.62 351 PHE A CA 1
ATOM 2708 C C . PHE A 1 351 ? 10.693 -12.010 -19.154 1.00 95.62 351 PHE A C 1
ATOM 2710 O O . PHE A 1 351 ? 11.736 -12.410 -18.637 1.00 95.62 351 PHE A O 1
ATOM 2717 N N . GLN A 1 352 ? 10.491 -12.051 -20.463 1.00 96.69 352 GLN A N 1
ATOM 2718 C CA . GLN A 1 352 ? 11.466 -12.516 -21.434 1.00 96.69 352 GLN A CA 1
ATOM 2719 C C . GLN A 1 352 ? 12.025 -11.352 -22.245 1.00 96.69 352 GLN A C 1
ATOM 2721 O O . GLN A 1 352 ? 11.437 -10.276 -22.390 1.00 96.69 352 GLN A O 1
ATOM 2726 N N . LYS A 1 353 ? 13.191 -11.580 -22.837 1.00 95.69 353 LYS A N 1
ATOM 2727 C CA . LYS A 1 353 ? 13.798 -10.668 -23.788 1.00 95.69 353 LYS A CA 1
ATOM 2728 C C . LYS A 1 353 ? 12.850 -10.438 -24.964 1.00 95.69 353 LYS A C 1
ATOM 2730 O O . LYS A 1 353 ? 12.570 -11.337 -25.750 1.00 95.69 353 LYS A O 1
ATOM 2735 N N . GLY A 1 354 ? 12.487 -9.179 -25.166 1.00 94.88 354 GLY A N 1
ATOM 2736 C CA . GLY A 1 354 ? 11.568 -8.749 -26.212 1.00 94.88 354 GLY A CA 1
ATOM 2737 C C . GLY A 1 354 ? 10.236 -8.244 -25.676 1.00 94.88 354 GLY A C 1
ATOM 2738 O O . GLY A 1 354 ? 9.596 -7.477 -26.397 1.00 94.88 354 GLY A O 1
ATOM 2739 N N . ASP A 1 355 ? 9.881 -8.588 -24.438 1.00 96.12 355 ASP A N 1
ATOM 2740 C CA . ASP A 1 355 ? 8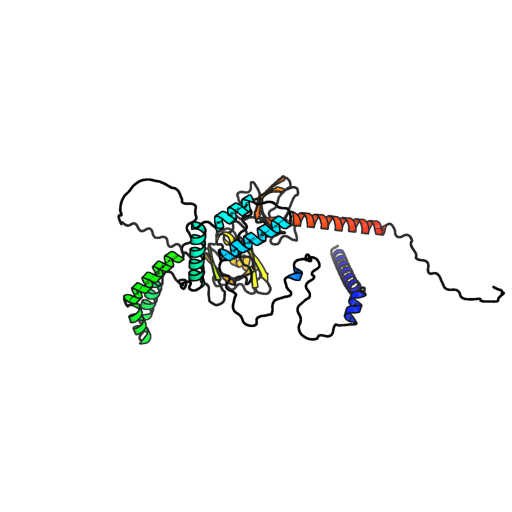.656 -8.122 -23.795 1.00 96.12 355 ASP A CA 1
ATOM 2741 C C . ASP A 1 355 ? 8.669 -6.603 -23.617 1.00 96.12 355 ASP A C 1
ATOM 2743 O O . ASP A 1 355 ? 9.723 -5.981 -23.428 1.00 96.12 355 ASP A O 1
ATOM 2747 N N . VAL A 1 356 ? 7.485 -6.001 -23.687 1.00 95.62 356 VAL A N 1
ATOM 2748 C CA . VAL A 1 356 ? 7.274 -4.585 -23.382 1.00 95.62 356 VAL A CA 1
ATOM 2749 C C . VAL A 1 356 ? 6.738 -4.482 -21.958 1.00 95.62 356 VAL A C 1
ATOM 2751 O O . VAL A 1 356 ? 5.796 -5.180 -21.591 1.00 95.62 356 VAL A O 1
ATOM 2754 N N . LEU A 1 357 ? 7.367 -3.632 -21.150 1.00 95.12 357 LEU A N 1
ATOM 2755 C CA . LEU A 1 357 ? 7.025 -3.404 -19.752 1.00 95.12 357 LEU A CA 1
ATOM 2756 C C . LEU A 1 357 ? 6.617 -1.943 -19.562 1.00 95.12 357 LEU A C 1
ATOM 2758 O O . LEU A 1 357 ? 7.343 -1.021 -19.947 1.00 95.12 357 LEU A O 1
ATOM 2762 N N . HIS A 1 358 ? 5.473 -1.745 -18.923 1.00 93.94 358 HIS A N 1
ATOM 2763 C CA . HIS A 1 358 ? 4.915 -0.448 -18.563 1.00 93.94 358 HIS A CA 1
ATOM 2764 C C . HIS A 1 358 ? 5.331 -0.122 -17.132 1.00 93.94 358 HIS A C 1
ATOM 2766 O O . HIS A 1 358 ? 4.687 -0.544 -16.174 1.00 93.94 358 HIS A O 1
ATOM 2772 N N . VAL A 1 359 ? 6.447 0.588 -16.976 1.00 93.69 359 VAL A N 1
ATOM 2773 C CA . VAL A 1 359 ? 6.996 0.982 -15.674 1.00 93.69 359 VAL A CA 1
ATOM 2774 C C . VAL A 1 359 ? 6.215 2.172 -15.136 1.00 93.69 359 VAL A C 1
ATOM 2776 O O . VAL A 1 359 ? 6.242 3.257 -15.716 1.00 93.69 359 VAL A O 1
ATOM 2779 N N . ILE A 1 360 ? 5.544 1.970 -14.008 1.00 91.44 360 ILE A N 1
ATOM 2780 C CA . ILE A 1 360 ? 4.623 2.946 -13.412 1.00 91.44 360 ILE A CA 1
ATOM 2781 C C . ILE A 1 360 ? 5.180 3.615 -12.150 1.00 91.44 360 ILE A C 1
ATOM 2783 O O . ILE A 1 360 ? 4.745 4.708 -11.806 1.00 91.44 360 ILE A O 1
ATOM 2787 N N . SER A 1 361 ? 6.144 2.993 -11.461 1.00 90.94 361 SER A N 1
ATOM 2788 C CA . SER A 1 361 ? 6.876 3.630 -10.360 1.00 90.94 361 SER A CA 1
ATOM 2789 C C . SER A 1 361 ? 8.349 3.234 -10.379 1.00 90.94 361 SER A C 1
ATOM 2791 O O . SER A 1 361 ? 8.701 2.062 -10.541 1.00 90.94 361 SER A O 1
ATOM 2793 N N . GLN A 1 362 ? 9.197 4.245 -10.190 1.00 91.56 362 GLN A N 1
ATOM 2794 C CA . GLN A 1 362 ? 10.653 4.146 -10.057 1.00 91.56 362 GLN A CA 1
ATOM 2795 C C . GLN A 1 362 ? 11.124 4.655 -8.684 1.00 91.56 362 GLN A C 1
ATOM 2797 O O . GLN A 1 362 ? 12.285 5.027 -8.535 1.00 91.56 362 GLN A O 1
ATOM 2802 N N . GLU A 1 363 ? 10.215 4.724 -7.703 1.00 87.81 363 GLU A N 1
ATOM 2803 C CA . GLU A 1 363 ? 10.486 5.291 -6.371 1.00 87.81 363 GLU A CA 1
ATOM 2804 C C . GLU A 1 363 ? 11.617 4.551 -5.643 1.00 87.81 363 GLU A C 1
ATOM 2806 O O . GLU A 1 363 ? 12.469 5.188 -5.027 1.00 87.81 363 GLU A O 1
ATOM 2811 N N . ASP A 1 364 ? 11.686 3.223 -5.777 1.00 88.81 364 ASP A N 1
ATOM 2812 C CA . ASP A 1 364 ? 12.852 2.455 -5.342 1.00 88.81 364 ASP A CA 1
ATOM 2813 C C . ASP A 1 364 ? 13.898 2.381 -6.467 1.00 88.81 364 ASP A C 1
ATOM 2815 O O . ASP A 1 364 ? 13.627 1.941 -7.587 1.00 88.81 364 ASP A O 1
ATOM 2819 N N . GLY A 1 365 ? 15.132 2.774 -6.141 1.00 90.25 365 GLY A N 1
ATOM 2820 C CA . GLY A 1 365 ? 16.274 2.736 -7.050 1.00 90.25 365 GLY A CA 1
ATOM 2821 C C . GLY A 1 365 ? 16.689 1.334 -7.517 1.00 90.25 365 GLY A C 1
ATOM 2822 O O . GLY A 1 365 ? 17.368 1.230 -8.540 1.00 90.25 365 GLY A O 1
ATOM 2823 N N . ASN A 1 366 ? 16.287 0.267 -6.821 1.00 93.50 366 ASN A N 1
ATOM 2824 C CA . ASN A 1 366 ? 16.615 -1.123 -7.147 1.00 93.50 366 ASN A CA 1
ATOM 2825 C C . ASN A 1 366 ? 15.438 -1.918 -7.722 1.00 93.50 366 ASN A C 1
ATOM 2827 O O . ASN A 1 366 ? 15.661 -2.767 -8.585 1.00 93.50 366 ASN A O 1
ATOM 2831 N N . TRP A 1 367 ? 14.210 -1.646 -7.272 1.00 94.94 367 TRP A N 1
ATOM 2832 C CA . TRP A 1 367 ? 13.019 -2.430 -7.617 1.00 94.94 367 TRP A CA 1
ATOM 2833 C C . TRP A 1 367 ? 11.883 -1.551 -8.121 1.00 94.94 367 TRP A C 1
ATOM 2835 O O . TRP A 1 367 ? 11.207 -0.876 -7.343 1.00 94.94 367 TRP A O 1
ATOM 2845 N N . TRP A 1 368 ? 11.644 -1.590 -9.426 1.00 95.31 368 TRP A N 1
ATOM 2846 C CA . TRP A 1 368 ? 10.577 -0.825 -10.064 1.00 95.31 368 TRP A CA 1
ATOM 2847 C C . TRP A 1 368 ? 9.264 -1.595 -10.066 1.00 95.31 368 TRP A C 1
ATOM 2849 O O . TRP A 1 368 ? 9.261 -2.823 -10.061 1.00 95.31 368 TRP A O 1
ATOM 2859 N N . GLN A 1 369 ? 8.155 -0.858 -10.097 1.00 95.06 369 GLN A N 1
ATOM 2860 C CA . GLN A 1 369 ? 6.820 -1.430 -10.254 1.00 95.06 369 GLN A CA 1
ATOM 2861 C C . GLN A 1 369 ? 6.371 -1.275 -11.704 1.00 95.06 369 GLN A C 1
ATOM 2863 O O . GLN A 1 369 ? 6.448 -0.172 -12.260 1.00 95.06 369 GLN A O 1
ATOM 2868 N N . ALA A 1 370 ? 5.924 -2.366 -12.318 1.00 94.75 370 ALA A N 1
ATOM 2869 C CA . ALA A 1 370 ? 5.553 -2.396 -13.725 1.00 94.75 370 ALA A CA 1
ATOM 2870 C C . ALA A 1 370 ? 4.418 -3.386 -14.014 1.00 94.75 370 ALA A C 1
ATOM 2872 O O . ALA A 1 370 ? 4.162 -4.303 -13.235 1.00 94.75 370 ALA A O 1
ATOM 2873 N N . HIS A 1 371 ? 3.788 -3.207 -15.173 1.00 93.25 371 HIS A N 1
ATOM 2874 C CA . HIS A 1 371 ? 2.921 -4.203 -15.803 1.00 93.25 371 HIS A CA 1
ATOM 2875 C C . HIS A 1 371 ? 3.582 -4.720 -17.078 1.00 93.25 371 HIS A C 1
ATOM 2877 O O . HIS A 1 371 ? 4.334 -3.988 -17.730 1.00 93.25 371 HIS A O 1
ATOM 2883 N N . ARG A 1 372 ? 3.301 -5.966 -17.453 1.00 93.12 372 ARG A N 1
ATOM 2884 C CA . ARG A 1 372 ? 3.724 -6.512 -18.742 1.00 93.12 372 ARG A CA 1
ATOM 2885 C C . ARG A 1 372 ? 2.638 -6.259 -19.780 1.00 93.12 372 ARG A C 1
ATOM 2887 O O . ARG A 1 372 ? 1.456 -6.453 -19.514 1.00 93.12 372 ARG A O 1
ATOM 2894 N N . ASP A 1 373 ? 3.039 -5.807 -20.961 1.00 89.31 373 ASP A N 1
ATOM 2895 C CA . ASP A 1 373 ? 2.111 -5.584 -22.065 1.00 89.31 373 ASP A CA 1
ATOM 2896 C C . ASP A 1 373 ? 1.436 -6.906 -22.473 1.00 89.31 373 ASP A C 1
ATOM 2898 O O . ASP A 1 373 ? 2.110 -7.922 -22.651 1.00 89.31 373 ASP A O 1
ATOM 2902 N N . GLY A 1 374 ? 0.107 -6.900 -22.596 1.00 82.12 374 GLY A N 1
ATOM 2903 C CA . GLY A 1 374 ? -0.689 -8.089 -22.924 1.00 82.12 374 GLY A CA 1
ATOM 2904 C C . GLY A 1 374 ? -1.152 -8.947 -21.737 1.00 82.12 374 GLY A C 1
ATOM 2905 O O . GLY A 1 374 ? -1.840 -9.939 -21.966 1.00 82.12 374 GLY A O 1
ATOM 2906 N N . GLU A 1 375 ? -0.830 -8.582 -20.490 1.00 74.25 375 GLU A N 1
ATOM 2907 C CA . GLU A 1 375 ? -1.436 -9.174 -19.286 1.00 74.25 375 GLU A CA 1
ATOM 2908 C C . GLU A 1 375 ? -2.492 -8.228 -18.696 1.00 74.25 375 GLU A C 1
ATOM 2910 O O . GLU A 1 375 ? -2.172 -7.304 -17.955 1.00 74.25 375 GLU A O 1
ATOM 2915 N N . GLU A 1 376 ? -3.767 -8.456 -19.026 1.00 59.72 376 GLU A N 1
ATOM 2916 C CA . GLU A 1 376 ? -4.905 -7.670 -18.506 1.00 59.72 376 GLU A CA 1
ATOM 2917 C C . GLU A 1 376 ? -5.444 -8.188 -17.156 1.00 59.72 376 GLU A C 1
ATOM 2919 O O . GLU A 1 376 ? -6.334 -7.579 -16.570 1.00 59.72 376 GLU A O 1
ATOM 2924 N N . GLU A 1 377 ? -4.933 -9.315 -16.649 1.00 61.06 377 GLU A N 1
ATOM 2925 C CA . GLU A 1 377 ? -5.527 -10.035 -15.508 1.00 61.06 377 GLU A CA 1
ATOM 2926 C C . GLU A 1 377 ? -5.044 -9.536 -14.131 1.00 61.06 377 GLU A C 1
ATOM 2928 O O . GLU A 1 377 ? -5.602 -9.908 -13.098 1.00 61.06 377 GLU A O 1
ATOM 2933 N N . HIS A 1 378 ? -4.027 -8.670 -14.081 1.00 63.75 378 HIS A N 1
ATOM 2934 C CA . HIS A 1 378 ? -3.439 -8.205 -12.825 1.00 63.75 378 HIS A CA 1
ATOM 2935 C C . HIS A 1 378 ? -3.621 -6.700 -12.633 1.00 63.75 378 HIS A C 1
ATOM 2937 O O . HIS A 1 378 ? -2.978 -5.890 -13.292 1.00 63.75 378 HIS A O 1
ATOM 2943 N N . ASN A 1 379 ? -4.475 -6.336 -11.670 1.00 77.88 379 ASN A N 1
ATOM 2944 C CA . ASN A 1 379 ? -4.640 -4.950 -11.218 1.00 77.88 379 ASN A CA 1
ATOM 2945 C C . ASN A 1 379 ? -3.442 -4.448 -10.396 1.00 77.88 379 ASN A C 1
ATOM 2947 O O . ASN A 1 379 ? -3.274 -3.242 -10.229 1.00 77.88 379 ASN A O 1
ATOM 2951 N N . LEU A 1 380 ? -2.639 -5.362 -9.842 1.00 89.81 380 LEU A N 1
ATOM 2952 C CA . LEU A 1 380 ? -1.459 -5.038 -9.049 1.00 89.81 380 LEU A CA 1
ATOM 2953 C C . LEU A 1 380 ? -0.209 -5.056 -9.918 1.00 89.81 380 LEU A C 1
ATOM 2955 O O . LEU A 1 380 ? 0.048 -6.013 -10.647 1.00 89.81 380 LEU A O 1
ATOM 2959 N N . ALA A 1 381 ? 0.616 -4.033 -9.747 1.00 92.94 381 ALA A N 1
ATOM 2960 C CA . ALA A 1 381 ? 1.911 -3.981 -10.392 1.00 92.94 381 ALA A CA 1
ATOM 2961 C C . ALA A 1 381 ? 2.888 -4.990 -9.788 1.00 92.94 381 ALA A C 1
ATOM 2963 O O . ALA A 1 381 ? 2.961 -5.158 -8.568 1.00 92.94 381 ALA A O 1
ATOM 2964 N N . GLY A 1 382 ? 3.693 -5.610 -10.645 1.00 94.81 382 GLY A N 1
ATOM 2965 C CA . GLY A 1 382 ? 4.753 -6.508 -10.215 1.00 94.81 382 GLY A CA 1
ATOM 2966 C C . GLY A 1 382 ? 6.114 -5.815 -10.129 1.00 94.81 382 GLY A C 1
ATOM 2967 O O . GLY A 1 382 ? 6.340 -4.739 -10.689 1.00 94.81 382 GLY A O 1
ATOM 2968 N N . LEU A 1 383 ? 7.033 -6.437 -9.397 1.00 96.38 383 LEU A N 1
ATOM 2969 C CA . LEU A 1 383 ? 8.391 -5.965 -9.172 1.00 96.38 383 LEU A CA 1
ATOM 2970 C C . LEU A 1 383 ? 9.322 -6.444 -10.282 1.00 96.38 383 LEU A C 1
ATOM 2972 O O . LEU A 1 383 ? 9.406 -7.639 -10.566 1.00 96.38 383 LEU A O 1
ATOM 2976 N N . ILE A 1 384 ? 10.077 -5.504 -10.844 1.00 96.44 384 ILE A N 1
ATOM 2977 C CA . ILE A 1 384 ? 11.163 -5.771 -11.787 1.00 96.44 384 ILE A CA 1
ATOM 2978 C C . ILE A 1 384 ? 12.466 -5.130 -11.291 1.00 96.44 384 ILE A C 1
ATOM 2980 O O . ILE A 1 384 ? 12.430 -4.069 -10.655 1.00 96.44 384 ILE A O 1
ATOM 2984 N N . PRO A 1 385 ? 13.636 -5.722 -11.586 1.00 96.25 385 PRO A N 1
ATOM 2985 C CA . PRO A 1 385 ? 14.910 -5.096 -11.268 1.00 96.25 385 PRO A CA 1
ATOM 2986 C C . PRO A 1 385 ? 15.084 -3.801 -12.068 1.00 96.25 385 PRO A C 1
ATOM 2988 O O . PRO A 1 385 ? 14.839 -3.751 -13.277 1.00 96.25 385 PRO A O 1
ATOM 2991 N N . SER A 1 386 ? 15.556 -2.749 -11.403 1.00 94.00 386 SER A N 1
ATOM 2992 C CA . SER A 1 386 ? 15.876 -1.487 -12.061 1.00 94.00 386 SER A CA 1
ATOM 2993 C C . SER A 1 386 ? 17.043 -1.653 -13.033 1.00 94.00 386 SER A C 1
ATOM 2995 O O . SER A 1 386 ? 17.879 -2.556 -12.917 1.00 94.00 386 SER A O 1
ATOM 2997 N N . LYS A 1 387 ? 17.153 -0.726 -13.990 1.00 88.81 387 LYS A N 1
ATOM 2998 C CA . LYS A 1 387 ? 18.256 -0.735 -14.960 1.00 88.81 387 LYS A CA 1
ATOM 2999 C C . LYS A 1 387 ? 19.631 -0.708 -14.280 1.00 88.81 387 LYS A C 1
ATOM 3001 O O . LYS A 1 387 ? 20.517 -1.463 -14.675 1.00 88.81 387 LYS A O 1
ATOM 3006 N N . SER A 1 388 ? 19.816 0.159 -13.286 1.00 89.44 388 SER A N 1
ATOM 3007 C CA . SER A 1 388 ? 21.075 0.283 -12.539 1.00 89.44 388 SER A CA 1
ATOM 3008 C C . SER A 1 388 ? 21.362 -0.968 -11.712 1.00 89.44 388 SER A C 1
ATOM 3010 O O . SER A 1 388 ? 22.492 -1.457 -11.722 1.00 89.44 388 SER A O 1
ATOM 3012 N N . PHE A 1 389 ? 20.347 -1.530 -11.053 1.00 91.19 389 PHE A N 1
ATOM 3013 C CA . PHE A 1 389 ? 20.501 -2.736 -10.246 1.00 91.19 389 PHE A CA 1
ATOM 3014 C C . PHE A 1 389 ? 20.863 -3.949 -11.107 1.00 91.19 389 PHE A C 1
ATOM 3016 O O . PHE A 1 389 ? 21.796 -4.687 -10.785 1.00 91.19 389 PHE A O 1
ATOM 3023 N N . GLN A 1 390 ? 20.221 -4.101 -12.268 1.00 89.75 390 GLN A N 1
ATOM 3024 C CA . GLN A 1 390 ? 20.564 -5.151 -13.223 1.00 89.75 390 GLN A CA 1
ATOM 3025 C C . GLN A 1 390 ? 22.005 -5.017 -13.739 1.00 89.75 390 GLN A C 1
ATOM 3027 O O . GLN A 1 390 ? 22.733 -6.007 -13.818 1.00 89.75 390 GLN A O 1
ATOM 3032 N N . GLN A 1 391 ? 22.452 -3.796 -14.050 1.00 87.94 391 GLN A N 1
ATOM 3033 C CA . GLN A 1 391 ? 23.840 -3.543 -14.452 1.00 87.94 391 GLN A CA 1
ATOM 3034 C C . GLN A 1 391 ? 24.829 -3.911 -13.342 1.00 87.94 391 GLN A C 1
ATOM 3036 O O . GLN A 1 391 ? 25.846 -4.550 -13.609 1.00 87.94 391 GLN A O 1
ATOM 3041 N N . GLN A 1 392 ? 24.519 -3.558 -12.095 1.00 86.88 392 GLN A N 1
ATOM 3042 C CA . GLN A 1 392 ? 25.353 -3.891 -10.945 1.00 86.88 392 GLN A CA 1
ATOM 3043 C C . GLN A 1 392 ? 25.492 -5.408 -10.754 1.00 86.88 392 GLN A C 1
ATOM 3045 O O . GLN A 1 392 ? 26.600 -5.895 -10.522 1.00 86.88 392 GLN A O 1
ATOM 3050 N N . ARG A 1 393 ? 24.401 -6.169 -10.905 1.00 85.06 393 ARG A N 1
ATOM 3051 C CA . ARG A 1 393 ? 24.421 -7.641 -10.826 1.00 85.06 393 ARG A CA 1
ATOM 3052 C C . ARG A 1 393 ? 25.306 -8.262 -11.900 1.00 85.06 393 ARG A C 1
ATOM 3054 O O . ARG A 1 393 ? 26.082 -9.170 -11.605 1.00 85.06 393 ARG A O 1
ATOM 3061 N N . GLU A 1 394 ? 25.229 -7.749 -13.124 1.00 82.44 394 GLU A N 1
ATOM 3062 C CA . GLU A 1 394 ? 26.047 -8.236 -14.235 1.00 82.44 394 GLU A CA 1
ATOM 3063 C C . GLU A 1 394 ? 27.537 -7.923 -14.021 1.00 82.44 394 GLU A C 1
ATOM 3065 O O . GLU A 1 394 ? 28.384 -8.797 -14.208 1.00 82.44 394 GLU A O 1
ATOM 3070 N N . ILE A 1 395 ? 27.866 -6.723 -13.529 1.00 83.50 395 ILE A N 1
ATOM 3071 C CA . ILE A 1 395 ? 29.245 -6.355 -13.167 1.00 83.50 395 ILE A CA 1
ATOM 3072 C C . ILE A 1 395 ? 29.788 -7.292 -12.080 1.00 83.50 395 ILE A C 1
ATOM 3074 O O . ILE A 1 395 ? 30.890 -7.823 -12.216 1.00 83.50 395 ILE A O 1
ATOM 3078 N N . MET A 1 396 ? 29.017 -7.546 -11.016 1.00 81.44 396 MET A N 1
ATOM 3079 C CA . MET A 1 396 ? 29.430 -8.468 -9.949 1.00 81.44 396 MET A CA 1
ATOM 3080 C C . MET A 1 396 ? 29.659 -9.887 -10.480 1.00 81.44 396 MET A C 1
ATOM 3082 O O . MET A 1 396 ? 30.664 -10.518 -10.147 1.00 81.44 396 MET A O 1
ATOM 3086 N N . LYS A 1 397 ? 28.772 -10.375 -11.353 1.00 81.75 397 LYS A N 1
ATOM 3087 C CA . LYS A 1 397 ? 28.902 -11.689 -11.991 1.00 81.75 397 LYS A CA 1
ATOM 3088 C C . LYS A 1 397 ? 30.184 -11.792 -12.823 1.00 81.75 397 LYS A C 1
ATOM 3090 O O . LYS A 1 397 ? 30.884 -12.801 -12.731 1.00 81.75 397 LYS A O 1
ATOM 3095 N N . GLN A 1 398 ? 30.527 -10.752 -13.583 1.00 77.19 398 GLN A N 1
ATOM 3096 C CA . GLN A 1 398 ? 31.752 -10.715 -14.387 1.00 77.19 398 GLN A CA 1
ATOM 3097 C C . GLN A 1 398 ? 33.018 -10.709 -13.526 1.00 77.19 398 GLN A C 1
ATOM 3099 O O . GLN A 1 398 ? 33.941 -11.470 -13.818 1.00 77.19 398 GLN A O 1
ATOM 3104 N N . THR A 1 399 ? 33.051 -9.936 -12.439 1.00 78.88 399 THR A N 1
ATOM 3105 C CA . THR A 1 399 ? 34.196 -9.906 -11.512 1.00 78.88 399 THR A CA 1
ATOM 3106 C C . THR A 1 399 ? 34.409 -11.261 -10.834 1.00 78.88 399 THR A C 1
ATOM 3108 O O . THR A 1 399 ? 35.523 -11.775 -10.818 1.00 78.88 399 THR A O 1
ATOM 3111 N N . ILE A 1 400 ? 33.339 -11.915 -10.370 1.00 74.75 400 ILE A N 1
ATOM 3112 C CA . ILE A 1 400 ? 33.430 -13.251 -9.753 1.00 74.75 400 ILE A CA 1
ATOM 3113 C C . ILE A 1 400 ? 33.918 -14.299 -10.767 1.00 74.75 400 ILE A C 1
ATOM 3115 O O . ILE A 1 400 ? 34.720 -15.177 -10.435 1.00 74.75 400 ILE A O 1
ATOM 3119 N N . MET A 1 401 ? 33.458 -14.225 -12.020 1.00 68.62 401 MET A N 1
ATOM 3120 C CA . MET A 1 401 ? 33.941 -15.110 -13.083 1.00 68.62 401 MET A CA 1
ATOM 3121 C C . MET A 1 401 ? 35.412 -14.846 -13.428 1.00 68.62 401 MET A C 1
ATOM 3123 O O . MET A 1 401 ? 36.160 -15.807 -13.623 1.00 68.62 401 MET A O 1
ATOM 3127 N N . ALA A 1 402 ? 35.845 -13.583 -13.460 1.00 64.38 402 ALA A N 1
ATOM 3128 C CA . ALA A 1 402 ? 37.240 -13.207 -13.678 1.00 64.38 402 ALA A CA 1
ATOM 3129 C C . ALA A 1 402 ? 38.151 -13.744 -12.560 1.00 64.38 402 ALA A C 1
ATOM 3131 O O . ALA A 1 402 ? 39.145 -14.410 -12.857 1.00 64.38 402 ALA A O 1
ATOM 3132 N N . ASP A 1 403 ? 37.749 -13.596 -11.297 1.00 60.38 403 ASP A N 1
ATOM 3133 C CA . ASP A 1 403 ? 38.487 -14.106 -10.136 1.00 60.38 403 ASP A CA 1
ATOM 3134 C C . ASP A 1 403 ? 38.517 -15.644 -10.095 1.00 60.38 403 ASP A C 1
ATOM 3136 O O . ASP A 1 403 ? 39.526 -16.259 -9.738 1.00 60.38 403 ASP A O 1
ATOM 3140 N N . SER A 1 404 ? 37.438 -16.312 -10.523 1.00 59.56 404 SER A N 1
ATOM 3141 C CA . SER A 1 404 ? 37.400 -17.777 -10.661 1.00 59.56 404 SER A CA 1
ATOM 3142 C C . SER A 1 404 ? 38.360 -18.279 -11.749 1.00 59.56 404 SER A C 1
ATOM 3144 O O . SER A 1 404 ? 39.009 -19.322 -11.597 1.00 59.56 404 SER A O 1
ATOM 3146 N N . LEU A 1 405 ? 38.493 -17.529 -12.847 1.00 57.06 405 LEU A N 1
ATOM 3147 C CA . LEU A 1 405 ? 39.430 -17.825 -13.930 1.00 57.06 405 LEU A CA 1
ATOM 3148 C C . LEU A 1 405 ? 40.882 -17.513 -13.536 1.00 57.06 405 LEU A C 1
ATOM 3150 O O . LEU A 1 405 ? 41.774 -18.294 -13.883 1.00 57.06 405 LEU A O 1
ATOM 3154 N N . GLU A 1 406 ? 41.137 -16.456 -12.760 1.00 55.09 406 GLU A N 1
ATOM 3155 C CA . GLU A 1 406 ? 42.457 -16.179 -12.177 1.00 55.09 406 GLU A CA 1
ATOM 3156 C C . GLU A 1 406 ? 42.855 -17.214 -11.120 1.00 55.09 406 GLU A C 1
ATOM 3158 O O . GLU A 1 406 ? 43.983 -17.708 -11.145 1.00 55.09 406 GLU A O 1
ATOM 3163 N N . SER A 1 407 ? 41.927 -17.658 -10.272 1.00 52.59 407 SER A N 1
ATOM 3164 C CA . SER A 1 407 ? 42.150 -18.742 -9.303 1.00 52.59 407 SER A CA 1
ATOM 3165 C C . SER A 1 407 ? 42.436 -20.093 -9.986 1.00 52.59 407 SER A C 1
ATOM 3167 O O . SER A 1 407 ? 43.245 -20.898 -9.511 1.00 52.59 407 SER A O 1
ATOM 3169 N N . LYS A 1 408 ? 41.850 -20.342 -11.168 1.00 49.19 408 LYS A N 1
ATOM 3170 C CA . LYS A 1 408 ? 42.182 -21.508 -12.011 1.00 49.19 408 LYS A CA 1
ATOM 3171 C C . LYS A 1 408 ? 43.502 -21.347 -12.776 1.00 49.19 408 LYS A C 1
ATOM 3173 O O . LYS A 1 408 ? 44.171 -22.353 -13.020 1.00 49.19 408 LYS A O 1
ATOM 3178 N N . ARG A 1 409 ? 43.915 -20.122 -13.128 1.00 49.72 409 ARG A N 1
ATOM 3179 C CA . ARG A 1 409 ? 45.230 -19.837 -13.737 1.00 49.72 409 ARG A CA 1
ATOM 3180 C C . ARG A 1 409 ? 46.373 -19.864 -12.715 1.00 49.72 409 ARG A C 1
ATOM 3182 O O . ARG A 1 409 ? 47.457 -20.341 -13.053 1.00 49.72 409 ARG A O 1
ATOM 3189 N N . SER A 1 410 ? 46.140 -19.465 -11.463 1.00 45.19 410 SER A N 1
ATOM 3190 C CA . SER A 1 410 ? 47.160 -19.480 -10.401 1.00 45.19 410 SER A CA 1
ATOM 3191 C C . SER A 1 410 ? 47.545 -20.899 -9.956 1.00 45.19 410 SER A C 1
ATOM 3193 O O . SER A 1 410 ? 48.693 -21.137 -9.586 1.00 45.19 410 SER A O 1
ATOM 3195 N N . LYS A 1 411 ? 46.650 -21.888 -10.118 1.00 48.25 411 LYS A N 1
ATOM 3196 C CA . LYS A 1 411 ? 46.951 -23.317 -9.893 1.00 48.25 411 LYS A CA 1
ATOM 3197 C C . LYS A 1 411 ? 47.807 -23.982 -10.982 1.00 48.25 411 LYS A C 1
ATOM 3199 O O . LYS A 1 411 ? 48.190 -25.135 -10.804 1.00 48.25 411 LYS A O 1
ATOM 3204 N N . LYS A 1 412 ? 48.137 -23.297 -12.087 1.00 45.75 412 LYS A N 1
ATOM 3205 C CA . LYS A 1 412 ? 49.008 -23.844 -13.150 1.00 45.75 412 LYS A CA 1
ATOM 3206 C C . LYS A 1 412 ? 50.362 -23.155 -13.320 1.00 45.75 412 LYS A C 1
ATOM 3208 O O . LYS A 1 412 ? 51.161 -23.666 -14.089 1.00 45.75 412 LYS A O 1
ATOM 3213 N N . ASN A 1 413 ? 50.672 -22.100 -12.565 1.00 42.72 413 ASN A N 1
ATOM 3214 C CA . ASN A 1 413 ? 51.997 -21.469 -12.586 1.00 42.72 413 ASN A CA 1
ATOM 3215 C C . ASN A 1 413 ? 52.521 -21.212 -11.165 1.00 42.72 413 ASN A C 1
ATOM 3217 O O . ASN A 1 413 ? 52.679 -20.076 -10.730 1.00 42.72 413 ASN A O 1
ATOM 3221 N N . THR A 1 414 ? 52.839 -22.285 -10.436 1.00 50.34 414 THR A N 1
ATOM 3222 C CA . THR A 1 414 ? 53.790 -22.206 -9.315 1.00 50.34 414 THR A CA 1
ATOM 3223 C C . THR A 1 414 ? 55.181 -22.564 -9.826 1.00 50.34 414 THR A C 1
ATOM 3225 O O . THR A 1 414 ? 55.640 -23.683 -9.636 1.00 50.34 414 THR A O 1
ATOM 3228 N N . LEU A 1 415 ? 55.860 -21.616 -10.477 1.00 39.69 415 LEU A N 1
ATOM 3229 C CA . LEU A 1 415 ? 57.312 -21.664 -10.646 1.00 39.69 415 LEU A CA 1
ATOM 3230 C C . LEU A 1 415 ? 57.921 -20.255 -10.524 1.00 39.69 415 LEU A C 1
ATOM 3232 O O . LEU A 1 415 ? 57.830 -19.431 -11.424 1.00 39.69 415 LEU A O 1
ATOM 3236 N N . LEU A 1 416 ? 58.612 -20.072 -9.393 1.00 38.41 416 LEU A N 1
ATOM 3237 C CA . LEU A 1 416 ? 59.878 -19.347 -9.234 1.00 38.41 416 LEU A CA 1
ATOM 3238 C C . LEU A 1 416 ? 59.876 -17.809 -9.323 1.00 38.41 416 LEU A C 1
ATOM 3240 O O . LEU A 1 416 ? 60.199 -17.227 -10.349 1.00 38.41 416 LEU A O 1
ATOM 3244 N N . CYS A 1 417 ? 59.757 -17.166 -8.156 1.00 36.03 417 CYS A N 1
ATOM 3245 C CA . CYS A 1 417 ? 60.540 -15.970 -7.809 1.00 36.03 417 CYS A CA 1
ATOM 3246 C C . CYS A 1 417 ? 60.947 -16.027 -6.325 1.00 36.03 417 CYS A C 1
ATOM 3248 O O . CYS A 1 417 ? 60.395 -15.347 -5.461 1.00 36.03 417 CYS A O 1
ATOM 3250 N N . ALA A 1 418 ? 61.932 -16.876 -6.019 1.00 36.91 418 ALA A N 1
ATOM 3251 C CA . ALA A 1 418 ? 62.616 -16.882 -4.731 1.00 36.91 418 ALA A CA 1
ATOM 3252 C C . ALA A 1 418 ? 63.493 -15.620 -4.606 1.00 36.91 418 ALA A C 1
ATOM 3254 O O . ALA A 1 418 ? 64.499 -15.479 -5.303 1.00 36.91 418 ALA A O 1
ATOM 3255 N N . ARG A 1 419 ? 63.138 -14.698 -3.700 1.00 39.81 419 ARG A N 1
ATOM 3256 C CA . ARG A 1 419 ? 64.012 -13.578 -3.315 1.00 39.81 419 ARG A CA 1
ATOM 3257 C C . ARG A 1 419 ? 65.192 -14.129 -2.507 1.00 39.81 419 ARG A C 1
ATOM 3259 O O . ARG A 1 419 ? 65.040 -14.627 -1.395 1.00 39.81 419 ARG A O 1
ATOM 3266 N N . LYS A 1 420 ? 66.377 -14.063 -3.113 1.00 35.59 420 LYS A N 1
ATOM 3267 C CA . LYS A 1 420 ? 67.658 -14.545 -2.588 1.00 35.59 420 LYS A CA 1
ATOM 3268 C C . LYS A 1 420 ? 68.126 -13.657 -1.427 1.00 35.59 420 LYS A C 1
ATOM 3270 O O . LYS A 1 420 ? 68.422 -12.480 -1.609 1.00 35.59 420 LYS A O 1
ATOM 3275 N N . MET A 1 421 ? 68.209 -14.240 -0.234 1.00 34.06 421 MET A N 1
ATOM 3276 C CA . MET A 1 421 ? 68.835 -13.649 0.953 1.00 34.06 421 MET A CA 1
ATOM 3277 C C . MET A 1 421 ? 70.350 -13.495 0.729 1.00 34.06 421 MET A C 1
ATOM 3279 O O . MET A 1 421 ? 71.064 -14.493 0.612 1.00 34.06 421 MET A O 1
ATOM 3283 N N . HIS A 1 422 ? 70.865 -12.263 0.706 1.00 38.88 422 HIS A N 1
ATOM 3284 C CA . HIS A 1 422 ? 72.308 -12.005 0.713 1.00 38.88 422 HIS A CA 1
ATOM 3285 C C . HIS A 1 422 ? 72.843 -11.935 2.153 1.00 38.88 422 HIS A C 1
ATOM 3287 O O . HIS A 1 422 ? 72.557 -11.011 2.913 1.00 38.88 422 HIS A O 1
ATOM 3293 N N . LYS A 1 423 ? 73.638 -12.948 2.524 1.00 37.31 423 LYS A N 1
ATOM 3294 C CA . LYS A 1 423 ? 74.388 -13.046 3.785 1.00 37.31 423 LYS A CA 1
ATOM 3295 C C . LYS A 1 423 ? 75.514 -12.003 3.847 1.00 37.31 423 LYS A C 1
ATOM 3297 O O . LYS A 1 423 ? 76.349 -11.932 2.949 1.00 37.31 423 LYS A O 1
ATOM 3302 N N . LYS A 1 424 ? 75.593 -11.284 4.972 1.00 37.28 424 LYS A N 1
ATOM 3303 C CA . LYS A 1 424 ? 76.751 -10.476 5.396 1.00 37.28 424 LYS A CA 1
ATOM 3304 C C . LYS A 1 424 ? 78.001 -11.358 5.559 1.00 37.28 424 LYS A C 1
ATOM 3306 O O . LYS A 1 424 ? 77.953 -12.358 6.275 1.00 37.28 424 LYS A O 1
ATOM 3311 N N . LYS A 1 425 ? 79.141 -10.937 4.998 1.00 37.31 425 LYS A N 1
ATOM 3312 C CA . LYS A 1 425 ? 80.487 -11.355 5.429 1.00 37.31 425 LYS A CA 1
ATOM 3313 C C . LYS A 1 425 ? 81.362 -10.121 5.662 1.00 37.31 425 LYS A C 1
ATOM 3315 O O . LYS A 1 425 ? 81.346 -9.172 4.891 1.00 37.31 425 LYS A O 1
ATOM 3320 N N . LYS A 1 426 ? 82.067 -10.161 6.791 1.00 34.25 426 LYS A N 1
ATOM 3321 C CA . LYS A 1 426 ? 82.916 -9.130 7.406 1.00 34.25 426 LYS A CA 1
ATOM 3322 C C . LYS A 1 426 ? 84.392 -9.394 7.045 1.00 34.25 426 LYS A C 1
ATOM 3324 O O . LYS A 1 426 ? 84.724 -10.554 6.805 1.00 34.25 426 LYS A O 1
ATOM 3329 N N . LYS A 1 427 ? 85.240 -8.359 7.219 1.00 32.56 427 LYS A N 1
ATOM 3330 C CA . LYS A 1 427 ? 86.734 -8.314 7.268 1.00 32.56 427 LYS A CA 1
ATOM 3331 C C . LYS A 1 427 ? 87.441 -8.256 5.891 1.00 32.56 427 LYS A C 1
ATOM 3333 O O . LYS A 1 427 ? 87.069 -9.001 5.005 1.00 32.56 427 LYS A O 1
ATOM 3338 N N . LYS A 1 428 ? 88.460 -7.418 5.631 1.00 31.89 428 LYS A N 1
ATOM 3339 C CA . LYS A 1 428 ? 89.519 -6.796 6.462 1.00 31.89 428 LYS A CA 1
ATOM 3340 C C . LYS A 1 428 ? 89.899 -5.395 5.933 1.00 31.89 428 LYS A C 1
ATOM 3342 O O . LYS A 1 428 ? 89.878 -5.173 4.732 1.00 31.89 428 LYS A O 1
ATOM 3347 N N . VAL A 1 429 ? 90.313 -4.520 6.850 1.00 33.34 429 VAL A N 1
ATOM 3348 C CA . VAL A 1 429 ? 91.069 -3.274 6.617 1.00 33.34 429 VAL A CA 1
ATOM 3349 C C . VAL A 1 429 ? 92.561 -3.592 6.735 1.00 33.34 429 VAL A C 1
ATOM 3351 O O . VAL A 1 429 ? 92.932 -4.225 7.724 1.00 33.34 429 VAL A O 1
ATOM 3354 N N . GLN A 1 430 ? 93.400 -3.131 5.795 1.00 29.34 430 GLN A N 1
ATOM 3355 C CA . GLN A 1 430 ? 94.807 -2.805 6.076 1.00 29.34 430 GLN A CA 1
ATOM 3356 C C . GLN A 1 430 ? 95.436 -1.869 5.017 1.00 29.34 430 GLN A C 1
ATOM 3358 O O . GLN A 1 430 ? 95.539 -2.227 3.853 1.00 29.34 430 GLN A O 1
ATOM 3363 N N . TYR A 1 431 ? 95.859 -0.700 5.518 1.00 28.19 431 TYR A N 1
ATOM 3364 C CA . TYR A 1 431 ? 97.001 0.168 5.166 1.00 28.19 431 TYR A CA 1
ATOM 3365 C C . TYR A 1 431 ? 97.163 0.856 3.782 1.00 28.19 431 TYR A C 1
ATOM 3367 O O . TYR A 1 431 ? 97.636 0.263 2.824 1.00 28.19 431 TYR A O 1
ATOM 3375 N N . ASN A 1 432 ? 96.850 2.165 3.780 1.00 30.84 432 ASN A N 1
ATOM 3376 C CA . ASN A 1 432 ? 97.733 3.347 3.625 1.00 30.84 432 ASN A CA 1
ATOM 3377 C C . ASN A 1 432 ? 98.705 3.520 2.432 1.00 30.84 432 ASN A C 1
ATOM 3379 O O . ASN A 1 432 ? 99.686 2.794 2.328 1.00 30.84 432 ASN A O 1
ATOM 3383 N N . SER A 1 433 ? 98.535 4.644 1.713 1.00 31.36 433 SER A N 1
ATOM 3384 C CA . SER A 1 433 ? 99.557 5.666 1.359 1.00 31.36 433 SER A CA 1
ATOM 3385 C C . SER A 1 433 ? 98.859 6.798 0.562 1.00 31.36 433 SER A C 1
ATOM 3387 O O . SER A 1 433 ? 98.310 6.518 -0.495 1.00 31.36 433 SER A O 1
ATOM 3389 N N . ASN A 1 434 ? 98.612 7.989 1.119 1.00 32.25 434 ASN A N 1
ATOM 3390 C CA . ASN A 1 434 ? 99.500 9.164 1.244 1.00 32.25 434 ASN A CA 1
ATOM 3391 C C . ASN A 1 434 ? 99.494 10.140 0.035 1.00 32.25 434 ASN A C 1
ATOM 3393 O O . ASN A 1 434 ? 99.749 9.716 -1.085 1.00 32.25 434 ASN A O 1
ATOM 3397 N N . PHE A 1 435 ? 99.355 11.436 0.382 1.00 30.92 435 PHE A N 1
ATOM 3398 C CA . PHE A 1 435 ? 99.831 12.684 -0.268 1.00 30.92 435 PHE A CA 1
ATOM 3399 C C . PHE A 1 435 ? 98.935 13.389 -1.322 1.00 30.92 435 PHE A C 1
ATOM 3401 O O . PHE A 1 435 ? 98.607 12.790 -2.339 1.00 30.92 435 PHE A O 1
ATOM 3408 N N . THR A 1 436 ? 98.310 14.535 -0.959 1.00 36.12 436 THR A N 1
ATOM 3409 C CA . THR A 1 436 ? 98.693 15.988 -1.127 1.00 36.12 436 THR A CA 1
ATOM 3410 C C . THR A 1 436 ? 98.355 16.517 -2.528 1.00 36.12 436 THR A C 1
ATOM 3412 O O . THR A 1 436 ? 98.567 15.798 -3.495 1.00 36.12 436 THR A O 1
ATOM 3415 N N . ASP A 1 437 ? 97.820 17.718 -2.744 1.00 34.72 437 ASP A N 1
ATOM 3416 C CA . ASP A 1 437 ? 97.852 18.999 -2.005 1.00 34.72 437 ASP A CA 1
ATOM 3417 C C . ASP A 1 437 ? 96.452 19.570 -1.715 1.00 34.72 437 ASP A C 1
ATOM 3419 O O . ASP A 1 437 ? 95.530 19.320 -2.530 1.00 34.72 437 ASP A O 1
#

InterPro domains:
  IPR001452 SH3 domain [PF07653] (327-388)
  IPR001452 SH3 domain [PS50002] (323-394)
  IPR001452 SH3 domain [SM00326] (326-393)
  IPR001478 PDZ domain [PF00595] (235-310)
  IPR001478 PDZ domain [PS50106] (234-313)
  IPR001478 PDZ domain [SM00228] (242-313)
  IPR004172 L27 domain [PS51022] (76-135)
  IPR004172 L27 domain [PS51022] (137-193)
  IPR004172 L27 domain [SM00569] (79-138)
  IPR004172 L27 domain [SM00569] (144-196)
  IPR014775 L27 domain, C-terminal [PF02828] (147-194)
  IPR035601 MPP5, SH3 domain [cd12036] (327-388)
  IPR036028 SH3-like domain superfamily [SSF50044] (299-432)
  IPR036034 PDZ superfamily [G3DSA:2.30.42.10] (229-314)
  IPR036034 PDZ superfamily [SSF50156] (218-320)
  IPR036892 L27 domain superfamily [SSF101288] (143-193)
  IPR050716 Membrane-associated guanylate kinase [PTHR23122] (77-432)

Organism: Artemia franciscana (NCBI:txid6661)